Protein AF-A0A1G4Y4W7-F1 (afdb_monomer)

Foldseek 3Di:
DWDQDPLDIDDDDLDPDDQPWQEWDDDDQKIWTCRQQQQKIFIAGVVSHTPDMFHAAAHGNFFGWHYWDQAPNFTKTKTLANGHYHPPCLVDRQQRIFIAGRPPRHGQDTGAHRKHDFDDDPQWTWIDSFLQQWIFIDRSHDRPDIAHHPAGWAAWEDDDFWIKIKHAQDPRHDDDPDDQLAIWIFIAGPPVRDRPDIGHDLHRDDSYDYDDPDVVVVVSVVSNVVVVVVVVVVVVVVVVVVVVVVVVVVVVVVVVVVVVVVVVVVVVVVVVVVVVVVVCLVPDPDPVSVVVVVVVVVVVVVVPPDDDDDDDDDDDDDDDDDDDDDDDDDDDDDDDDDDDDDDDDDDDDDDDDDDDDDPPPPPPPDDAWDWDDPDQQWIDTNQAIEGEDQDPCCLVVDAAALRYFYDPDGSVVLVVLLSCLSVDQFAAEEEEDCSQVRVVVSNCRRRVHQAYEYEALAQDDRVRNVVNCVVVVVVNHYHYYYNDQLLPLVVLLVVCCVRQVVLDGQEYEAPYPLAQNRVQNSCQRNLSSYDQQGKYKYWQLQLCPDDDPPSVPCPHPCNPTFRNVLVVVLVVQQCVQCVQQWVDWDDDNTMIMTGGHNDDADNPRGHSQVRGDPPPDDDDGDD

Nearest PDB structures (foldseek):
  3ssn-assembly1_C  TM=6.869E-01  e=9.565E-12  Micromonospora griseorubida
  5zw3-assembly1_A  TM=7.342E-01  e=3.432E-06  Bacillus subtilis subsp. subtilis str. 168
  3ntv-assembly1_B  TM=7.118E-01  e=3.850E-06  Staphylococcus aureus subsp. aureus MW2
  5zw3-assembly1_B  TM=7.715E-01  e=1.081E-05  Bacillus subtilis subsp. subtilis str. 168
  2gpy-assembly1_B  TM=7.522E-01  e=2.278E-05  Halalkalibacterium halodurans C-125

Solvent-accessible surface area (backbone atoms only — not comparable to full-atom values): 35544 Å² total; per-residue (Å²): 91,74,48,74,54,99,88,47,74,48,78,46,89,78,61,100,60,94,70,48,67,54,30,77,44,78,55,95,70,27,38,36,35,32,25,14,42,70,26,22,41,38,32,23,40,81,85,60,46,78,76,48,70,40,72,56,85,53,39,56,28,10,32,38,45,41,21,54,37,73,56,99,87,41,52,32,37,20,20,32,23,92,31,56,43,64,50,48,48,80,81,61,32,81,46,50,2,31,33,25,35,56,87,80,66,47,75,79,43,68,65,28,15,44,24,27,38,51,36,74,59,85,80,34,42,33,33,22,24,12,79,72,15,26,40,38,34,28,67,87,84,50,75,80,43,76,33,85,51,99,40,34,33,27,14,47,27,81,60,93,63,39,35,38,35,23,23,24,69,59,92,86,58,85,88,58,94,83,74,69,100,43,6,28,41,37,35,24,36,66,84,83,56,43,77,78,46,74,44,76,45,104,42,48,68,46,77,67,47,80,83,76,94,47,69,69,62,48,53,55,52,50,54,51,49,51,56,52,51,52,55,50,51,54,56,46,54,59,46,53,53,50,50,52,54,53,50,50,56,51,50,55,51,52,52,51,50,55,51,52,52,52,54,50,53,53,51,50,51,50,51,53,54,51,51,49,53,52,50,53,60,72,68,44,85,48,69,85,64,40,51,61,54,52,51,52,52,51,51,55,56,67,61,66,77,74,82,82,93,82,90,80,88,85,80,91,80,89,82,91,84,88,88,86,86,88,89,82,90,81,90,89,89,87,83,90,89,81,92,85,84,90,79,91,82,90,84,89,81,85,88,82,94,80,79,94,68,87,78,77,71,78,79,74,82,74,75,77,61,54,73,45,71,80,53,84,43,38,39,30,48,70,85,36,35,36,44,43,42,81,53,69,67,55,62,69,68,57,77,41,43,58,54,37,22,44,25,86,50,59,56,71,58,54,53,50,52,50,48,49,45,73,76,43,87,46,41,28,36,39,36,31,44,43,92,54,29,24,61,64,52,47,50,46,57,61,43,61,44,67,32,36,42,35,32,20,59,58,64,71,78,51,62,23,41,57,45,26,32,61,74,72,68,28,69,87,29,51,48,80,44,56,52,40,53,68,53,39,54,76,62,47,53,55,49,45,51,70,79,40,70,83,31,61,28,34,36,38,41,41,58,61,82,56,37,32,70,43,53,47,40,28,46,32,63,49,56,62,30,47,24,67,69,14,40,42,35,41,38,55,40,41,51,80,75,42,81,54,77,56,57,72,28,89,85,25,95,61,53,92,48,57,31,27,58,42,54,55,51,53,51,52,41,24,31,74,58,29,50,42,50,30,66,46,75,49,77,58,90,42,36,39,39,39,27,32,21,84,44,89,67,60,81,68,90,40,51,68,77,86,53,35,77,59,88,92,57,81,90,75,82,66,93

Sequence (623 aa):
MTEAKNGLARQIEISPCPLDIHDVLLKDDKIYLASTYDNEVVCLNSNYQRINAWNLPGENDSAHLNSIAIYQGRLIASLFGRFKKHREYKNGTLGLGAIIDVHTGETLIGGLSQPHSLTVKGDLLYFCSSEEKKLHVYDGKNIINTVLLPGYSRGVAVGKNYIYVGISLSRNVEPVEHELASGAVSVIDKISLQCIGLKLIPFREIYDIRIIPRFADLLSLVAANASEIEKFNQTIAERDKQIFQLNQVIFDGNKETTKCIKEVAERNKQIVELNGKVTALLSSTSWKVTKPIRAAKNIINSLRLNDAPIAAEQNADQSKSGPSTIPQRLVHTAPVHDSNLLNQEVSRTKESFIKKSEIQIPIAERTPPMLIWKDDLHLQINEVNFHLAWDTAELHGGSSTADDFLLGKPRHMVEKSVEIGRQQKISKIFEMGIFKGGSVALYDQIFQPIKIAAIDYMPEPVPALSNYIARHSKLDVLKPYYGVSQADRPTMERILSFEFPERDIDLIIDDASHLYEETRDAFNISFPYLTPGGLYIIEDWAWAHWANDPWQSKNSYFYGKTALSNLLIELFMLSASRPDFITEIVVNHNSVTVKKGYGELPTDNFNIADHYLLRGRHFGAWL

Structure (mmCIF, N/CA/C/O backbone):
data_AF-A0A1G4Y4W7-F1
#
_entry.id   AF-A0A1G4Y4W7-F1
#
loop_
_atom_site.group_PDB
_atom_site.id
_atom_site.type_symbol
_atom_site.label_atom_id
_atom_site.label_alt_id
_atom_site.label_comp_id
_atom_site.label_asym_id
_atom_site.label_entity_id
_atom_site.label_seq_id
_atom_site.pdbx_PDB_ins_code
_atom_site.Cartn_x
_atom_site.Cartn_y
_atom_site.Cartn_z
_atom_site.occupancy
_atom_site.B_iso_or_equiv
_atom_site.auth_seq_id
_atom_site.auth_comp_id
_atom_site.auth_asym_id
_atom_site.auth_atom_id
_atom_site.pdbx_PDB_model_num
ATOM 1 N N . MET A 1 1 ? -24.039 16.966 -0.389 1.00 51.22 1 MET A N 1
ATOM 2 C CA . MET A 1 1 ? -24.158 15.613 0.206 1.00 51.22 1 MET A CA 1
ATOM 3 C C . MET A 1 1 ? -24.497 14.606 -0.880 1.00 51.22 1 MET A C 1
ATOM 5 O O . MET A 1 1 ? -25.053 15.016 -1.893 1.00 51.22 1 MET A O 1
ATOM 9 N N . THR A 1 2 ? -24.211 13.324 -0.652 1.00 41.56 2 THR A N 1
ATOM 10 C CA . THR A 1 2 ? -24.677 12.217 -1.501 1.00 41.56 2 THR A CA 1
ATOM 11 C C . THR A 1 2 ? -25.624 11.332 -0.695 1.00 41.56 2 THR A C 1
ATOM 13 O O . THR A 1 2 ? -25.276 10.894 0.400 1.00 41.56 2 THR A O 1
ATOM 16 N N . GLU A 1 3 ? -26.815 11.061 -1.228 1.00 45.00 3 GLU A N 1
ATOM 17 C CA . GLU A 1 3 ? -27.709 10.008 -0.738 1.00 45.00 3 GLU A CA 1
ATOM 18 C C . GLU A 1 3 ? -27.495 8.735 -1.565 1.00 45.00 3 GLU A C 1
ATOM 20 O O . GLU A 1 3 ? -27.615 8.785 -2.787 1.00 45.00 3 GLU A O 1
ATOM 25 N N . ALA A 1 4 ? -27.233 7.593 -0.925 1.00 42.69 4 ALA A N 1
ATOM 26 C CA . ALA A 1 4 ? -27.227 6.286 -1.582 1.00 42.69 4 ALA A CA 1
ATOM 27 C C . ALA A 1 4 ? -28.484 5.496 -1.188 1.00 42.69 4 ALA A C 1
ATOM 29 O O . ALA A 1 4 ? -28.625 5.076 -0.039 1.00 42.69 4 ALA A O 1
ATOM 30 N N . LYS A 1 5 ? -29.403 5.282 -2.138 1.00 42.91 5 LYS A N 1
ATOM 31 C CA . LYS A 1 5 ? -30.677 4.581 -1.905 1.00 42.91 5 LYS A CA 1
ATOM 32 C C . LYS A 1 5 ? -30.930 3.573 -3.022 1.00 42.91 5 LYS A C 1
ATOM 34 O O . LYS A 1 5 ? -30.921 3.933 -4.194 1.00 42.91 5 LYS A O 1
ATOM 39 N N . ASN A 1 6 ? -31.134 2.303 -2.670 1.00 33.44 6 ASN A N 1
ATOM 40 C CA . ASN A 1 6 ? -31.342 1.195 -3.620 1.00 33.44 6 ASN A CA 1
ATOM 41 C C . ASN A 1 6 ? -30.276 1.114 -4.742 1.00 33.44 6 ASN A C 1
ATOM 43 O O . ASN A 1 6 ? -30.598 0.795 -5.882 1.00 33.44 6 ASN A O 1
ATOM 47 N N . GLY A 1 7 ? -29.013 1.435 -4.432 1.00 38.19 7 GLY A N 1
ATOM 48 C CA . GLY A 1 7 ? -27.903 1.444 -5.397 1.00 38.19 7 GLY A CA 1
ATOM 49 C C . GLY A 1 7 ? -27.797 2.699 -6.276 1.00 38.19 7 GLY A C 1
ATOM 50 O O . GLY A 1 7 ? -26.828 2.828 -7.017 1.00 38.19 7 GLY A O 1
ATOM 51 N N . LEU A 1 8 ? -28.733 3.649 -6.177 1.00 35.00 8 LEU A N 1
ATOM 52 C CA . LEU A 1 8 ? -28.646 4.945 -6.851 1.00 35.00 8 LEU A CA 1
ATOM 53 C C . LEU A 1 8 ? -28.059 5.994 -5.898 1.00 35.00 8 LEU A C 1
ATOM 55 O O . LEU A 1 8 ? -28.620 6.260 -4.834 1.00 35.00 8 LEU A O 1
ATOM 59 N N . ALA A 1 9 ? -26.932 6.587 -6.296 1.00 47.03 9 ALA A N 1
ATOM 60 C CA . ALA A 1 9 ? -26.236 7.635 -5.552 1.00 47.03 9 ALA A CA 1
ATOM 61 C C . ALA A 1 9 ? -26.567 9.026 -6.125 1.00 47.03 9 ALA A C 1
ATOM 63 O O . ALA A 1 9 ? -26.108 9.377 -7.218 1.00 47.03 9 ALA A O 1
ATOM 64 N N . ARG A 1 10 ? -27.367 9.817 -5.396 1.00 48.19 10 ARG A N 1
ATOM 65 C CA . ARG A 1 10 ? -27.823 11.163 -5.783 1.00 48.19 10 ARG A CA 1
ATOM 66 C C . ARG A 1 10 ? -27.052 12.240 -5.022 1.00 48.19 10 ARG A C 1
ATOM 68 O O . ARG A 1 10 ? -27.154 12.330 -3.802 1.00 48.19 10 ARG A O 1
ATOM 75 N N . GLN A 1 11 ? -26.353 13.102 -5.753 1.00 57.06 11 GLN A N 1
ATOM 76 C CA . GLN A 1 11 ? -25.715 14.295 -5.198 1.00 57.06 11 GLN A CA 1
ATOM 77 C C . GLN A 1 11 ? -26.739 15.434 -5.055 1.00 57.06 11 GLN A C 1
ATOM 79 O O . GLN A 1 11 ? -27.551 15.665 -5.954 1.00 57.06 11 GLN A O 1
ATOM 84 N N . ILE A 1 12 ? -26.710 16.133 -3.920 1.00 64.88 12 ILE A N 1
ATOM 85 C CA . ILE A 1 12 ? -27.564 17.286 -3.604 1.00 64.88 12 ILE A CA 1
ATOM 86 C C . ILE A 1 12 ? -26.696 18.405 -3.011 1.00 64.88 12 ILE A C 1
ATOM 88 O O . ILE A 1 12 ? -25.930 18.186 -2.062 1.00 64.88 12 ILE A O 1
ATOM 92 N N . GLU A 1 13 ? -26.824 19.603 -3.578 1.00 67.44 13 GLU A N 1
ATOM 93 C CA . GLU A 1 13 ? -26.267 20.845 -3.041 1.00 67.44 13 GLU A CA 1
ATOM 94 C C . GLU A 1 13 ? -27.111 21.314 -1.847 1.00 67.44 13 GLU A C 1
ATOM 96 O O . GLU A 1 13 ? -28.337 21.351 -1.921 1.00 67.44 13 GLU A O 1
ATOM 101 N N . ILE A 1 14 ? -26.451 21.630 -0.731 1.00 68.31 14 ILE A N 1
ATOM 102 C CA . ILE A 1 14 ? -27.097 22.014 0.542 1.00 68.31 14 ILE A CA 1
ATOM 103 C C . ILE A 1 14 ? -26.750 23.444 0.987 1.00 68.31 14 ILE A C 1
ATOM 105 O O . ILE A 1 14 ? -27.317 23.948 1.952 1.00 68.31 14 ILE A O 1
ATOM 109 N N . SER A 1 15 ? -25.808 24.083 0.291 1.00 65.81 15 SER A N 1
ATOM 110 C CA . SER A 1 15 ? -25.360 25.462 0.480 1.00 65.81 15 SER A CA 1
ATOM 111 C C . SER A 1 15 ? -24.516 25.868 -0.738 1.00 65.81 15 SER A C 1
ATOM 113 O O . SER A 1 15 ? -23.699 25.048 -1.164 1.00 65.81 15 SER A O 1
ATOM 115 N N . PRO A 1 16 ? -24.648 27.106 -1.252 1.00 60.81 16 PRO A N 1
ATOM 116 C CA . PRO A 1 16 ? -23.771 27.642 -2.297 1.00 60.81 16 PRO A CA 1
ATOM 117 C C . PRO A 1 16 ? -22.383 28.047 -1.761 1.00 60.81 16 PRO A C 1
ATOM 119 O O . PRO A 1 16 ? -21.461 28.290 -2.536 1.00 60.81 16 PRO A O 1
ATOM 122 N N . CYS A 1 17 ? -22.227 28.133 -0.435 1.00 58.97 17 CYS A N 1
ATOM 123 C CA . CYS A 1 17 ? -20.963 28.403 0.248 1.00 58.97 17 CYS A CA 1
ATOM 124 C C . CYS A 1 17 ? -20.401 27.111 0.874 1.00 58.97 17 CYS A C 1
ATOM 126 O O . CYS A 1 17 ? -21.195 26.294 1.357 1.00 58.97 17 CYS A O 1
ATOM 128 N N . PRO A 1 18 ? -19.066 26.922 0.938 1.00 63.25 18 PRO A N 1
ATOM 129 C CA . PRO A 1 18 ? -18.463 25.768 1.603 1.00 63.25 18 PRO A CA 1
ATOM 130 C C . PRO A 1 18 ? -18.856 25.691 3.085 1.00 63.25 18 PRO A C 1
ATOM 132 O O . PRO A 1 18 ? -18.449 26.532 3.882 1.00 63.25 18 PRO A O 1
ATOM 135 N N . LEU A 1 19 ? -19.625 24.664 3.448 1.00 67.00 19 LEU A N 1
ATOM 136 C CA . LEU A 1 19 ? -19.874 24.298 4.841 1.00 67.00 19 LEU A CA 1
ATOM 137 C C . LEU A 1 19 ? -18.739 23.379 5.297 1.00 67.00 19 LEU A C 1
ATOM 139 O O . LEU A 1 19 ? -18.557 22.299 4.729 1.00 67.00 19 LEU A O 1
ATOM 143 N N . ASP A 1 20 ? -17.991 23.790 6.317 1.00 81.56 20 ASP A N 1
ATOM 144 C CA . ASP A 1 20 ? -16.891 23.002 6.886 1.00 81.56 20 ASP A CA 1
ATOM 145 C C . ASP A 1 20 ? -17.445 21.935 7.847 1.00 81.56 20 ASP A C 1
ATOM 147 O O . ASP A 1 20 ? -17.394 22.069 9.073 1.00 81.56 20 ASP A O 1
ATOM 151 N N . ILE A 1 21 ? -18.100 20.918 7.277 1.00 86.69 21 ILE A N 1
ATOM 152 C CA . ILE A 1 21 ? -18.885 19.929 8.026 1.00 86.69 21 ILE A CA 1
ATOM 153 C C . ILE A 1 21 ? -17.958 18.957 8.761 1.00 86.69 21 ILE A C 1
ATOM 155 O O . ILE A 1 21 ? -17.346 18.089 8.140 1.00 86.69 21 ILE A O 1
ATOM 159 N N . HIS A 1 22 ? -17.910 19.064 10.089 1.00 88.00 22 HIS A N 1
ATOM 160 C CA . HIS A 1 22 ? -17.087 18.194 10.935 1.00 88.00 22 HIS A CA 1
ATOM 161 C C . HIS A 1 22 ? -17.819 16.948 11.458 1.00 88.00 22 HIS A C 1
ATOM 163 O O . HIS A 1 22 ? -17.157 15.965 11.784 1.00 88.00 22 HIS A O 1
ATOM 169 N N . ASP A 1 23 ? -19.157 16.932 11.526 1.00 91.81 23 ASP A N 1
ATOM 170 C CA . ASP A 1 23 ? -19.922 15.740 11.942 1.00 91.81 23 ASP A CA 1
ATOM 171 C C . ASP A 1 23 ? -21.364 15.732 11.409 1.00 91.81 23 ASP A C 1
ATOM 173 O O . ASP A 1 23 ? -21.935 16.783 11.096 1.00 91.81 23 ASP A O 1
ATOM 177 N N . VAL A 1 24 ? -21.934 14.530 11.281 1.00 91.00 24 VAL A N 1
ATOM 178 C CA . VAL A 1 24 ? -23.239 14.237 10.682 1.00 91.00 24 VAL A CA 1
ATOM 179 C C . VAL A 1 24 ? -23.978 13.176 11.501 1.00 91.00 24 VAL A C 1
ATOM 181 O O . VAL A 1 24 ? -23.576 12.014 11.560 1.00 91.00 24 VAL A O 1
ATOM 184 N N . LEU A 1 25 ? -25.136 13.544 12.052 1.00 91.69 25 LEU A N 1
ATOM 185 C CA . LEU A 1 25 ? -25.999 12.658 12.837 1.00 91.69 25 LEU A CA 1
ATOM 186 C C . LEU A 1 25 ? -27.369 12.502 12.168 1.00 91.69 25 LEU A C 1
ATOM 188 O O . LEU A 1 25 ? -28.097 13.476 11.994 1.00 91.69 25 LEU A O 1
ATOM 192 N N . LEU A 1 26 ? -27.760 11.266 11.849 1.00 88.19 26 LEU A N 1
ATOM 193 C CA . LEU A 1 26 ? -29.114 10.946 11.391 1.00 88.19 26 LEU A CA 1
ATOM 194 C C . LEU A 1 26 ? -29.966 10.457 12.569 1.00 88.19 26 LEU A C 1
ATOM 196 O O . LEU A 1 26 ? -29.581 9.518 13.269 1.00 88.19 26 LEU A O 1
ATOM 200 N N . LYS A 1 27 ? -31.134 11.074 12.779 1.00 86.69 27 LYS A N 1
ATOM 201 C CA . LYS A 1 27 ? -32.106 10.672 13.808 1.00 86.69 27 LYS A CA 1
ATOM 202 C C . LYS A 1 27 ? -33.517 11.097 13.403 1.00 86.69 27 LYS A C 1
ATOM 204 O O . LYS A 1 27 ? -33.724 12.251 13.049 1.00 86.69 27 LYS A O 1
ATOM 209 N N . ASP A 1 28 ? -34.477 10.176 13.501 1.00 86.50 28 ASP A N 1
ATOM 210 C CA . ASP A 1 28 ? -35.922 10.417 13.327 1.00 86.50 28 ASP A CA 1
ATOM 211 C C . ASP A 1 28 ? -36.257 11.238 12.062 1.00 86.50 28 ASP A C 1
ATOM 213 O O . ASP A 1 28 ? -36.837 12.322 12.133 1.00 86.50 28 ASP A O 1
ATOM 217 N N . ASP A 1 29 ? -35.805 10.724 10.911 1.00 85.50 29 ASP A N 1
ATOM 218 C CA . ASP A 1 29 ? -35.918 11.305 9.559 1.00 85.50 29 ASP A CA 1
ATOM 219 C C . ASP A 1 29 ? -35.343 12.727 9.379 1.00 85.50 29 ASP A C 1
ATOM 221 O O . ASP A 1 29 ? -35.628 13.415 8.392 1.00 85.50 29 ASP A O 1
ATOM 225 N N . LYS A 1 30 ? -34.475 13.154 10.303 1.00 90.06 30 LYS A N 1
ATOM 226 C CA . LYS A 1 30 ? -33.703 14.401 10.239 1.00 90.06 30 LYS A CA 1
ATOM 227 C C . LYS A 1 30 ? -32.211 14.120 10.133 1.00 90.06 30 LYS A C 1
ATOM 229 O O . LYS A 1 30 ? -31.704 13.122 10.652 1.00 90.06 30 LYS A O 1
ATOM 234 N N . ILE A 1 31 ? -31.511 15.054 9.499 1.00 92.25 31 ILE A N 1
ATOM 235 C CA . ILE A 1 31 ? -30.055 15.060 9.367 1.00 92.25 31 ILE A CA 1
ATOM 236 C C . ILE A 1 31 ? -29.540 16.285 10.118 1.00 92.25 31 ILE A C 1
ATOM 238 O O . ILE A 1 31 ? -29.914 17.412 9.802 1.00 92.25 31 ILE A O 1
ATOM 242 N N . TYR A 1 32 ? -28.696 16.072 11.116 1.00 93.69 32 TYR A N 1
ATOM 243 C CA . TYR A 1 32 ? -28.018 17.125 11.859 1.00 93.69 32 TYR A CA 1
ATOM 244 C C . TYR A 1 32 ? -26.574 17.227 11.363 1.00 93.69 32 TYR A C 1
ATOM 246 O O . TYR A 1 32 ? -25.934 16.198 11.149 1.00 93.69 32 TYR A O 1
ATOM 254 N N . LEU A 1 33 ? -26.075 18.447 11.173 1.00 93.44 33 LEU A N 1
ATOM 255 C CA . LEU A 1 33 ? -24.723 18.745 10.689 1.00 93.44 33 LEU A CA 1
ATOM 256 C C . LEU A 1 33 ? -24.026 19.685 11.671 1.00 93.44 33 LEU A C 1
ATOM 258 O O . LEU A 1 33 ? -24.633 20.675 12.069 1.00 93.44 33 LEU A O 1
ATOM 262 N N . ALA A 1 34 ? -22.759 19.448 11.996 1.00 93.62 34 ALA A N 1
ATOM 263 C CA . ALA A 1 34 ? -21.906 20.458 12.622 1.00 93.62 34 ALA A CA 1
ATOM 264 C C . ALA A 1 34 ? -21.181 21.260 11.529 1.00 93.62 34 ALA A C 1
ATOM 266 O O . ALA A 1 34 ? -20.246 20.731 10.932 1.00 93.62 34 ALA A O 1
ATOM 267 N N . SER A 1 35 ? -21.605 22.503 11.253 1.00 92.06 35 SER A N 1
ATOM 268 C CA . SER A 1 35 ? -20.847 23.430 10.398 1.00 92.06 35 SER A CA 1
ATOM 269 C C . SER A 1 35 ? -19.869 24.218 11.259 1.00 92.06 35 SER A C 1
ATOM 271 O O . SER A 1 35 ? -20.248 25.099 12.036 1.00 92.06 35 SER A O 1
ATOM 273 N N . THR A 1 36 ? -18.593 23.874 11.142 1.00 90.81 36 THR A N 1
ATOM 274 C CA . THR A 1 36 ? -17.543 24.376 12.031 1.00 90.81 36 THR A CA 1
ATOM 275 C C . THR A 1 36 ? -17.144 25.804 11.689 1.00 90.81 36 THR A C 1
ATOM 277 O O . THR A 1 36 ? -16.981 26.625 12.591 1.00 90.81 36 THR A O 1
ATOM 280 N N . TYR A 1 37 ? -17.108 26.135 10.397 1.00 89.81 37 TYR A N 1
ATOM 281 C CA . TYR A 1 37 ? -16.855 27.492 9.920 1.00 89.81 37 TYR A CA 1
ATOM 282 C C . TYR A 1 37 ? -17.927 28.490 10.388 1.00 89.81 37 TYR A C 1
ATOM 284 O O . TYR A 1 37 ? -17.593 29.573 10.855 1.00 89.81 37 TYR A O 1
ATOM 292 N N . ASP A 1 38 ? -19.203 28.110 10.355 1.00 89.94 38 ASP A N 1
ATOM 293 C CA . ASP A 1 38 ? -20.320 28.974 10.773 1.00 89.94 38 ASP A CA 1
ATOM 294 C C . ASP A 1 38 ? -20.609 28.906 12.291 1.00 89.94 38 ASP A C 1
ATOM 296 O O . ASP A 1 38 ? -21.552 29.528 12.784 1.00 89.94 38 ASP A O 1
ATOM 300 N N . ASN A 1 39 ? -19.817 28.128 13.042 1.00 92.75 39 ASN A N 1
ATOM 301 C CA . ASN A 1 39 ? -20.030 27.776 14.450 1.00 92.75 39 ASN A CA 1
ATOM 302 C C . ASN A 1 39 ? -21.466 27.287 14.764 1.00 92.75 39 ASN A C 1
ATOM 304 O O . ASN A 1 39 ? -21.984 27.570 15.848 1.00 92.75 39 ASN A O 1
ATOM 308 N N . GLU A 1 40 ? -22.140 26.583 13.848 1.00 93.19 40 GLU A N 1
ATOM 309 C CA . GLU A 1 40 ? -23.546 26.191 14.023 1.00 93.19 40 GLU A CA 1
ATOM 310 C C . GLU A 1 40 ? -23.826 24.696 13.839 1.00 93.19 40 GLU A C 1
ATOM 312 O O . GLU A 1 40 ? -23.202 24.004 13.035 1.00 93.19 40 GLU A O 1
ATOM 317 N N . VAL A 1 41 ? -24.836 24.202 14.558 1.00 95.00 41 VAL A N 1
ATOM 318 C CA . VAL A 1 41 ? -25.446 22.897 14.293 1.00 95.00 41 VAL A CA 1
ATOM 319 C C . VAL A 1 41 ? -26.694 23.110 13.438 1.00 95.00 41 VAL A C 1
ATOM 321 O O . VAL A 1 41 ? -27.671 23.697 13.899 1.00 95.00 41 VAL A O 1
ATOM 324 N N . VAL A 1 42 ? -26.678 22.633 12.195 1.00 92.81 42 VAL A N 1
ATOM 325 C CA . VAL A 1 42 ? -27.794 22.739 11.240 1.00 92.81 42 VAL A CA 1
ATOM 326 C C . VAL A 1 42 ? -28.676 21.494 11.330 1.00 92.81 42 VAL A C 1
ATOM 328 O O . VAL A 1 42 ? -28.167 20.385 11.464 1.00 92.81 42 VAL A O 1
ATOM 331 N N . CYS A 1 43 ? -29.995 21.648 11.209 1.00 93.31 43 CYS A N 1
ATOM 332 C CA . CYS A 1 43 ? -30.943 20.543 11.054 1.00 93.31 43 CYS A CA 1
ATOM 333 C C . CYS A 1 43 ? -31.611 20.602 9.674 1.00 93.31 43 CYS A C 1
ATOM 335 O O . CYS A 1 43 ? -32.234 21.608 9.319 1.00 93.31 43 CYS A O 1
ATOM 337 N N . LEU A 1 44 ? -31.504 19.513 8.914 1.00 91.00 44 LEU A N 1
ATOM 338 C CA . LEU A 1 44 ? -32.174 19.290 7.637 1.00 91.00 44 LEU A CA 1
ATOM 339 C C . LEU A 1 44 ? -33.294 18.249 7.789 1.00 91.00 44 LEU A C 1
ATOM 341 O O . LEU A 1 44 ? -33.206 17.339 8.618 1.00 91.00 44 LEU A O 1
ATOM 345 N N . ASN A 1 45 ? -34.322 18.342 6.945 1.00 88.50 45 ASN A N 1
ATOM 346 C CA . ASN A 1 45 ? -35.271 17.245 6.739 1.00 88.50 45 ASN A CA 1
ATOM 347 C C . ASN A 1 45 ? -34.703 16.171 5.784 1.00 88.50 45 ASN A C 1
ATOM 349 O O . ASN A 1 45 ? -33.641 16.340 5.185 1.00 88.50 45 ASN A O 1
ATOM 353 N N . SER A 1 46 ? -35.447 15.081 5.592 1.00 83.00 46 SER A N 1
ATOM 354 C CA . SER A 1 46 ? -35.129 13.995 4.649 1.00 83.00 46 SER A CA 1
ATOM 355 C C . SER A 1 46 ? -35.086 14.401 3.164 1.00 83.00 46 SER A C 1
ATOM 357 O O . SER A 1 46 ? -34.617 13.620 2.341 1.00 83.00 46 SER A O 1
ATOM 359 N N . ASN A 1 47 ? -35.512 15.621 2.814 1.00 81.88 47 ASN A N 1
ATOM 360 C CA . ASN A 1 47 ? -35.340 16.230 1.489 1.00 81.88 47 ASN A CA 1
ATOM 361 C C . ASN A 1 47 ? -34.128 17.186 1.432 1.00 81.88 47 ASN A C 1
ATOM 363 O O . ASN A 1 47 ? -34.018 17.977 0.497 1.00 81.88 47 ASN A O 1
ATOM 367 N N . TYR A 1 48 ? -33.234 17.138 2.429 1.00 83.12 48 TYR A N 1
ATOM 368 C CA . TYR A 1 48 ? -32.038 17.981 2.581 1.00 83.12 48 TYR A CA 1
ATOM 369 C C . TYR A 1 48 ? -32.309 19.491 2.735 1.00 83.12 48 TYR A C 1
ATOM 371 O O . TYR A 1 48 ? -31.393 20.306 2.650 1.00 83.12 48 TYR A O 1
ATOM 379 N N . GLN A 1 49 ? -33.552 19.885 3.022 1.00 84.06 49 GLN A N 1
ATOM 380 C CA . GLN A 1 49 ? -33.925 21.284 3.241 1.00 84.06 49 GLN A CA 1
ATOM 381 C C . GLN A 1 49 ? -33.650 21.677 4.696 1.00 84.06 49 GLN A C 1
ATOM 383 O O . GLN A 1 49 ? -34.073 20.971 5.615 1.00 84.06 49 GLN A O 1
ATOM 388 N N . ARG A 1 50 ? -32.988 22.820 4.917 1.00 88.69 50 ARG A N 1
ATOM 389 C CA . ARG A 1 50 ? -32.721 23.382 6.251 1.00 88.69 50 ARG A CA 1
ATOM 390 C C . ARG A 1 50 ? -34.029 23.755 6.950 1.00 88.69 50 ARG A C 1
ATOM 392 O O . ARG A 1 50 ? -34.739 24.648 6.500 1.00 88.69 50 ARG A O 1
ATOM 399 N N . ILE A 1 51 ? -34.325 23.067 8.052 1.00 92.62 51 ILE A N 1
ATOM 400 C CA . ILE A 1 51 ? -35.525 23.274 8.880 1.00 92.62 51 ILE A CA 1
ATOM 401 C C . ILE A 1 51 ? -35.225 23.974 10.210 1.00 92.62 51 ILE A C 1
ATOM 403 O O . ILE A 1 51 ? -36.133 24.554 10.797 1.00 92.62 51 ILE A O 1
ATOM 407 N N . ASN A 1 52 ? -33.980 23.931 10.696 1.00 92.44 52 ASN A N 1
ATOM 408 C CA . ASN A 1 52 ? -33.534 24.712 11.855 1.00 92.44 52 ASN A CA 1
ATOM 409 C C . ASN A 1 52 ? -32.001 24.863 11.866 1.00 92.44 52 ASN A C 1
ATOM 411 O O . ASN A 1 52 ? -31.311 24.158 11.128 1.00 92.44 52 ASN A O 1
ATOM 415 N N . ALA A 1 53 ? -31.467 25.737 12.720 1.00 91.75 53 ALA A N 1
ATOM 416 C CA . ALA A 1 53 ? -30.057 25.742 13.105 1.00 91.75 53 ALA A CA 1
ATOM 417 C C . ALA A 1 53 ? -29.845 26.413 14.473 1.00 91.75 53 ALA A C 1
ATOM 419 O O . ALA A 1 53 ? -30.634 27.265 14.879 1.00 91.75 53 ALA A O 1
ATOM 420 N N . TRP A 1 54 ? -28.756 26.053 15.151 1.00 95.31 54 TRP A N 1
ATOM 421 C CA . TRP A 1 54 ? -28.334 26.625 16.431 1.00 95.31 54 TRP A CA 1
ATOM 422 C C . TRP A 1 54 ? -26.880 27.094 16.318 1.00 95.31 54 TRP A C 1
ATOM 424 O O . TRP A 1 54 ? -25.973 26.270 16.212 1.00 95.31 54 TRP A O 1
ATOM 434 N N . ASN A 1 55 ? -26.668 28.411 16.307 1.00 91.94 55 ASN A N 1
ATOM 435 C CA . ASN A 1 55 ? -25.359 29.053 16.158 1.00 91.94 55 ASN A CA 1
ATOM 436 C C . ASN A 1 55 ? -24.738 29.411 17.523 1.00 91.94 55 ASN A C 1
ATOM 438 O O . ASN A 1 55 ? -25.444 29.796 18.457 1.00 91.94 55 ASN A O 1
ATOM 442 N N . LEU A 1 56 ? -23.411 29.299 17.623 1.00 91.69 56 LEU A N 1
ATOM 443 C CA . LEU A 1 56 ? -22.619 29.761 18.762 1.00 91.69 56 LEU A CA 1
ATOM 444 C C . LEU A 1 56 ? -22.001 31.147 18.489 1.00 91.69 56 LEU A C 1
ATOM 446 O O . LEU A 1 56 ? -21.532 31.402 17.379 1.00 91.69 56 LEU A O 1
ATOM 450 N N . PRO A 1 57 ? -21.946 32.036 19.499 1.00 91.50 57 PRO A N 1
ATOM 451 C CA . PRO A 1 57 ? -21.495 33.411 19.314 1.00 91.50 57 PRO A CA 1
ATOM 452 C C . PRO A 1 57 ? -19.974 33.518 19.137 1.00 91.50 57 PRO A C 1
ATOM 454 O O . PRO A 1 57 ? -19.210 33.094 20.005 1.00 91.50 57 PRO A O 1
ATOM 457 N N . GLY A 1 58 ? -19.555 34.186 18.063 1.00 92.38 58 GLY A N 1
ATOM 458 C CA . GLY A 1 58 ? -18.162 34.503 17.749 1.00 92.38 58 GLY A CA 1
ATOM 459 C C . GLY A 1 58 ? -18.000 34.934 16.290 1.00 92.38 58 GLY A C 1
ATOM 460 O O . GLY A 1 58 ? -18.977 35.011 15.547 1.00 92.38 58 GLY A O 1
ATOM 461 N N . GLU A 1 59 ? -16.767 35.218 15.878 1.00 94.62 59 GLU A N 1
ATOM 462 C CA . GLU A 1 59 ? -16.378 35.212 14.463 1.00 94.62 59 GLU A CA 1
ATOM 463 C C . GLU A 1 59 ? -16.407 33.772 13.906 1.00 94.62 59 GLU A C 1
ATOM 465 O O . GLU A 1 59 ? -16.331 32.801 14.660 1.00 94.62 59 GLU A O 1
ATOM 470 N N . ASN A 1 60 ? -16.493 33.614 12.584 1.00 92.50 60 ASN A N 1
ATOM 471 C CA . ASN A 1 60 ? -16.465 32.307 11.912 1.00 92.50 60 ASN A CA 1
ATOM 472 C C . ASN A 1 60 ? -15.250 31.465 12.357 1.00 92.50 60 ASN A C 1
ATOM 474 O O . ASN A 1 60 ? -14.159 32.006 12.517 1.00 92.50 60 ASN A O 1
ATOM 478 N N . ASP A 1 61 ? -15.414 30.154 12.541 1.00 92.12 61 ASP A N 1
ATOM 479 C CA . ASP A 1 61 ? -14.403 29.230 13.089 1.00 92.12 61 ASP A CA 1
ATOM 480 C C . ASP A 1 61 ? -13.700 29.768 14.361 1.00 92.12 61 ASP A C 1
ATOM 482 O O . ASP A 1 61 ? -12.471 29.758 14.457 1.00 92.12 61 ASP A O 1
ATOM 486 N N . SER A 1 62 ? -14.455 30.295 15.335 1.00 94.56 62 SER A N 1
ATOM 487 C CA . SER A 1 62 ? -13.916 30.659 16.657 1.00 94.56 62 SER A CA 1
ATOM 488 C C . SER A 1 62 ? -14.126 29.535 17.669 1.00 94.56 62 SER A C 1
ATOM 490 O O . SER A 1 62 ? -13.190 29.155 18.369 1.00 94.56 62 SER A O 1
ATOM 492 N N . ALA A 1 63 ? -15.331 28.961 17.728 1.00 93.81 63 ALA A N 1
ATOM 493 C CA . ALA A 1 63 ? -15.675 27.920 18.690 1.00 93.81 63 ALA A CA 1
ATOM 494 C C . ALA A 1 63 ? -15.094 26.549 18.312 1.00 93.81 63 ALA A C 1
ATOM 496 O O . ALA A 1 63 ? -14.798 25.741 19.194 1.00 93.81 63 ALA A O 1
ATOM 497 N N . HIS A 1 64 ? -14.945 26.315 17.003 1.00 94.50 64 HIS A N 1
ATOM 498 C CA . HIS A 1 64 ? -14.549 25.057 16.372 1.00 94.50 64 HIS A CA 1
ATOM 499 C C . HIS A 1 64 ? -15.380 23.866 16.885 1.00 94.50 64 HIS A C 1
ATOM 501 O O . HIS A 1 64 ? -14.989 23.171 17.825 1.00 94.50 64 HIS A O 1
ATOM 507 N N . LEU A 1 65 ? -16.568 23.660 16.304 1.00 94.38 65 LEU A N 1
ATOM 508 C CA . LEU A 1 65 ? -17.393 22.468 16.542 1.00 94.38 65 LEU A CA 1
ATOM 509 C C . LEU A 1 65 ? -16.706 21.213 15.975 1.00 94.38 65 LEU A C 1
ATOM 511 O O . LEU A 1 65 ? -16.070 21.274 14.928 1.00 94.38 65 LEU A O 1
ATOM 515 N N . ASN A 1 66 ? -16.839 20.070 16.654 1.00 94.19 66 ASN A N 1
ATOM 516 C CA . ASN A 1 66 ? -16.119 18.842 16.279 1.00 94.19 66 ASN A CA 1
ATOM 517 C C . ASN A 1 66 ? -16.999 17.607 16.125 1.00 94.19 66 ASN A C 1
ATOM 519 O O . ASN A 1 66 ? -16.755 16.809 15.227 1.00 94.19 66 ASN A O 1
ATOM 523 N N . SER A 1 67 ? -17.961 17.397 17.026 1.00 96.12 67 SER A N 1
ATOM 524 C CA . SER A 1 67 ? -18.816 16.210 16.995 1.00 96.12 67 SER A CA 1
ATOM 525 C C . SER A 1 67 ? -20.168 16.459 17.656 1.00 96.12 67 SER A C 1
ATOM 527 O O . SER A 1 67 ? -20.265 17.289 18.561 1.00 96.12 67 SER A O 1
ATOM 529 N N . ILE A 1 68 ? -21.205 15.754 17.196 1.00 97.31 68 ILE A N 1
ATOM 530 C CA . ILE A 1 68 ? -22.589 15.868 17.666 1.00 97.31 68 ILE A CA 1
ATOM 531 C C . ILE A 1 68 ? -23.196 14.502 17.990 1.00 97.31 68 ILE A C 1
ATOM 533 O O . ILE A 1 68 ? -23.014 13.521 17.276 1.00 97.31 68 ILE A O 1
ATOM 537 N N . ALA A 1 69 ? -23.984 14.445 19.060 1.00 96.94 69 ALA A N 1
ATOM 538 C CA . ALA A 1 69 ? -24.705 13.242 19.466 1.00 96.94 69 ALA A CA 1
ATOM 539 C C . ALA A 1 69 ? -26.082 13.589 20.038 1.00 96.94 69 ALA A C 1
ATOM 541 O O . ALA A 1 69 ? -26.347 14.731 20.409 1.00 96.94 69 ALA A O 1
ATOM 542 N N . ILE A 1 70 ? -26.954 12.586 20.159 1.00 96.31 70 ILE A N 1
ATOM 543 C CA . ILE A 1 70 ? -28.151 12.683 20.999 1.00 96.31 70 ILE A CA 1
ATOM 544 C C . ILE A 1 70 ? -27.965 11.761 22.199 1.00 96.31 70 ILE A C 1
ATOM 546 O O . ILE A 1 70 ? -27.885 10.542 22.050 1.00 96.31 70 ILE A O 1
ATOM 550 N N . TYR A 1 71 ? -27.885 12.356 23.387 1.00 96.50 71 TYR A N 1
ATOM 551 C CA . TYR A 1 71 ? -27.605 11.675 24.647 1.00 96.50 71 TYR A CA 1
ATOM 552 C C . TYR A 1 71 ? -28.676 12.027 25.680 1.00 96.50 71 TYR A C 1
ATOM 554 O O . TYR A 1 71 ? -28.982 13.199 25.886 1.00 96.50 71 TYR A O 1
ATOM 562 N N . GLN A 1 72 ? -29.293 11.007 26.287 1.00 93.12 72 GLN A N 1
ATOM 563 C CA . GLN A 1 72 ? -30.407 11.155 27.240 1.00 93.12 72 GLN A CA 1
ATOM 564 C C . GLN A 1 72 ? -31.527 12.107 26.742 1.00 93.12 72 GLN A C 1
ATOM 566 O O . GLN A 1 72 ? -32.142 12.839 27.511 1.00 93.12 72 GLN A O 1
ATOM 571 N N . GLY A 1 73 ? -31.782 12.108 25.425 1.00 92.25 73 GLY A N 1
ATOM 572 C CA . GLY A 1 73 ? -32.791 12.946 24.761 1.00 92.25 73 GLY A CA 1
ATOM 573 C C . GLY A 1 73 ? -32.346 14.368 24.387 1.00 92.25 73 GLY A C 1
ATOM 574 O O . GLY A 1 73 ? -33.062 15.031 23.641 1.00 92.25 73 GLY A O 1
ATOM 575 N N . ARG A 1 74 ? -31.173 14.830 24.838 1.00 94.75 74 ARG A N 1
ATOM 576 C CA . ARG A 1 74 ? -30.593 16.135 24.477 1.00 94.75 74 ARG A CA 1
ATOM 577 C C . ARG A 1 74 ? -29.746 16.023 23.210 1.00 94.75 74 ARG A C 1
ATOM 579 O O . ARG A 1 74 ? -28.985 15.065 23.077 1.00 94.75 74 ARG A O 1
ATOM 586 N N . LEU A 1 75 ? -29.829 17.007 22.313 1.00 96.94 75 LEU A N 1
ATOM 587 C CA . LEU A 1 75 ? -28.847 17.196 21.239 1.00 96.94 75 LEU A CA 1
ATOM 588 C C . LEU A 1 75 ? -27.615 17.885 21.835 1.00 96.94 75 LEU A C 1
ATOM 590 O O . LEU A 1 75 ? -27.728 18.980 22.385 1.00 96.94 75 LEU A O 1
ATOM 594 N N . ILE A 1 76 ? -26.455 17.241 21.738 1.00 98.19 76 ILE A N 1
ATOM 595 C CA . ILE A 1 76 ? -25.201 17.702 22.342 1.00 98.19 76 ILE A CA 1
ATOM 596 C C . ILE A 1 76 ? -24.106 17.872 21.289 1.00 98.19 76 ILE A C 1
ATOM 598 O O . ILE A 1 76 ? -24.098 17.156 20.287 1.00 98.19 76 ILE A O 1
ATOM 602 N N . ALA A 1 77 ? -23.182 18.803 21.524 1.00 98.06 77 ALA A N 1
ATOM 603 C CA . ALA A 1 77 ? -22.055 19.086 20.635 1.00 98.06 77 ALA A CA 1
ATOM 604 C C . ALA A 1 77 ? -20.750 19.311 21.410 1.00 98.06 77 ALA A C 1
ATOM 606 O O . ALA A 1 77 ? -20.780 19.852 22.515 1.00 98.06 77 ALA A O 1
ATOM 607 N N . SER A 1 78 ? -19.609 18.939 20.825 1.00 98.12 78 SER A N 1
ATOM 608 C CA . SER A 1 78 ? -18.274 19.229 21.363 1.00 98.12 78 SER A CA 1
ATOM 609 C C . SER A 1 78 ? -17.580 20.369 20.611 1.00 98.12 78 SER A C 1
ATOM 611 O O . SER A 1 78 ? -17.682 20.474 19.387 1.00 98.12 78 SER A O 1
ATOM 613 N N . LEU A 1 79 ? -16.862 21.223 21.347 1.00 97.50 79 LEU A N 1
ATOM 614 C CA . LEU A 1 79 ? -16.166 22.401 20.821 1.00 97.50 79 LEU A CA 1
ATOM 615 C C . LEU A 1 79 ? -14.806 22.639 21.497 1.00 97.50 79 LEU A C 1
ATOM 617 O O . LEU A 1 79 ? -14.602 22.239 22.646 1.00 97.50 79 LEU A O 1
ATOM 621 N N . PHE A 1 80 ? -13.889 23.322 20.805 1.00 96.62 80 PHE A N 1
ATOM 622 C CA . PHE A 1 80 ? -12.550 23.639 21.328 1.00 96.62 80 PHE A CA 1
ATOM 623 C C . PHE A 1 80 ? -12.555 24.702 22.432 1.00 96.62 80 PHE A C 1
ATOM 625 O O . PHE A 1 80 ? -11.656 24.701 23.268 1.00 96.62 80 PHE A O 1
ATOM 632 N N . GLY A 1 81 ? -13.552 25.589 22.460 1.00 95.25 81 GLY A N 1
ATOM 633 C CA . GLY A 1 81 ? -13.743 26.563 23.538 1.00 95.25 81 GLY A CA 1
ATOM 634 C C . GLY A 1 81 ? -14.582 27.761 23.103 1.00 95.25 81 GLY A C 1
ATOM 635 O O . GLY A 1 81 ? -14.876 27.929 21.926 1.00 95.25 81 GLY A O 1
ATOM 636 N N . ARG A 1 82 ? -15.002 28.616 24.042 1.00 94.62 82 ARG A N 1
ATOM 637 C CA . ARG A 1 82 ? -15.852 29.791 23.741 1.00 94.62 82 ARG A CA 1
ATOM 638 C C . ARG A 1 82 ? -15.026 31.015 23.328 1.00 94.62 82 ARG A C 1
ATOM 640 O O . ARG A 1 82 ? -15.114 32.075 23.947 1.00 94.62 82 ARG A O 1
ATOM 647 N N . PHE A 1 83 ? -14.195 30.837 22.306 1.00 95.44 83 PHE A N 1
ATOM 648 C CA . PHE A 1 83 ? -13.369 31.898 21.736 1.00 95.44 83 PHE A CA 1
ATOM 649 C C . PHE A 1 83 ? -14.199 32.869 20.888 1.00 95.44 83 PHE A C 1
ATOM 651 O O . PHE A 1 83 ? -15.277 32.524 20.399 1.00 95.44 83 PHE A O 1
ATOM 658 N N . LYS A 1 84 ? -13.698 34.093 20.702 1.00 94.00 84 LYS A N 1
ATOM 659 C CA . LYS A 1 84 ? -14.424 35.178 20.026 1.00 94.00 84 LYS A CA 1
ATOM 660 C C . LYS A 1 84 ? -13.907 35.466 18.624 1.00 94.00 84 LYS A C 1
ATOM 662 O O . LYS A 1 84 ? -14.710 35.872 17.792 1.00 94.00 84 LYS A O 1
ATOM 667 N N . LYS A 1 85 ? -12.609 35.279 18.372 1.00 94.75 85 LYS A N 1
ATOM 668 C CA . LYS A 1 85 ? -11.980 35.587 17.080 1.00 94.75 85 LYS A CA 1
ATOM 669 C C . LYS A 1 85 ? -11.761 34.347 16.220 1.00 94.75 85 LYS A C 1
ATOM 671 O O . LYS A 1 85 ? -11.578 33.246 16.743 1.00 94.75 85 LYS A O 1
ATOM 676 N N . HIS A 1 86 ? -11.706 34.551 14.907 1.00 93.62 86 HIS A N 1
ATOM 677 C CA . HIS A 1 86 ? -11.412 33.519 13.920 1.00 93.62 86 HIS A CA 1
ATOM 678 C C . HIS A 1 86 ? -10.120 32.770 14.286 1.00 93.62 86 HIS A C 1
ATOM 680 O O . HIS A 1 86 ? -9.028 33.341 14.308 1.00 93.62 86 HIS A O 1
ATOM 686 N N . ARG A 1 87 ? -10.253 31.470 14.570 1.00 91.50 87 ARG A N 1
ATOM 687 C CA . ARG A 1 87 ? -9.169 30.519 14.878 1.00 91.50 87 ARG A CA 1
ATOM 688 C C . ARG A 1 87 ? -8.325 30.861 16.104 1.00 91.50 87 ARG A C 1
ATOM 690 O O . ARG A 1 87 ? -7.191 30.401 16.227 1.00 91.50 87 ARG A O 1
ATOM 697 N N . GLU A 1 88 ? -8.889 31.620 17.040 1.00 92.94 88 GLU A N 1
ATOM 698 C CA . GLU A 1 88 ? -8.253 32.001 18.309 1.00 92.94 88 GLU A CA 1
ATOM 699 C C . GLU A 1 88 ? -7.842 30.786 19.163 1.00 92.94 88 GLU A C 1
ATOM 701 O O . GLU A 1 88 ? -6.849 30.866 19.887 1.00 92.94 88 GLU A O 1
ATOM 706 N N . TYR A 1 89 ? -8.506 29.637 18.979 1.00 90.94 89 TYR A N 1
ATOM 707 C CA . TYR A 1 89 ? -8.122 28.337 19.546 1.00 90.94 89 TYR A CA 1
ATOM 708 C C . TYR A 1 89 ? -6.675 27.914 19.228 1.00 90.94 89 TYR A C 1
ATOM 710 O O . TYR A 1 89 ? -6.073 27.162 19.990 1.00 90.94 89 TYR A O 1
ATOM 718 N N . LYS A 1 90 ? -6.064 28.417 18.144 1.00 88.62 90 LYS A N 1
ATOM 719 C CA . LYS A 1 90 ? -4.657 28.132 17.804 1.00 88.62 90 LYS A CA 1
ATOM 720 C C . LYS A 1 90 ? -3.648 28.662 18.826 1.00 88.62 90 LYS A C 1
ATOM 722 O O . LYS A 1 90 ? -2.492 28.259 18.781 1.00 88.62 90 LYS A O 1
ATOM 727 N N . ASN A 1 91 ? -4.068 29.547 19.729 1.00 89.69 91 ASN A N 1
ATOM 728 C CA . ASN A 1 91 ? -3.232 30.047 20.821 1.00 89.69 91 ASN A CA 1
ATOM 729 C C . ASN A 1 91 ? -3.250 29.127 22.063 1.00 89.69 91 ASN A C 1
ATOM 731 O O . ASN A 1 91 ? -2.569 29.424 23.041 1.00 89.69 91 ASN A O 1
ATOM 735 N N . GLY A 1 92 ? -4.026 28.035 22.033 1.00 87.75 92 GLY A N 1
ATOM 736 C CA . GLY A 1 92 ? -4.115 27.022 23.087 1.00 87.75 92 GLY A CA 1
ATOM 737 C C . GLY A 1 92 ? -5.559 26.595 23.371 1.00 87.75 92 GLY A C 1
ATOM 738 O O . GLY A 1 92 ? -6.460 27.430 23.445 1.00 87.75 92 GLY A O 1
ATOM 739 N N . THR A 1 93 ? -5.773 25.291 23.561 1.00 92.38 93 THR A N 1
ATOM 740 C CA . THR A 1 93 ? -7.096 24.680 23.821 1.00 92.38 93 THR A CA 1
ATOM 741 C C . THR A 1 93 ? -7.182 23.886 25.125 1.00 92.38 93 THR A C 1
ATOM 743 O O . THR A 1 93 ? -8.282 23.502 25.527 1.00 92.38 93 THR A O 1
ATOM 746 N N . LEU A 1 94 ? -6.050 23.674 25.8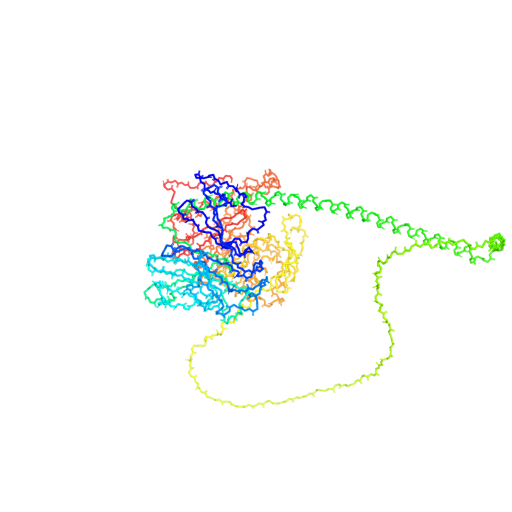02 1.00 93.44 94 LEU A N 1
ATOM 747 C CA . LEU A 1 94 ? -5.927 22.869 27.016 1.00 93.44 94 LEU A CA 1
ATOM 748 C C . LEU A 1 94 ? -6.913 23.318 28.113 1.00 93.44 94 LEU A C 1
ATOM 750 O O . LEU A 1 94 ? -6.810 24.420 28.650 1.00 93.44 94 LEU A O 1
ATOM 754 N N . GLY A 1 95 ? -7.876 22.457 28.446 1.00 94.69 95 GLY A N 1
ATOM 755 C CA . GLY A 1 95 ? -8.914 22.707 29.453 1.00 94.69 95 GLY A CA 1
ATOM 756 C C . GLY A 1 95 ? -9.998 23.731 29.072 1.00 94.69 95 GLY A C 1
ATOM 757 O O . GLY A 1 95 ? -10.896 23.979 29.878 1.00 94.69 95 GLY A O 1
ATOM 758 N N . LEU A 1 96 ? -9.949 24.332 27.877 1.00 96.62 96 LEU A N 1
ATOM 759 C CA . LEU A 1 96 ? -10.922 25.338 27.416 1.00 96.62 96 LEU A CA 1
ATOM 760 C C . LEU A 1 96 ? -12.105 24.731 26.645 1.00 96.62 96 LEU A C 1
ATOM 762 O O . LEU A 1 96 ? -13.144 25.381 26.487 1.00 96.62 96 LEU A O 1
ATOM 766 N N . GLY A 1 97 ? -11.955 23.488 26.191 1.00 97.31 97 GLY A N 1
ATOM 767 C CA . GLY A 1 97 ? -12.955 22.732 25.454 1.00 97.31 97 GLY A CA 1
ATOM 768 C C . GLY A 1 97 ? -14.114 22.250 26.320 1.00 97.31 97 GLY A C 1
ATOM 769 O O . GLY A 1 97 ? -14.009 22.071 27.539 1.00 97.31 97 GLY A O 1
ATOM 770 N N . ALA A 1 98 ? -15.246 22.023 25.659 1.00 97.94 98 ALA A N 1
ATOM 771 C CA . ALA A 1 98 ? -16.494 21.656 26.311 1.00 97.94 98 ALA A CA 1
ATOM 772 C C . ALA A 1 98 ? -17.364 20.732 25.450 1.00 97.94 98 ALA A C 1
ATOM 774 O O . ALA A 1 98 ? -17.249 20.696 24.224 1.00 97.94 98 ALA A O 1
ATOM 775 N N . ILE A 1 99 ? -18.282 20.038 26.120 1.00 98.38 99 ILE A N 1
ATOM 776 C CA . ILE A 1 99 ? -19.484 19.436 25.546 1.00 98.38 99 ILE A CA 1
ATOM 777 C C . ILE A 1 99 ? -20.678 20.241 26.063 1.00 98.38 99 ILE A C 1
ATOM 779 O O . ILE A 1 99 ? -20.814 20.459 27.271 1.00 98.38 99 ILE A O 1
ATOM 783 N N . ILE A 1 100 ? -21.529 20.695 25.148 1.00 97.94 100 ILE A N 1
ATOM 784 C CA . ILE A 1 100 ? -22.686 21.552 25.423 1.00 97.94 100 ILE A CA 1
ATOM 785 C C . ILE A 1 100 ? -23.992 20.897 24.983 1.00 97.94 100 ILE A C 1
ATOM 787 O O . ILE A 1 100 ? -24.006 20.069 24.074 1.00 97.94 100 ILE A O 1
ATOM 791 N N . ASP A 1 101 ? -25.093 21.322 25.590 1.00 97.50 101 ASP A N 1
ATOM 792 C CA . ASP A 1 101 ? -26.434 21.173 25.031 1.00 97.50 101 ASP A CA 1
ATOM 793 C C . ASP A 1 101 ? -26.635 22.214 23.913 1.00 97.50 101 ASP A C 1
ATOM 795 O O . ASP A 1 101 ? -26.388 23.407 24.101 1.00 97.50 101 ASP A O 1
ATOM 799 N N . VAL A 1 102 ? -27.055 21.765 22.730 1.00 96.44 102 VAL A N 1
ATOM 800 C CA . VAL A 1 102 ? -27.142 22.592 21.512 1.00 96.44 102 VAL A CA 1
ATOM 801 C C . VAL A 1 102 ? -28.343 23.543 21.529 1.00 96.44 102 VAL A C 1
ATOM 803 O O . VAL A 1 102 ? -28.330 24.564 20.847 1.00 96.44 102 VAL A O 1
ATOM 806 N N . HIS A 1 103 ? -29.387 23.239 22.302 1.00 94.00 103 HIS A N 1
ATOM 807 C CA . HIS A 1 103 ? -30.615 24.039 22.334 1.00 94.00 103 HIS A CA 1
ATOM 808 C C . HIS A 1 103 ? -30.559 25.155 23.379 1.00 94.00 103 HIS A C 1
ATOM 810 O O . HIS A 1 103 ? -31.104 26.234 23.155 1.00 94.00 103 HIS A O 1
ATOM 816 N N . THR A 1 104 ? -29.907 24.900 24.512 1.00 94.12 104 THR A N 1
ATOM 817 C CA . THR A 1 104 ? -29.753 25.864 25.616 1.00 94.12 104 THR A CA 1
ATOM 818 C C . THR A 1 104 ? -28.402 26.578 25.606 1.00 94.12 104 THR A C 1
ATOM 820 O O . THR A 1 104 ? -28.268 27.646 26.201 1.00 94.12 104 THR A O 1
ATOM 823 N N . GLY A 1 105 ? -27.384 25.991 24.969 1.00 92.44 105 GLY A N 1
ATOM 824 C CA . GLY A 1 105 ? -25.997 26.435 25.075 1.00 92.44 105 GLY A CA 1
ATOM 825 C C . GLY A 1 105 ? -25.343 26.124 26.429 1.00 92.44 105 GLY A C 1
ATOM 826 O O . GLY A 1 105 ? -24.227 26.593 26.663 1.00 92.44 105 GLY A O 1
ATOM 827 N N . GLU A 1 106 ? -26.002 25.366 27.316 1.00 94.88 106 GLU A N 1
ATOM 828 C CA . GLU A 1 106 ? -25.498 24.943 28.632 1.00 94.88 106 GLU A CA 1
ATOM 829 C C . GLU A 1 106 ? -24.257 24.044 28.486 1.00 94.88 106 GLU A C 1
ATOM 831 O O . GLU A 1 106 ? -24.238 23.135 27.660 1.00 94.88 106 GLU A O 1
ATOM 836 N N . THR A 1 107 ? -23.211 24.268 29.291 1.00 96.25 107 THR A N 1
ATOM 837 C CA . THR A 1 107 ? -22.048 23.364 29.347 1.00 96.25 107 THR A CA 1
ATOM 838 C C . THR A 1 107 ? -22.369 22.152 30.220 1.00 96.25 107 THR A C 1
ATOM 840 O O . THR A 1 107 ? -22.505 22.289 31.431 1.00 96.25 107 THR A O 1
ATOM 843 N N . LEU A 1 108 ? -22.430 20.968 29.607 1.00 95.62 108 LEU A N 1
ATOM 844 C CA . LEU A 1 108 ? -22.636 19.683 30.286 1.00 95.62 108 LEU A CA 1
ATOM 845 C C . LEU A 1 108 ? -21.332 19.151 30.892 1.00 95.62 108 LEU A C 1
ATOM 847 O O . LEU A 1 108 ? -21.319 18.633 32.005 1.00 95.62 108 LEU A O 1
ATOM 851 N N . ILE A 1 109 ? -20.231 19.276 30.144 1.00 97.44 109 ILE A N 1
ATOM 852 C CA . ILE A 1 109 ? -18.885 18.860 30.552 1.00 97.44 109 ILE A CA 1
ATOM 853 C C . ILE A 1 109 ? -17.910 19.935 30.067 1.00 97.44 109 ILE A C 1
ATOM 855 O O . ILE A 1 109 ? -17.897 20.261 28.883 1.00 97.44 109 ILE A O 1
ATOM 859 N N . GLY A 1 110 ? -17.112 20.503 30.968 1.00 96.31 110 GLY A N 1
ATOM 860 C CA . GLY A 1 110 ? -16.039 21.454 30.649 1.00 96.31 110 GLY A CA 1
ATOM 861 C C . GLY A 1 110 ? -14.684 20.940 31.133 1.00 96.31 110 GLY A C 1
ATOM 862 O O . GLY A 1 110 ? -14.612 19.861 31.720 1.00 96.31 110 GLY A O 1
ATOM 863 N N . GLY A 1 111 ? -13.619 21.714 30.913 1.00 95.38 111 GLY A N 1
ATOM 864 C CA . GLY A 1 111 ? -12.265 21.297 31.293 1.00 95.38 111 GLY A CA 1
ATOM 865 C C . GLY A 1 111 ? -11.651 20.275 30.334 1.00 95.38 111 GLY A C 1
ATOM 866 O O . GLY A 1 111 ? -10.769 19.527 30.741 1.00 95.38 111 GLY A O 1
ATOM 867 N N . LEU A 1 112 ? -12.139 20.212 29.090 1.00 96.75 112 LEU A N 1
ATOM 868 C CA . LEU A 1 112 ? -11.662 19.291 28.056 1.00 96.75 112 LEU A CA 1
ATOM 869 C C . LEU A 1 112 ? -10.677 19.994 27.114 1.00 96.75 112 LEU A C 1
ATOM 871 O O . LEU A 1 112 ? -10.601 21.219 27.081 1.00 96.75 112 LEU A O 1
ATOM 875 N N . SER A 1 113 ? -9.957 19.224 26.305 1.00 95.25 113 SER A N 1
ATOM 876 C CA . SER A 1 113 ? -8.862 19.719 25.464 1.00 95.25 113 SER A CA 1
ATOM 877 C C . SER A 1 113 ? -8.981 19.104 24.070 1.00 95.25 113 SER A C 1
ATOM 879 O O . SER A 1 113 ? -8.697 17.922 23.858 1.00 95.25 113 SER A O 1
ATOM 881 N N . GLN A 1 114 ? -9.501 19.891 23.125 1.00 95.31 114 GLN A N 1
ATOM 882 C CA . GLN A 1 114 ? -9.927 19.441 21.790 1.00 95.31 114 GLN A CA 1
ATOM 883 C C . GLN A 1 114 ? -10.870 18.208 21.841 1.00 95.31 114 GLN A C 1
ATOM 885 O O . GLN A 1 114 ? -10.473 17.098 21.463 1.00 95.31 114 GLN A O 1
ATOM 890 N N . PRO A 1 115 ? -12.110 18.351 22.359 1.00 97.06 115 PRO A N 1
ATOM 891 C CA . PRO A 1 115 ? -13.017 17.220 22.557 1.00 97.06 115 PRO A CA 1
ATOM 892 C C . PRO A 1 115 ? -13.685 16.719 21.264 1.00 97.06 115 PRO A C 1
ATOM 894 O O . PRO A 1 115 ? -14.277 17.500 20.516 1.00 97.06 115 PRO A O 1
ATOM 897 N N . HIS A 1 116 ? -13.656 15.403 21.034 1.00 95.69 116 HIS A N 1
ATOM 898 C CA . HIS A 1 116 ? -14.092 14.756 19.783 1.00 95.69 116 HIS A CA 1
ATOM 899 C C . HIS A 1 116 ? -14.945 13.487 19.993 1.00 95.69 116 HIS A C 1
ATOM 901 O O . HIS A 1 116 ? -14.933 12.873 21.062 1.00 95.69 116 HIS A O 1
ATOM 907 N N . SER A 1 117 ? -15.614 13.065 18.911 1.00 95.62 117 SER A N 1
ATOM 908 C CA . SER A 1 117 ? -16.186 11.721 18.698 1.00 95.62 117 SER A CA 1
ATOM 909 C C . SER A 1 117 ? -17.182 11.254 19.767 1.00 95.62 117 SER A C 1
ATOM 911 O O . SER A 1 117 ? -16.992 10.228 20.426 1.00 95.62 117 SER A O 1
ATOM 913 N N . LEU A 1 118 ? -18.271 12.013 19.916 1.00 97.56 118 LEU A N 1
ATOM 914 C CA . LEU A 1 118 ? -19.328 11.773 20.898 1.00 97.56 118 LEU A CA 1
ATOM 915 C C . LEU A 1 118 ? -20.106 10.484 20.586 1.00 97.56 118 LEU A C 1
ATOM 917 O O . LEU A 1 118 ? -20.953 10.434 19.698 1.00 97.56 118 LEU A O 1
ATOM 921 N N . THR A 1 119 ? -19.835 9.426 21.347 1.00 96.62 119 THR A N 1
ATOM 922 C CA . THR A 1 119 ? -20.311 8.066 21.065 1.00 96.62 119 THR A CA 1
ATOM 923 C C . THR A 1 119 ? -21.184 7.539 22.196 1.00 96.62 119 THR A C 1
ATOM 925 O O . THR A 1 119 ? -20.705 7.212 23.279 1.00 96.62 119 THR A O 1
ATOM 928 N N . VAL A 1 120 ? -22.487 7.416 21.945 1.00 95.75 120 VAL A N 1
ATOM 929 C CA . VAL A 1 120 ? -23.462 6.914 22.929 1.00 95.75 120 VAL A CA 1
ATOM 930 C C . VAL A 1 120 ? -23.606 5.394 22.825 1.00 95.75 120 VAL A C 1
ATOM 932 O O . VAL A 1 120 ? -23.781 4.849 21.732 1.00 95.75 120 VAL A O 1
ATOM 935 N N . LYS A 1 121 ? -23.565 4.685 23.962 1.00 93.50 121 LYS A N 1
ATOM 936 C CA . LYS A 1 121 ? -23.779 3.230 24.019 1.00 93.50 121 LYS A CA 1
ATOM 937 C C . LYS A 1 121 ? -24.560 2.827 25.271 1.00 93.50 121 LYS A C 1
ATOM 939 O O . LYS A 1 121 ? -23.985 2.652 26.343 1.00 93.50 121 LYS A O 1
ATOM 944 N N . GLY A 1 122 ? -25.864 2.608 25.103 1.00 91.19 122 GLY A N 1
ATOM 945 C CA . GLY A 1 122 ? -26.777 2.496 26.242 1.00 91.19 122 GLY A CA 1
ATOM 946 C C . GLY A 1 122 ? -26.843 3.840 26.963 1.00 91.19 122 GLY A C 1
ATOM 947 O O . GLY A 1 122 ? -26.822 4.882 26.310 1.00 91.19 122 GLY A O 1
ATOM 948 N N . ASP A 1 123 ? -26.848 3.813 28.291 1.00 94.38 123 ASP A N 1
ATOM 949 C CA . ASP A 1 123 ? -26.928 5.020 29.121 1.00 94.38 123 ASP A CA 1
ATOM 950 C C . ASP A 1 123 ? -25.592 5.768 29.272 1.00 94.38 123 ASP A C 1
ATOM 952 O O . ASP A 1 123 ? -25.555 6.785 29.954 1.00 94.38 123 ASP A O 1
ATOM 956 N N . LEU A 1 124 ? -24.505 5.286 28.650 1.00 96.69 124 LEU A N 1
ATOM 957 C CA . LEU A 1 124 ? -23.162 5.870 28.743 1.00 96.69 124 LEU A CA 1
ATOM 958 C C . LEU A 1 124 ? -22.785 6.684 27.498 1.00 96.69 124 LEU A C 1
ATOM 960 O O . LEU A 1 124 ? -23.001 6.248 26.361 1.00 96.69 124 LEU A O 1
ATOM 964 N N . LEU A 1 125 ? -22.130 7.824 27.726 1.00 98.12 125 LEU A N 1
ATOM 965 C CA . LEU A 1 125 ? -21.459 8.629 26.704 1.00 98.12 125 LEU A CA 1
ATOM 966 C C . LEU A 1 125 ? -19.944 8.390 26.761 1.00 98.12 125 LEU A C 1
ATOM 968 O O . LEU A 1 125 ? -19.319 8.544 27.810 1.00 98.12 125 LEU A O 1
ATOM 972 N N . TYR A 1 126 ? -19.354 8.053 25.619 1.00 98.06 126 TYR A N 1
ATOM 973 C CA . TYR A 1 126 ? -17.914 7.924 25.409 1.00 98.06 126 TYR A CA 1
ATOM 974 C C . TYR A 1 126 ? -17.432 9.087 24.537 1.00 98.06 126 TYR A C 1
ATOM 976 O O . TYR A 1 126 ? -18.095 9.420 23.556 1.00 98.06 126 TYR A O 1
ATOM 984 N N . PHE A 1 127 ? -16.299 9.707 24.868 1.00 98.06 127 PHE A N 1
ATOM 985 C CA . PHE A 1 127 ? -15.738 10.811 24.076 1.00 98.06 127 PHE A CA 1
ATOM 986 C C . PHE A 1 127 ? -14.227 10.957 24.263 1.00 98.06 127 PHE A C 1
ATOM 988 O O . PHE A 1 127 ? -13.666 10.546 25.280 1.00 98.06 127 PHE A O 1
ATOM 995 N N . CYS A 1 128 ? -13.564 11.566 23.284 1.00 97.44 128 CYS A N 1
ATOM 996 C CA . CYS A 1 128 ? -12.135 11.859 23.324 1.00 97.44 128 CYS A CA 1
ATOM 997 C C . CYS A 1 128 ? -11.872 13.246 23.929 1.00 97.44 128 CYS A C 1
ATOM 999 O O . CYS A 1 128 ? -12.575 14.196 23.588 1.00 97.44 128 CYS A O 1
ATOM 1001 N N . SER A 1 129 ? -10.832 13.379 24.760 1.00 96.38 129 SER A N 1
ATOM 1002 C CA . SER A 1 129 ? -10.132 14.655 24.990 1.00 96.38 129 SER A CA 1
ATOM 1003 C C . SER A 1 129 ? -8.776 14.525 24.301 1.00 96.38 129 SER A C 1
ATOM 1005 O O . SER A 1 129 ? -7.893 13.803 24.770 1.00 96.38 129 SER A O 1
ATOM 1007 N N . SER A 1 130 ? -8.672 15.082 23.097 1.00 94.75 130 SER A N 1
ATOM 1008 C CA . SER A 1 130 ? -7.771 14.554 22.057 1.00 94.75 130 SER A CA 1
ATOM 1009 C C . SER A 1 130 ? -6.353 15.095 22.185 1.00 94.75 130 SER A C 1
ATOM 1011 O O . SER A 1 130 ? -5.391 14.352 22.009 1.00 94.75 130 SER A O 1
ATOM 1013 N N . GLU A 1 131 ? -6.233 16.364 22.578 1.00 92.81 131 GLU A N 1
ATOM 1014 C CA . GLU A 1 131 ? -4.967 17.019 22.929 1.00 92.81 131 GLU A CA 1
ATOM 1015 C C . GLU A 1 131 ? -4.338 16.370 24.175 1.00 92.81 131 GLU A C 1
ATOM 1017 O O . GLU A 1 131 ? -3.136 16.127 24.220 1.00 92.81 131 GLU A O 1
ATOM 1022 N N . GLU A 1 132 ? -5.170 15.968 25.140 1.00 92.19 132 GLU A N 1
ATOM 1023 C CA . GLU A 1 132 ? -4.756 15.234 26.344 1.00 92.19 132 GLU A CA 1
ATOM 1024 C C . GLU A 1 132 ? -4.539 13.726 26.132 1.00 92.19 132 GLU A C 1
ATOM 1026 O O . GLU A 1 132 ? -4.172 13.033 27.084 1.00 92.19 132 GLU A O 1
ATOM 1031 N N . LYS A 1 133 ? -4.783 13.202 24.922 1.00 93.75 133 LYS A N 1
ATOM 1032 C CA . LYS A 1 133 ? -4.693 11.768 24.583 1.00 93.75 133 LYS A CA 1
ATOM 1033 C C . LYS A 1 133 ? -5.580 10.877 25.475 1.00 93.75 133 LYS A C 1
ATOM 1035 O O . LYS A 1 133 ? -5.161 9.805 25.908 1.00 93.75 133 LYS A O 1
ATOM 1040 N N . LYS A 1 134 ? -6.812 11.304 25.780 1.00 96.00 134 LYS A N 1
ATOM 1041 C CA . LYS A 1 134 ? -7.745 10.583 26.673 1.00 96.00 134 LYS A CA 1
ATOM 1042 C C . LYS A 1 134 ? -8.996 10.085 25.950 1.00 96.00 134 LYS A C 1
ATOM 1044 O O . LYS A 1 134 ? -9.507 10.742 25.041 1.00 96.00 134 LYS A O 1
ATOM 1049 N N . LEU A 1 135 ? -9.523 8.951 26.410 1.00 97.88 135 LEU A N 1
ATOM 1050 C CA . LEU A 1 135 ? -10.926 8.550 26.260 1.00 97.88 135 LEU A CA 1
ATOM 1051 C C . LEU A 1 135 ? -11.606 8.684 27.627 1.00 97.88 135 LEU A C 1
ATOM 1053 O O . LEU A 1 135 ? -11.117 8.134 28.612 1.00 97.88 135 LEU A O 1
ATOM 1057 N N . HIS A 1 136 ? -12.752 9.351 27.681 1.00 97.94 136 HIS A N 1
ATOM 1058 C CA . HIS A 1 136 ? -13.590 9.455 28.872 1.00 97.94 136 HIS A CA 1
ATOM 1059 C C . HIS A 1 136 ? -14.873 8.634 28.719 1.00 97.94 136 HIS A C 1
ATOM 1061 O O . HIS A 1 136 ? -15.389 8.463 27.611 1.00 97.94 136 HIS A O 1
ATOM 1067 N N . VAL A 1 137 ? -15.397 8.152 29.848 1.00 97.44 137 VAL A N 1
ATOM 1068 C CA . VAL A 1 137 ? -16.702 7.484 29.958 1.00 97.44 137 VAL A CA 1
ATOM 1069 C C . VAL A 1 137 ? -17.543 8.237 30.982 1.00 97.44 137 VAL A C 1
ATOM 1071 O O . VAL A 1 137 ? -17.089 8.458 32.104 1.00 97.44 137 VAL A O 1
ATOM 1074 N N . TYR A 1 138 ? -18.755 8.632 30.599 1.00 97.69 138 TYR A N 1
ATOM 1075 C CA . TYR A 1 138 ? -19.645 9.496 31.375 1.00 97.69 138 TYR A CA 1
ATOM 1076 C C . TYR A 1 138 ? -21.020 8.846 31.571 1.00 97.69 138 TYR A C 1
ATOM 1078 O O . TYR A 1 138 ? -21.578 8.286 30.628 1.00 97.69 138 TYR A O 1
ATOM 1086 N N . ASP A 1 139 ? -21.557 8.927 32.792 1.00 95.06 139 ASP A N 1
ATOM 1087 C CA . ASP A 1 139 ? -22.794 8.246 33.230 1.00 95.06 139 ASP A CA 1
ATOM 1088 C C . ASP A 1 139 ? -24.056 9.136 33.216 1.00 95.06 139 ASP A C 1
ATOM 1090 O O . ASP A 1 139 ? -25.132 8.721 33.644 1.00 95.06 139 ASP A O 1
ATOM 1094 N N . GLY A 1 140 ? -23.933 10.384 32.749 1.00 93.00 140 GLY A N 1
ATOM 1095 C CA . GLY A 1 140 ? -24.980 11.408 32.863 1.00 93.00 140 GLY A CA 1
ATOM 1096 C C . GLY A 1 140 ? -24.793 12.370 34.039 1.00 93.00 140 GLY A C 1
ATOM 1097 O O . GLY A 1 140 ? -25.593 13.291 34.190 1.00 93.00 140 GLY A O 1
ATOM 1098 N N . LYS A 1 141 ? -23.765 12.170 34.875 1.00 92.38 1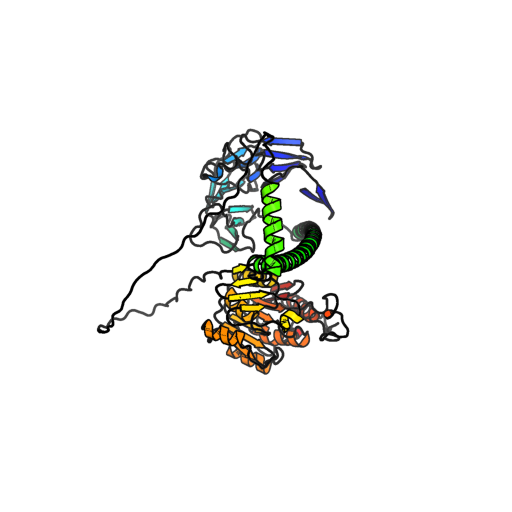41 LYS A N 1
ATOM 1099 C CA . LYS A 1 141 ? -23.416 13.039 36.011 1.00 92.38 141 LYS A CA 1
ATOM 1100 C C . LYS A 1 141 ? -21.908 13.271 36.120 1.00 92.38 141 LYS A C 1
ATOM 1102 O O . LYS A 1 141 ? -21.478 14.413 36.231 1.00 92.38 141 LYS A O 1
ATOM 1107 N N . ASN A 1 142 ? -21.112 12.205 36.071 1.00 94.56 142 ASN A N 1
ATOM 1108 C CA . ASN A 1 142 ? -19.671 12.202 36.314 1.00 94.56 142 ASN A CA 1
ATOM 1109 C C . ASN A 1 142 ? -18.916 11.476 35.196 1.00 94.56 142 ASN A C 1
ATOM 1111 O O . ASN A 1 142 ? -19.430 10.546 34.573 1.00 94.56 142 ASN A O 1
ATOM 1115 N N . ILE A 1 143 ? -17.649 11.847 34.993 1.00 96.69 143 ILE A N 1
ATOM 1116 C CA . ILE A 1 143 ? -16.702 11.015 34.244 1.00 96.69 143 ILE A CA 1
ATOM 1117 C C . ILE A 1 143 ? -16.308 9.853 35.166 1.00 96.69 143 ILE A C 1
ATOM 1119 O O . ILE A 1 143 ? -15.498 10.022 36.074 1.00 96.69 143 ILE A O 1
ATOM 1123 N N . ILE A 1 144 ? -16.923 8.688 34.960 1.00 96.19 144 ILE A N 1
ATOM 1124 C CA . ILE A 1 144 ? -16.733 7.496 35.799 1.00 96.19 144 ILE A CA 1
ATOM 1125 C C . ILE A 1 144 ? -15.427 6.758 35.487 1.00 96.19 144 ILE A C 1
ATOM 1127 O O . ILE A 1 144 ? -14.860 6.111 36.364 1.00 96.19 144 ILE A O 1
ATOM 1131 N N . ASN A 1 145 ? -14.916 6.880 34.257 1.00 95.81 145 ASN A N 1
ATOM 1132 C CA . ASN A 1 145 ? -13.636 6.305 33.853 1.00 95.81 145 ASN A CA 1
ATOM 1133 C C . ASN A 1 145 ? -12.900 7.219 32.867 1.00 95.81 145 ASN A C 1
ATOM 1135 O O . ASN A 1 145 ? -13.513 7.941 32.081 1.00 95.81 145 ASN A O 1
ATOM 1139 N N . THR A 1 146 ? -11.569 7.142 32.884 1.00 96.81 146 THR A N 1
ATOM 1140 C CA . THR A 1 146 ? -10.679 7.781 31.907 1.00 96.81 146 THR A CA 1
ATOM 1141 C C . THR A 1 146 ? -9.590 6.789 31.514 1.00 96.81 146 THR A C 1
ATOM 1143 O O . THR A 1 146 ? -8.987 6.175 32.390 1.00 96.81 146 THR A O 1
ATOM 1146 N N . VAL A 1 147 ? -9.336 6.642 30.215 1.00 95.81 147 VAL A N 1
ATOM 1147 C CA . VAL A 1 147 ? -8.275 5.798 29.651 1.00 95.81 147 VAL A CA 1
ATOM 1148 C C . VAL A 1 147 ? -7.260 6.694 28.953 1.00 95.81 147 VAL A C 1
ATOM 1150 O O . VAL A 1 147 ? -7.642 7.532 28.134 1.00 95.81 147 VAL A O 1
ATOM 1153 N N . LEU A 1 148 ? -5.978 6.525 29.280 1.00 94.19 148 LEU A N 1
ATOM 1154 C CA . LEU A 1 148 ? -4.874 7.180 28.581 1.00 94.19 148 LEU A CA 1
ATOM 1155 C C . LEU A 1 148 ? -4.546 6.410 27.294 1.00 94.19 148 LEU A C 1
ATOM 1157 O O . LEU A 1 148 ? -4.518 5.179 27.288 1.00 94.19 148 LEU A O 1
ATOM 1161 N N . LEU A 1 149 ? -4.303 7.141 26.213 1.00 93.19 149 LEU A N 1
ATOM 1162 C CA . LEU A 1 149 ? -4.095 6.622 24.864 1.00 93.19 149 LEU A CA 1
ATOM 1163 C C . LEU A 1 149 ? -2.685 6.993 24.367 1.00 93.19 149 LEU A C 1
ATOM 1165 O O . LEU A 1 149 ? -2.126 7.997 24.810 1.00 93.19 149 LEU A O 1
ATOM 1169 N N . PRO A 1 150 ? -2.097 6.233 23.424 1.00 85.44 150 PRO A N 1
ATOM 1170 C CA . PRO A 1 150 ? -0.732 6.492 22.952 1.00 85.44 150 PRO A CA 1
ATOM 1171 C C . PRO A 1 150 ? -0.586 7.784 22.123 1.00 85.44 150 PRO A C 1
ATOM 1173 O O . PRO A 1 150 ? 0.522 8.281 21.944 1.00 85.44 150 PRO A O 1
ATOM 1176 N N . GLY A 1 151 ? -1.680 8.366 21.622 1.00 88.94 151 GLY A N 1
ATOM 1177 C CA . GLY A 1 151 ? -1.635 9.541 20.750 1.00 88.94 151 GLY A CA 1
ATOM 1178 C C . GLY A 1 151 ? -2.970 10.275 20.648 1.00 88.94 151 GLY A C 1
ATOM 1179 O O . GLY A 1 151 ? -3.909 9.990 21.390 1.00 88.94 151 GLY A O 1
ATOM 1180 N N . TYR A 1 152 ? -3.031 11.233 19.722 1.00 92.12 152 TYR A N 1
ATOM 1181 C CA . TYR A 1 152 ? -4.178 12.119 19.528 1.00 92.12 152 TYR A CA 1
ATOM 1182 C C . TYR A 1 152 ? -5.421 11.342 19.085 1.00 92.12 152 TYR A C 1
ATOM 1184 O O . TYR A 1 152 ? -5.403 10.688 18.040 1.00 92.12 152 TYR A O 1
ATOM 1192 N N . SER A 1 153 ? -6.495 11.395 19.868 1.00 94.19 153 SER A N 1
ATOM 1193 C CA . SER A 1 153 ? -7.627 10.481 19.712 1.00 94.19 153 SER A CA 1
ATOM 1194 C C . SER A 1 153 ? -8.771 11.032 18.850 1.00 94.19 153 SER A C 1
ATOM 1196 O O . SER A 1 153 ? -9.260 12.134 19.070 1.00 94.19 153 SER A O 1
ATOM 1198 N N . ARG A 1 154 ? -9.225 10.244 17.869 1.00 93.44 154 ARG A N 1
ATOM 1199 C CA . ARG A 1 154 ? -10.430 10.496 17.057 1.00 93.44 154 ARG A CA 1
ATOM 1200 C C . ARG A 1 154 ? -11.067 9.178 16.624 1.00 93.44 154 ARG A C 1
ATOM 1202 O O . ARG A 1 154 ? -10.371 8.240 16.252 1.00 93.44 154 ARG A O 1
ATOM 1209 N N . GLY A 1 155 ? -12.393 9.138 16.625 1.00 95.31 155 GLY A N 1
ATOM 1210 C CA . GLY A 1 155 ? -13.201 7.968 16.297 1.00 95.31 155 GLY A CA 1
ATOM 1211 C C . GLY A 1 155 ? -13.281 6.967 17.440 1.00 95.31 155 GLY A C 1
ATOM 1212 O O . GLY A 1 155 ? -12.258 6.540 17.972 1.00 95.31 155 GLY A O 1
ATOM 1213 N N . VAL A 1 156 ? -14.501 6.583 17.821 1.00 97.62 156 VAL A N 1
ATOM 1214 C CA . VAL A 1 156 ? -14.748 5.681 18.955 1.00 97.62 156 VAL A CA 1
ATOM 1215 C C . VAL A 1 156 ? -15.846 4.684 18.596 1.00 97.62 156 VAL A C 1
ATOM 1217 O O . VAL A 1 156 ? -16.968 5.063 18.280 1.00 97.62 156 VAL A O 1
ATOM 1220 N N . ALA A 1 157 ? -15.558 3.388 18.718 1.00 96.38 157 ALA A N 1
ATOM 1221 C CA . ALA A 1 157 ? -16.549 2.334 18.530 1.00 96.38 157 ALA A CA 1
ATOM 1222 C C . ALA A 1 157 ? -16.627 1.413 19.749 1.00 96.38 157 ALA A C 1
ATOM 1224 O O . ALA A 1 157 ? -15.674 0.714 20.091 1.00 96.38 157 ALA A O 1
ATOM 1225 N N . VAL A 1 158 ? -17.795 1.364 20.394 1.00 95.69 158 VAL A N 1
ATOM 1226 C CA . VAL A 1 158 ? -18.016 0.523 21.581 1.00 95.69 158 VAL A CA 1
ATOM 1227 C C . VAL A 1 158 ? -18.652 -0.806 21.172 1.00 95.69 158 VAL A C 1
ATOM 1229 O O . VAL A 1 158 ? -19.844 -0.879 20.843 1.00 95.69 158 VAL A O 1
ATOM 1232 N N . GLY A 1 159 ? -17.847 -1.867 21.196 1.00 91.81 159 GLY A N 1
ATOM 1233 C CA . GLY A 1 159 ? -18.258 -3.240 20.921 1.00 91.81 159 GLY A CA 1
ATOM 1234 C C . GLY A 1 159 ? -18.898 -3.939 22.124 1.00 91.81 159 GLY A C 1
ATOM 1235 O O . GLY A 1 159 ? -19.413 -3.303 23.049 1.00 91.81 159 GLY A O 1
ATOM 1236 N N . LYS A 1 160 ? -18.882 -5.279 22.092 1.00 89.31 160 LYS A N 1
ATOM 1237 C CA . LYS A 1 160 ? -19.349 -6.125 23.202 1.00 89.31 160 LYS A CA 1
ATOM 1238 C C . LYS A 1 160 ? -18.312 -6.169 24.331 1.00 89.31 160 LYS A C 1
ATOM 1240 O O . LYS A 1 160 ? -18.608 -5.731 25.437 1.00 89.31 160 LYS A O 1
ATOM 1245 N N . ASN A 1 161 ? -17.107 -6.647 24.010 1.00 92.38 161 ASN A N 1
ATOM 1246 C CA . ASN A 1 161 ? -16.004 -6.848 24.958 1.00 92.38 161 ASN A CA 1
ATOM 1247 C C . ASN A 1 161 ? -14.942 -5.736 24.886 1.00 92.38 161 ASN A C 1
ATOM 1249 O O . ASN A 1 161 ? -14.220 -5.526 25.850 1.00 92.38 161 ASN A O 1
ATOM 1253 N N . TYR A 1 162 ? -14.852 -5.030 23.754 1.00 96.00 162 TYR A N 1
ATOM 1254 C CA . TYR A 1 162 ? -13.773 -4.085 23.452 1.00 96.00 162 TYR A CA 1
ATOM 1255 C C . TYR A 1 162 ? -14.312 -2.707 23.069 1.00 96.00 162 TYR A C 1
ATOM 1257 O O . TYR A 1 162 ? -15.412 -2.589 22.516 1.00 96.00 162 TYR A O 1
ATOM 1265 N N . ILE A 1 163 ? -13.514 -1.678 23.336 1.00 97.38 163 ILE A N 1
ATOM 1266 C CA . ILE A 1 163 ? -13.670 -0.328 22.792 1.00 97.38 163 ILE A CA 1
ATOM 1267 C C . ILE A 1 163 ? -12.531 -0.118 21.793 1.00 97.38 163 ILE A C 1
ATOM 1269 O O . ILE A 1 163 ? -11.379 -0.428 22.092 1.00 97.38 163 ILE A O 1
ATOM 1273 N N . TYR A 1 164 ? -12.851 0.402 20.614 1.00 97.69 164 TYR A N 1
ATOM 1274 C CA . TYR A 1 164 ? -11.878 0.754 19.585 1.00 97.69 164 TYR A CA 1
ATOM 1275 C C . TYR A 1 164 ? -11.784 2.275 19.517 1.00 97.69 164 TYR A C 1
ATOM 1277 O O . TYR A 1 164 ? -12.820 2.931 19.405 1.00 97.69 164 TYR A O 1
ATOM 1285 N N . VAL A 1 165 ? -10.574 2.829 19.595 1.00 97.75 165 VAL A N 1
ATOM 1286 C CA . VAL A 1 165 ? -10.331 4.279 19.516 1.00 97.75 165 VAL A CA 1
ATOM 1287 C C . VAL A 1 165 ? -9.267 4.555 18.468 1.00 97.75 165 VAL A C 1
ATOM 1289 O O . VAL A 1 165 ? -8.211 3.924 18.482 1.00 97.75 165 VAL A O 1
ATOM 1292 N N . GLY A 1 166 ? -9.532 5.481 17.553 1.00 96.25 166 GLY A N 1
ATOM 1293 C CA . GLY A 1 166 ? -8.551 5.876 16.553 1.00 96.25 166 GLY A CA 1
ATOM 1294 C C . GLY A 1 166 ? -7.516 6.835 17.132 1.00 96.25 166 GLY A C 1
ATOM 1295 O O . GLY A 1 166 ? -7.821 7.699 17.951 1.00 96.25 166 GLY A O 1
ATOM 1296 N N . ILE A 1 167 ? -6.277 6.663 16.693 1.00 94.31 167 ILE A N 1
ATOM 1297 C CA . ILE A 1 167 ? -5.098 7.438 17.050 1.00 94.31 167 ILE A CA 1
ATOM 1298 C C . ILE A 1 167 ? -4.569 8.055 15.754 1.00 94.31 167 ILE A C 1
ATOM 1300 O O . ILE A 1 167 ? -4.254 7.334 14.808 1.00 94.31 167 ILE A O 1
ATOM 1304 N N . SER A 1 168 ? -4.507 9.382 15.698 1.00 90.69 168 SER A N 1
ATOM 1305 C CA . SER A 1 168 ? -4.121 10.153 14.512 1.00 90.69 168 SER A CA 1
ATOM 1306 C C . SER A 1 168 ? -2.783 10.860 14.710 1.00 90.69 168 SER A C 1
ATOM 1308 O O . SER A 1 168 ? -2.463 11.310 15.810 1.00 90.69 168 SER A O 1
ATOM 1310 N N . LEU A 1 169 ? -2.032 11.041 13.624 1.00 82.56 169 LEU A N 1
ATOM 1311 C CA . LEU A 1 169 ? -0.806 11.839 13.590 1.00 82.56 169 LEU A CA 1
ATOM 1312 C C . LEU A 1 169 ? -1.139 13.328 13.424 1.00 82.56 169 LEU A C 1
ATOM 1314 O O . LEU A 1 169 ? -0.927 13.922 12.362 1.00 82.56 169 LEU A O 1
ATOM 1318 N N . SER A 1 170 ? -1.717 13.905 14.481 1.00 66.44 170 SER A N 1
ATOM 1319 C CA . SER A 1 170 ? -2.113 15.314 14.535 1.00 66.44 170 SER A CA 1
ATOM 1320 C C . SER A 1 170 ? -0.908 16.240 14.386 1.00 66.44 170 SER A C 1
ATOM 1322 O O . SER A 1 170 ? 0.061 16.144 15.129 1.00 66.44 170 SER A O 1
ATOM 1324 N N . ARG A 1 171 ? -1.011 17.194 13.457 1.00 56.75 171 ARG A N 1
ATOM 1325 C CA . ARG A 1 171 ? -0.003 18.239 13.203 1.00 56.75 171 ARG A CA 1
ATOM 1326 C C . ARG A 1 171 ? -0.083 19.421 14.185 1.00 56.75 171 ARG A C 1
ATOM 1328 O O . ARG A 1 171 ? 0.664 20.380 14.034 1.00 56.75 171 ARG A O 1
ATOM 1335 N N . ASN A 1 172 ? -1.004 19.366 15.154 1.00 50.31 172 ASN A N 1
ATOM 1336 C CA . ASN A 1 172 ? -1.371 20.483 16.035 1.00 50.31 172 ASN A CA 1
ATOM 1337 C C . ASN A 1 172 ? -0.993 20.260 17.515 1.00 50.31 172 ASN A C 1
ATOM 1339 O O . ASN A 1 172 ? -1.427 21.028 18.368 1.00 50.31 172 ASN A O 1
ATOM 1343 N N . VAL A 1 173 ? -0.252 19.195 17.834 1.00 57.56 173 VAL A N 1
ATOM 1344 C CA . VAL A 1 173 ? 0.212 18.861 19.192 1.00 57.56 173 VAL A CA 1
ATOM 1345 C C . VAL A 1 173 ? 1.689 18.488 19.099 1.00 57.56 173 VAL A C 1
ATOM 1347 O O . VAL A 1 173 ? 2.089 17.863 18.118 1.00 57.56 173 VAL A O 1
ATOM 1350 N N . GLU A 1 174 ? 2.500 18.881 20.083 1.00 46.22 174 GLU A N 1
ATOM 1351 C CA . GLU A 1 174 ? 3.934 18.574 20.067 1.00 46.22 174 GLU A CA 1
ATOM 1352 C C . GLU A 1 174 ? 4.184 17.050 20.074 1.00 46.22 174 GLU A C 1
ATOM 1354 O O . GLU A 1 174 ? 3.478 16.305 20.773 1.00 46.22 174 GLU A O 1
ATOM 1359 N N . PRO A 1 175 ? 5.162 16.563 19.286 1.00 43.47 175 PRO A N 1
ATOM 1360 C CA . PRO A 1 175 ? 5.487 15.147 19.236 1.00 43.47 175 PRO A CA 1
ATOM 1361 C C . PRO A 1 175 ? 6.041 14.683 20.586 1.00 43.47 175 PRO A C 1
ATOM 1363 O O . PRO A 1 175 ? 6.775 15.396 21.266 1.00 43.47 175 PRO A O 1
ATOM 1366 N N . VAL A 1 176 ? 5.695 13.454 20.959 1.00 48.75 176 VAL A N 1
ATOM 1367 C CA . VAL A 1 176 ? 6.264 12.764 22.123 1.00 48.75 176 VAL A CA 1
ATOM 1368 C C . VAL A 1 176 ? 7.186 11.669 21.606 1.00 48.75 176 VAL A C 1
ATOM 1370 O O . VAL A 1 176 ? 6.934 11.110 20.538 1.00 48.75 176 VAL A O 1
ATOM 1373 N N . GLU A 1 177 ? 8.248 11.379 22.355 1.00 39.75 177 GLU A N 1
ATOM 1374 C CA . GLU A 1 177 ? 9.192 10.302 22.055 1.00 39.75 177 GLU A CA 1
ATOM 1375 C C . GLU A 1 177 ? 8.442 8.990 21.744 1.00 39.75 177 GLU A C 1
ATOM 1377 O O . GLU A 1 177 ? 7.492 8.623 22.440 1.00 39.75 177 GLU A O 1
ATOM 1382 N N . HIS A 1 178 ? 8.869 8.313 20.671 1.00 49.34 178 HIS A N 1
ATOM 1383 C CA . HIS A 1 178 ? 8.171 7.201 20.007 1.00 49.34 178 HIS A CA 1
ATOM 1384 C C . HIS A 1 178 ? 6.873 7.600 19.257 1.00 49.34 178 HIS A C 1
ATOM 1386 O O . HIS A 1 178 ? 5.768 7.180 19.609 1.00 49.34 178 HIS A O 1
ATOM 1392 N N . GLU A 1 179 ? 7.004 8.356 18.156 1.00 55.84 179 GLU A N 1
ATOM 1393 C CA . GLU A 1 179 ? 5.910 8.513 17.183 1.00 55.84 179 GLU A CA 1
ATOM 1394 C C . GLU A 1 179 ? 5.478 7.165 16.572 1.00 55.84 179 GLU A C 1
ATOM 1396 O O . GLU A 1 179 ? 6.285 6.267 16.324 1.00 55.84 179 GLU A O 1
ATOM 1401 N N . LEU A 1 180 ? 4.186 7.050 16.249 1.00 59.25 180 LEU A N 1
ATOM 1402 C CA . LEU A 1 180 ? 3.673 5.971 15.405 1.00 59.25 180 LEU A CA 1
ATOM 1403 C C . LEU A 1 180 ? 3.950 6.310 13.931 1.00 59.25 180 LEU A C 1
ATOM 1405 O O . LEU A 1 180 ? 3.677 7.422 13.488 1.00 59.25 180 LEU A O 1
ATOM 1409 N N . ALA A 1 181 ? 4.426 5.344 13.140 1.00 67.44 181 ALA A N 1
ATOM 1410 C CA . ALA A 1 181 ? 4.739 5.559 11.718 1.00 67.44 181 ALA A CA 1
ATOM 1411 C C . ALA A 1 181 ? 3.513 5.933 10.850 1.00 67.44 181 ALA A C 1
ATOM 1413 O O . ALA A 1 181 ? 3.652 6.447 9.738 1.00 67.44 181 ALA A O 1
ATOM 1414 N N . SER A 1 182 ? 2.306 5.668 11.349 1.00 81.69 182 SER A N 1
ATOM 1415 C CA . SER A 1 182 ? 1.014 5.965 10.727 1.00 81.69 182 SER A CA 1
ATOM 1416 C C . SER A 1 182 ? -0.069 6.115 11.805 1.00 81.69 182 SER A C 1
ATOM 1418 O O . SER A 1 182 ? 0.202 5.955 12.999 1.00 81.69 182 SER A O 1
ATOM 1420 N N . GLY A 1 183 ? -1.303 6.440 11.406 1.00 88.12 183 GLY A N 1
ATOM 1421 C CA . GLY A 1 183 ? -2.450 6.358 12.307 1.00 88.12 183 GLY A CA 1
ATOM 1422 C C . GLY A 1 183 ? -2.713 4.912 12.744 1.00 88.12 183 GLY A C 1
ATOM 1423 O O . GLY A 1 183 ? -2.255 3.953 12.120 1.00 88.12 183 GLY A O 1
ATOM 1424 N N . ALA A 1 184 ? -3.458 4.733 13.833 1.00 93.06 184 ALA A N 1
ATOM 1425 C CA . ALA A 1 184 ? -3.669 3.416 14.426 1.00 93.06 184 ALA A CA 1
ATOM 1426 C C . ALA A 1 184 ? -5.029 3.274 15.114 1.00 93.06 184 ALA A C 1
ATOM 1428 O O . ALA A 1 184 ? -5.578 4.236 15.634 1.00 93.06 184 ALA A O 1
ATOM 1429 N N . VAL A 1 185 ? -5.545 2.050 15.197 1.00 96.38 185 VAL A N 1
ATOM 1430 C CA . VAL A 1 185 ? -6.694 1.703 16.041 1.00 96.38 185 VAL A CA 1
ATOM 1431 C C . VAL A 1 185 ? -6.186 1.090 17.343 1.00 96.38 185 VAL A C 1
ATOM 1433 O O . VAL A 1 185 ? -5.617 -0.003 17.347 1.00 96.38 185 VAL A O 1
ATOM 1436 N N . SER A 1 186 ? -6.394 1.796 18.452 1.00 95.56 186 SER A N 1
ATOM 1437 C CA . SER A 1 186 ? -6.206 1.281 19.808 1.00 95.56 186 SER A CA 1
ATOM 1438 C C . SER A 1 186 ? -7.379 0.373 20.178 1.00 95.56 186 SER A C 1
ATOM 1440 O O . SER A 1 186 ? -8.540 0.731 19.968 1.00 95.56 186 SER A O 1
ATOM 1442 N N . VAL A 1 187 ? -7.073 -0.807 20.716 1.00 96.62 187 VAL A N 1
ATOM 1443 C CA . VAL A 1 187 ? -8.043 -1.794 21.199 1.00 96.62 187 VAL A CA 1
ATOM 1444 C C . VAL A 1 187 ? -7.958 -1.837 22.718 1.00 96.62 187 VAL A C 1
ATOM 1446 O O . VAL A 1 187 ? -6.926 -2.195 23.282 1.00 96.62 187 VAL A O 1
ATOM 1449 N N . ILE A 1 188 ? -9.050 -1.469 23.380 1.00 96.56 188 ILE A N 1
ATOM 1450 C CA . ILE A 1 188 ? -9.152 -1.355 24.835 1.00 96.56 188 ILE A CA 1
ATOM 1451 C C . ILE A 1 188 ? -10.102 -2.443 25.337 1.00 96.56 188 ILE A C 1
ATOM 1453 O O . ILE A 1 188 ? -11.215 -2.576 24.819 1.00 96.56 188 ILE A O 1
ATOM 1457 N N . ASP A 1 189 ? -9.696 -3.211 26.347 1.00 93.44 189 ASP A N 1
ATOM 1458 C CA . ASP A 1 189 ? -10.610 -4.137 27.021 1.00 93.44 189 ASP A CA 1
ATOM 1459 C C . ASP A 1 189 ? -11.637 -3.368 27.859 1.00 93.44 189 ASP A C 1
ATOM 1461 O O . ASP A 1 189 ? -11.293 -2.473 28.626 1.00 93.44 189 ASP A O 1
ATOM 1465 N N . LYS A 1 190 ? -12.924 -3.692 27.711 1.00 91.62 190 LYS A N 1
ATOM 1466 C CA . LYS A 1 190 ? -14.008 -2.924 28.339 1.00 91.62 190 LYS A CA 1
ATOM 1467 C C . LYS A 1 190 ? -14.141 -3.174 29.851 1.00 91.62 190 LYS A C 1
ATOM 1469 O O . LYS A 1 190 ? -14.851 -2.422 30.512 1.00 91.62 190 LYS A O 1
ATOM 1474 N N . ILE A 1 191 ? -13.499 -4.212 30.392 1.00 88.44 191 ILE A N 1
ATOM 1475 C CA . ILE A 1 191 ? -13.546 -4.575 31.815 1.00 88.44 191 ILE A CA 1
ATOM 1476 C C . ILE A 1 191 ? -12.309 -4.036 32.541 1.00 88.44 191 ILE A C 1
ATOM 1478 O O . ILE A 1 191 ? -12.456 -3.385 33.572 1.00 88.44 191 ILE A O 1
ATOM 1482 N N . SER A 1 192 ? -11.102 -4.273 32.014 1.00 90.62 192 SER A N 1
ATOM 1483 C CA . SER A 1 192 ? -9.859 -3.768 32.626 1.00 90.62 192 SER A CA 1
ATOM 1484 C C . SER A 1 192 ? -9.548 -2.312 32.268 1.00 90.62 192 SER A C 1
ATOM 1486 O O . SER A 1 192 ? -8.758 -1.671 32.959 1.00 90.62 192 SER A O 1
ATOM 1488 N N . LEU A 1 193 ? -10.148 -1.798 31.187 1.00 91.75 193 LEU A N 1
ATOM 1489 C CA . LEU A 1 193 ? -9.892 -0.480 30.595 1.00 91.75 193 LEU A CA 1
ATOM 1490 C C . LEU A 1 193 ? -8.431 -0.244 30.176 1.00 91.75 193 LEU A C 1
ATOM 1492 O O . LEU A 1 193 ? -8.019 0.892 29.946 1.00 91.75 193 LEU A O 1
ATOM 1496 N N . GLN A 1 194 ? -7.656 -1.318 30.015 1.00 90.19 194 GLN A N 1
ATOM 1497 C CA . GLN A 1 194 ? -6.300 -1.270 29.477 1.00 90.19 194 GLN A CA 1
ATOM 1498 C C . GLN A 1 194 ? -6.310 -1.358 27.948 1.00 90.19 194 GLN A C 1
ATOM 1500 O O . GLN A 1 194 ? -7.105 -2.094 27.358 1.00 90.19 194 GLN A O 1
ATOM 1505 N N . CYS A 1 195 ? -5.383 -0.645 27.303 1.00 89.81 195 CYS A N 1
ATOM 1506 C CA . CYS A 1 195 ? -5.038 -0.882 25.904 1.00 89.81 195 CYS A CA 1
ATOM 1507 C C . CYS A 1 195 ? -4.369 -2.263 25.794 1.00 89.81 195 CYS A C 1
ATOM 1509 O O . CYS A 1 195 ? -3.282 -2.466 26.329 1.00 89.81 195 CYS A O 1
ATOM 1511 N N . ILE A 1 196 ? -5.031 -3.207 25.125 1.00 92.50 196 ILE A N 1
ATOM 1512 C CA . ILE A 1 196 ? -4.564 -4.592 24.935 1.00 92.50 196 ILE A CA 1
ATOM 1513 C C . ILE A 1 196 ? -3.927 -4.824 23.558 1.00 92.50 196 ILE A C 1
ATOM 1515 O O . ILE A 1 196 ? -3.393 -5.898 23.295 1.00 92.50 196 ILE A O 1
ATOM 1519 N N . GLY A 1 197 ? -3.992 -3.838 22.662 1.00 88.56 197 GLY A N 1
ATOM 1520 C CA . GLY A 1 197 ? -3.391 -3.916 21.337 1.00 88.56 197 GLY A CA 1
ATOM 1521 C C . GLY A 1 197 ? -3.527 -2.616 20.553 1.00 88.56 197 GLY A C 1
ATOM 1522 O O . GLY A 1 197 ? -4.426 -1.811 20.796 1.00 88.56 197 GLY A O 1
ATOM 1523 N N . LEU A 1 198 ? -2.633 -2.422 19.587 1.00 90.06 198 LEU A N 1
ATOM 1524 C CA . LEU A 1 198 ? -2.608 -1.262 18.703 1.00 90.06 198 LEU A CA 1
ATOM 1525 C C . LEU A 1 198 ? -2.391 -1.748 17.266 1.00 90.06 198 LEU A C 1
ATOM 1527 O O . LEU A 1 198 ? -1.417 -2.444 16.988 1.00 90.06 198 LEU A O 1
ATOM 1531 N N . LYS A 1 199 ? -3.306 -1.407 16.355 1.00 92.44 199 LYS A N 1
ATOM 1532 C CA . LYS A 1 199 ? -3.243 -1.811 14.945 1.00 92.44 199 LYS A CA 1
ATOM 1533 C C . LYS A 1 199 ? -2.998 -0.593 14.061 1.00 92.44 199 LYS A C 1
ATOM 1535 O O . LYS A 1 199 ? -3.908 0.206 13.867 1.00 92.44 199 LYS A O 1
ATOM 1540 N N . LEU A 1 200 ? -1.788 -0.478 13.513 1.00 87.50 200 LEU A N 1
ATOM 1541 C CA . LEU A 1 200 ? -1.457 0.515 12.482 1.00 87.50 200 LEU A CA 1
ATOM 1542 C C . LEU A 1 200 ? -2.373 0.367 11.251 1.00 87.50 200 LEU A C 1
ATOM 1544 O O . LEU A 1 200 ? -2.766 -0.753 10.897 1.00 87.50 200 LEU A O 1
ATOM 1548 N N . ILE A 1 201 ? -2.678 1.492 10.602 1.00 86.25 201 ILE A N 1
ATOM 1549 C CA . ILE A 1 201 ? -3.452 1.598 9.355 1.00 86.25 201 ILE A CA 1
ATOM 1550 C C . ILE A 1 201 ? -2.679 2.445 8.322 1.00 86.25 201 ILE A C 1
ATOM 1552 O O . ILE A 1 201 ? -1.903 3.305 8.723 1.00 86.25 201 ILE A O 1
ATOM 1556 N N . PRO A 1 202 ? -2.893 2.289 7.001 1.00 82.88 202 PRO A N 1
ATOM 1557 C CA . PRO A 1 202 ? -2.140 3.018 5.963 1.00 82.88 202 PRO A CA 1
ATOM 1558 C C . PRO A 1 202 ? -2.560 4.497 5.794 1.00 82.88 202 PRO A C 1
ATOM 1560 O O . PRO A 1 202 ? -2.394 5.089 4.731 1.00 82.88 202 PRO A O 1
ATOM 1563 N N . PHE A 1 203 ? -3.134 5.114 6.830 1.00 84.75 203 PHE A N 1
ATOM 1564 C CA . PHE A 1 203 ? -3.648 6.485 6.807 1.00 84.75 203 PHE A CA 1
ATOM 1565 C C . PHE A 1 203 ? -3.145 7.254 8.032 1.00 84.75 203 PHE A C 1
ATOM 1567 O O . PHE A 1 203 ? -3.027 6.693 9.119 1.00 84.75 203 PHE A O 1
ATOM 1574 N N . ARG A 1 204 ? -2.837 8.548 7.876 1.00 86.56 204 ARG A N 1
ATOM 1575 C CA . ARG A 1 204 ? -2.292 9.381 8.969 1.00 86.56 204 ARG A CA 1
ATOM 1576 C C . ARG A 1 204 ? -3.339 9.825 9.988 1.00 86.56 204 ARG A C 1
ATOM 1578 O O . ARG A 1 204 ? -3.004 10.055 11.146 1.00 86.56 204 ARG A O 1
ATOM 1585 N N . GLU A 1 205 ? -4.580 9.993 9.550 1.00 86.12 205 GLU A N 1
ATOM 1586 C CA . GLU A 1 205 ? -5.656 10.622 10.313 1.00 86.12 205 GLU A CA 1
ATOM 1587 C C . GLU A 1 205 ? -6.896 9.722 10.257 1.00 86.12 205 GLU A C 1
ATOM 1589 O O . GLU A 1 205 ? -7.253 9.207 9.197 1.00 86.12 205 GLU A O 1
ATOM 1594 N N . ILE A 1 206 ? -7.537 9.512 11.407 1.00 90.12 206 ILE A N 1
ATOM 1595 C CA . ILE A 1 206 ? -8.801 8.783 11.535 1.00 90.12 206 ILE A CA 1
ATOM 1596 C C . ILE A 1 206 ? -9.895 9.809 11.794 1.00 90.12 206 ILE A C 1
ATOM 1598 O O . ILE A 1 206 ? -9.797 10.619 12.714 1.00 90.12 206 ILE A O 1
ATOM 1602 N N . TYR A 1 207 ? -10.949 9.762 10.983 1.00 89.31 207 TYR A N 1
ATOM 1603 C CA . TYR A 1 207 ? -12.153 10.543 11.232 1.00 89.31 207 TYR A CA 1
ATOM 1604 C C . TYR A 1 207 ? -13.009 9.884 12.322 1.00 89.31 207 TYR A C 1
ATOM 1606 O O . TYR A 1 207 ? -13.224 10.460 13.388 1.00 89.31 207 TYR A O 1
ATOM 1614 N N . ASP A 1 208 ? -13.454 8.652 12.060 1.00 90.62 208 ASP A N 1
ATOM 1615 C CA . ASP A 1 208 ? -14.341 7.894 12.935 1.00 90.62 208 ASP A CA 1
ATOM 1616 C C . ASP A 1 208 ? -14.157 6.372 12.764 1.00 90.62 208 ASP A C 1
ATOM 1618 O O . ASP A 1 208 ? -13.570 5.918 11.780 1.00 90.62 208 ASP A O 1
ATOM 1622 N N . ILE A 1 209 ? -14.663 5.575 13.711 1.00 91.94 209 ILE A N 1
ATOM 1623 C CA . ILE A 1 209 ? -14.651 4.106 13.670 1.00 91.94 209 ILE A CA 1
ATOM 1624 C C . ILE A 1 209 ? -16.081 3.586 13.852 1.00 91.94 209 ILE A C 1
ATOM 1626 O O . ILE A 1 209 ? -16.783 3.966 14.786 1.00 91.94 209 ILE A O 1
ATOM 1630 N N . ARG A 1 210 ? -16.517 2.651 12.998 1.00 88.31 210 ARG A N 1
ATOM 1631 C CA . ARG A 1 210 ? -17.831 1.995 13.112 1.00 88.31 210 ARG A CA 1
ATOM 1632 C C . ARG A 1 210 ? -17.691 0.476 13.064 1.00 88.31 210 ARG A C 1
ATOM 1634 O O . ARG A 1 210 ? -17.021 -0.072 12.197 1.00 88.31 210 ARG A O 1
ATOM 1641 N N . ILE A 1 211 ? -18.363 -0.209 13.991 1.00 86.62 211 ILE A N 1
ATOM 1642 C CA . I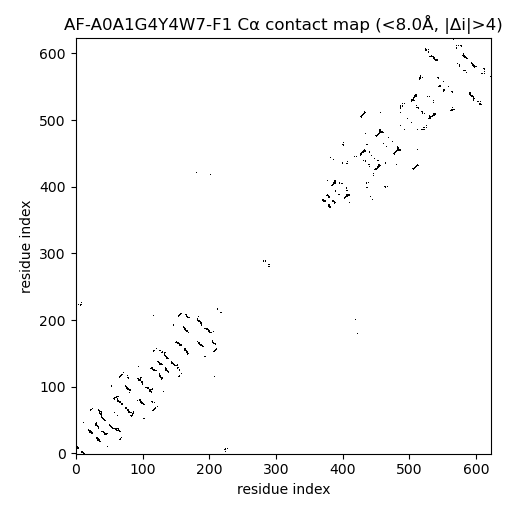LE A 1 211 ? -18.474 -1.675 13.995 1.00 86.62 211 ILE A CA 1
ATOM 1643 C C . ILE A 1 211 ? -19.672 -2.060 13.130 1.00 86.62 211 ILE A C 1
ATOM 1645 O O . ILE A 1 211 ? -20.816 -1.800 13.504 1.00 86.62 211 ILE A O 1
ATOM 1649 N N . ILE A 1 212 ? -19.409 -2.703 11.994 1.00 81.12 212 ILE A N 1
ATOM 1650 C CA . ILE A 1 212 ? -20.444 -3.240 11.107 1.00 81.12 212 ILE A CA 1
ATOM 1651 C C . ILE A 1 212 ? -20.750 -4.686 11.545 1.00 81.12 212 ILE A C 1
ATOM 1653 O O . ILE A 1 212 ? -19.830 -5.502 11.595 1.00 81.12 212 ILE A O 1
ATOM 1657 N N . PRO A 1 213 ? -22.005 -5.036 11.891 1.00 66.44 213 PRO A N 1
ATOM 1658 C CA . PRO A 1 213 ? -22.314 -6.320 12.524 1.00 66.44 213 PRO A CA 1
ATOM 1659 C C . PRO A 1 213 ? -22.358 -7.514 11.556 1.00 66.44 213 PRO A C 1
ATOM 1661 O O . PRO A 1 213 ? -22.304 -8.652 12.018 1.00 66.44 213 PRO A O 1
ATOM 1664 N N . ARG A 1 214 ? -22.491 -7.295 10.237 1.00 66.38 214 ARG A N 1
ATOM 1665 C CA . ARG A 1 214 ? -22.532 -8.363 9.220 1.00 66.38 214 ARG A CA 1
ATOM 1666 C C . ARG A 1 214 ? -21.846 -7.925 7.927 1.00 66.38 214 ARG A C 1
ATOM 1668 O O . ARG A 1 214 ? -21.979 -6.785 7.494 1.00 66.38 214 ARG A O 1
ATOM 1675 N N . PHE A 1 215 ? -21.193 -8.866 7.251 1.00 57.78 215 PHE A N 1
ATOM 1676 C CA . PHE A 1 215 ? -20.441 -8.606 6.016 1.00 57.78 215 PHE A CA 1
ATOM 1677 C C . PHE A 1 215 ? -21.313 -8.100 4.844 1.00 57.78 215 PHE A C 1
ATOM 1679 O O . PHE A 1 215 ? -20.852 -7.306 4.031 1.00 57.78 215 PHE A O 1
ATOM 1686 N N . ALA A 1 216 ? -22.595 -8.479 4.780 1.00 54.66 216 ALA A N 1
ATOM 1687 C CA . ALA A 1 216 ? -23.532 -7.969 3.768 1.00 54.66 216 ALA A CA 1
ATOM 1688 C C . ALA A 1 216 ? -23.831 -6.461 3.915 1.00 54.66 216 ALA A C 1
ATOM 1690 O O . ALA A 1 216 ? -24.018 -5.758 2.919 1.00 54.66 216 ALA A O 1
ATOM 1691 N N . ASP A 1 217 ? -23.820 -5.953 5.151 1.00 59.06 217 ASP A N 1
ATOM 1692 C CA . ASP A 1 217 ? -24.000 -4.527 5.428 1.00 59.06 217 ASP A CA 1
ATOM 1693 C C . ASP A 1 217 ? -22.741 -3.742 4.973 1.00 59.06 217 ASP A C 1
ATOM 1695 O O . ASP A 1 217 ? -22.855 -2.650 4.419 1.00 59.06 217 ASP A O 1
ATOM 1699 N N . LEU A 1 218 ? -21.544 -4.344 5.098 1.00 55.88 218 LEU A N 1
ATOM 1700 C CA . LEU A 1 218 ? -20.284 -3.806 4.558 1.00 55.88 218 LEU A CA 1
ATOM 1701 C C . LEU A 1 218 ? -20.275 -3.790 3.021 1.00 55.88 218 LEU A C 1
ATOM 1703 O O . LEU A 1 218 ? -19.930 -2.765 2.442 1.00 55.88 218 LEU A O 1
ATOM 1707 N N . LEU A 1 219 ? -20.678 -4.878 2.353 1.00 54.59 219 LEU A N 1
ATOM 1708 C CA . LEU A 1 219 ? -20.745 -4.933 0.882 1.00 54.59 219 LEU A CA 1
ATOM 1709 C C . LEU A 1 219 ? -21.637 -3.825 0.303 1.00 54.59 219 LEU A C 1
ATOM 1711 O O . LEU A 1 219 ? -21.285 -3.209 -0.701 1.00 54.59 219 LEU A O 1
ATOM 1715 N N . SER A 1 220 ? -22.755 -3.529 0.969 1.00 57.66 220 SER A N 1
ATOM 1716 C CA . SER A 1 220 ? -23.681 -2.463 0.565 1.00 57.66 220 SER A CA 1
ATOM 1717 C C . SER A 1 220 ? -23.048 -1.068 0.687 1.00 57.66 220 SER A C 1
ATOM 1719 O O . SER A 1 220 ? -23.211 -0.233 -0.203 1.00 57.66 220 SER A O 1
ATOM 1721 N N . LEU A 1 221 ? -22.281 -0.828 1.757 1.00 56.97 221 LEU A N 1
ATOM 1722 C CA . LEU A 1 221 ? -21.536 0.417 1.974 1.00 56.97 221 LEU A CA 1
ATOM 1723 C C . LEU A 1 221 ? -20.371 0.577 0.980 1.00 56.97 221 LEU A C 1
ATOM 1725 O O . LEU A 1 221 ? -20.168 1.656 0.427 1.00 56.97 221 LEU A O 1
ATOM 1729 N N . VAL A 1 222 ? -19.631 -0.504 0.714 1.00 59.84 222 VAL A N 1
ATOM 1730 C CA . VAL A 1 222 ? -18.524 -0.523 -0.257 1.00 59.84 222 VAL A CA 1
ATOM 1731 C C . VAL A 1 222 ? -19.035 -0.268 -1.676 1.00 59.84 222 VAL A C 1
ATOM 1733 O O . VAL A 1 222 ? -18.430 0.526 -2.387 1.00 59.84 222 VAL A O 1
ATOM 1736 N N . ALA A 1 223 ? -20.169 -0.855 -2.075 1.00 54.22 223 ALA A N 1
ATOM 1737 C CA . ALA A 1 223 ? -20.777 -0.606 -3.384 1.00 54.22 223 ALA A CA 1
ATOM 1738 C C . ALA A 1 223 ? -21.215 0.861 -3.566 1.00 54.22 223 ALA A C 1
ATOM 1740 O O . ALA A 1 223 ? -20.984 1.446 -4.625 1.00 54.22 223 ALA A O 1
ATOM 1741 N N . ALA A 1 224 ? -21.793 1.481 -2.529 1.00 55.72 224 ALA A N 1
ATOM 1742 C CA . ALA A 1 224 ? -22.142 2.902 -2.554 1.00 55.72 224 ALA A CA 1
ATOM 1743 C C . ALA A 1 224 ? -20.897 3.797 -2.706 1.00 55.72 224 ALA A C 1
ATOM 1745 O O . ALA A 1 224 ? -20.877 4.688 -3.556 1.00 55.72 224 ALA A O 1
ATOM 1746 N N . ASN A 1 225 ? -19.836 3.519 -1.940 1.00 55.50 225 ASN A N 1
ATOM 1747 C CA . ASN A 1 225 ? -18.581 4.268 -2.021 1.00 55.50 225 ASN A CA 1
ATOM 1748 C C . ASN A 1 225 ? -17.857 4.059 -3.362 1.00 55.50 225 ASN A C 1
ATOM 1750 O O . ASN A 1 225 ? -17.304 5.012 -3.902 1.00 55.50 225 ASN A O 1
ATOM 1754 N N . ALA A 1 226 ? -17.888 2.849 -3.931 1.00 51.97 226 ALA A N 1
ATOM 1755 C CA . ALA A 1 226 ? -17.280 2.554 -5.228 1.00 51.97 226 ALA A CA 1
ATOM 1756 C C . ALA A 1 226 ? -17.896 3.394 -6.362 1.00 51.97 226 ALA A C 1
ATOM 1758 O O . ALA A 1 226 ? -17.159 3.925 -7.189 1.00 51.97 226 ALA A O 1
ATOM 1759 N N . SER A 1 227 ? -19.221 3.591 -6.358 1.00 52.88 227 SER A N 1
ATOM 1760 C CA . SER A 1 227 ? -19.899 4.445 -7.345 1.00 52.88 227 SER A CA 1
ATOM 1761 C C . SER A 1 227 ? -19.506 5.926 -7.225 1.00 52.88 227 SER A C 1
ATOM 1763 O O . SER A 1 227 ? -19.368 6.610 -8.237 1.00 52.88 227 SER A O 1
ATOM 1765 N N . GLU A 1 228 ? -19.272 6.435 -6.011 1.00 56.25 228 GLU A N 1
ATOM 1766 C CA . GLU A 1 228 ? -18.778 7.809 -5.822 1.00 56.25 228 GLU A CA 1
ATOM 1767 C C . GLU A 1 228 ? -17.294 7.948 -6.205 1.00 56.25 228 GLU A C 1
ATOM 1769 O O . GLU A 1 228 ? -16.919 8.950 -6.813 1.00 56.25 228 GLU A O 1
ATOM 1774 N N . ILE A 1 229 ? -16.462 6.934 -5.931 1.00 56.00 229 ILE A N 1
ATOM 1775 C CA . ILE A 1 229 ? -15.060 6.878 -6.386 1.00 56.00 229 ILE A CA 1
ATOM 1776 C C . ILE A 1 229 ? -14.992 6.883 -7.920 1.00 56.00 229 ILE A C 1
ATOM 1778 O O . ILE A 1 229 ? -14.187 7.613 -8.492 1.00 56.00 229 ILE A O 1
ATOM 1782 N N . GLU A 1 230 ? -15.866 6.137 -8.601 1.00 59.31 230 GLU A N 1
ATOM 1783 C CA . GLU A 1 230 ? -15.938 6.122 -10.066 1.00 59.31 230 GLU A CA 1
ATOM 1784 C C . GLU A 1 230 ? -16.259 7.516 -10.639 1.00 59.31 230 GLU A C 1
ATOM 1786 O O . GLU A 1 230 ? -15.546 8.004 -11.517 1.00 59.31 230 GLU A O 1
ATOM 1791 N N . LYS A 1 231 ? -17.264 8.214 -10.087 1.00 58.94 231 LYS A N 1
ATOM 1792 C CA . LYS A 1 231 ? -17.594 9.603 -10.468 1.00 58.94 231 LYS A CA 1
ATOM 1793 C C . LYS A 1 231 ? -16.458 10.585 -10.169 1.00 58.94 231 LYS A C 1
ATOM 1795 O O . LYS A 1 231 ? -16.225 11.520 -10.939 1.00 58.94 231 LYS A O 1
ATOM 1800 N N . PHE A 1 232 ? -15.749 10.399 -9.056 1.00 56.66 232 PHE A N 1
ATOM 1801 C CA . PHE A 1 232 ? -14.608 11.239 -8.697 1.00 56.66 232 PHE A CA 1
ATOM 1802 C C . PHE A 1 232 ? -13.447 11.041 -9.680 1.00 56.66 232 PHE A C 1
ATOM 1804 O O . PHE A 1 232 ? -12.900 12.021 -10.179 1.00 56.66 232 PHE A O 1
ATOM 1811 N N . ASN A 1 233 ? -13.160 9.795 -10.067 1.00 57.41 233 ASN A N 1
ATOM 1812 C CA . ASN A 1 233 ? -12.166 9.464 -11.090 1.00 57.41 233 ASN A CA 1
ATOM 1813 C C . ASN A 1 233 ? -12.547 10.023 -12.474 1.00 57.41 233 ASN A C 1
ATOM 1815 O O . ASN A 1 233 ? -11.690 10.569 -13.164 1.00 57.41 233 ASN A O 1
ATOM 1819 N N . GLN A 1 234 ? -13.828 9.979 -12.862 1.00 65.56 234 GLN A N 1
ATOM 1820 C CA . GLN A 1 234 ? -14.322 10.651 -14.078 1.00 65.56 234 GLN A CA 1
ATOM 1821 C C . GLN A 1 234 ? -14.113 12.179 -14.011 1.00 65.56 234 GLN A C 1
ATOM 1823 O O . GLN A 1 234 ? -13.716 12.801 -14.995 1.00 65.56 234 GLN A O 1
ATOM 1828 N N . THR A 1 235 ? -14.320 12.784 -12.836 1.00 69.19 235 THR A N 1
ATOM 1829 C CA . THR A 1 235 ? -14.099 14.225 -12.599 1.00 69.19 235 THR A CA 1
ATOM 1830 C C . THR A 1 235 ? -12.613 14.606 -12.630 1.00 69.19 235 THR A C 1
ATOM 1832 O O . THR A 1 235 ? -12.275 15.710 -13.060 1.00 69.19 235 THR A O 1
ATOM 1835 N N . ILE A 1 236 ? -11.723 13.707 -12.196 1.00 60.56 236 ILE A N 1
ATOM 1836 C CA . ILE A 1 236 ? -10.267 13.853 -12.333 1.00 60.56 236 ILE A CA 1
ATOM 1837 C C . ILE A 1 236 ? -9.871 13.771 -13.813 1.00 60.56 236 ILE A C 1
ATOM 1839 O O . ILE A 1 236 ? -9.288 14.719 -14.324 1.00 60.56 236 ILE A O 1
ATOM 1843 N N . ALA A 1 237 ? -10.294 12.732 -14.539 1.00 63.56 237 ALA A N 1
ATOM 1844 C CA . ALA A 1 237 ? -9.938 12.549 -15.949 1.00 63.56 237 ALA A CA 1
ATOM 1845 C C . ALA A 1 237 ? -10.367 13.729 -16.851 1.00 63.56 237 ALA A C 1
ATOM 1847 O O . ALA A 1 237 ? -9.628 14.134 -17.751 1.00 63.56 237 ALA A O 1
ATOM 1848 N N . GLU A 1 238 ? -11.536 14.331 -16.601 1.00 71.19 238 GLU A N 1
ATOM 1849 C CA . GLU A 1 238 ? -11.979 15.525 -17.336 1.00 71.19 238 GLU A CA 1
ATOM 1850 C C . GLU A 1 238 ? -11.162 16.783 -16.960 1.00 71.19 238 GLU A C 1
ATOM 1852 O O . GLU A 1 238 ? -10.970 17.660 -17.803 1.00 71.19 238 GLU A O 1
ATOM 1857 N N . ARG A 1 239 ? -10.607 16.861 -15.738 1.00 67.38 239 ARG A N 1
ATOM 1858 C CA . ARG A 1 239 ? -9.639 17.902 -15.344 1.00 67.38 239 ARG A CA 1
ATOM 1859 C C . ARG A 1 239 ? -8.258 17.681 -15.953 1.00 67.38 239 ARG A C 1
ATOM 1861 O O . ARG A 1 239 ? -7.686 18.639 -16.461 1.00 67.38 239 ARG A O 1
ATOM 1868 N N . ASP A 1 240 ? -7.747 16.456 -15.973 1.00 69.75 240 ASP A N 1
ATOM 1869 C CA . ASP A 1 240 ? -6.439 16.139 -16.564 1.00 69.75 240 ASP A CA 1
ATOM 1870 C C . ASP A 1 240 ? -6.422 16.458 -18.065 1.00 69.75 240 ASP A C 1
ATOM 1872 O O . ASP A 1 240 ? -5.474 17.041 -18.589 1.00 69.75 240 ASP A O 1
ATOM 1876 N N . LYS A 1 241 ? -7.540 16.193 -18.748 1.00 77.56 241 LYS A N 1
ATOM 1877 C CA . LYS A 1 241 ? -7.807 16.604 -20.133 1.00 77.56 241 LYS A CA 1
ATOM 1878 C C . LYS A 1 241 ? -7.811 18.130 -20.321 1.00 77.56 241 LYS A C 1
ATOM 1880 O O . LYS A 1 241 ? -7.275 18.612 -21.319 1.00 77.56 241 LYS A O 1
ATOM 1885 N N . GLN A 1 242 ? -8.357 18.901 -19.376 1.00 80.12 242 GLN A N 1
ATOM 1886 C CA . GLN A 1 242 ? -8.282 20.373 -19.391 1.00 80.12 242 GLN A CA 1
ATOM 1887 C C . GLN A 1 242 ? -6.851 20.877 -19.134 1.00 80.12 242 GLN A C 1
ATOM 1889 O O . GLN A 1 242 ? -6.398 21.801 -19.810 1.00 80.12 242 GLN A O 1
ATOM 1894 N N . ILE A 1 243 ? -6.114 20.247 -18.215 1.00 76.75 243 ILE A N 1
ATOM 1895 C CA . ILE A 1 243 ? -4.702 20.549 -17.931 1.00 76.75 243 ILE A CA 1
ATOM 1896 C C . ILE A 1 243 ? -3.835 20.257 -19.164 1.00 76.75 243 ILE A C 1
ATOM 1898 O O . ILE A 1 243 ? -3.016 21.088 -19.547 1.00 76.75 243 ILE A O 1
ATOM 1902 N N . PHE A 1 244 ? -4.060 19.132 -19.847 1.00 75.38 244 PHE A N 1
ATOM 1903 C CA . PHE A 1 244 ? -3.379 18.787 -21.097 1.00 75.38 244 PHE A CA 1
ATOM 1904 C C . PHE A 1 244 ? -3.620 19.835 -22.196 1.00 75.38 244 PHE A C 1
ATOM 1906 O O . PHE A 1 244 ? -2.669 20.297 -22.827 1.00 75.38 244 PHE A O 1
ATOM 1913 N N . GLN A 1 245 ? -4.872 20.268 -22.389 1.00 81.44 245 GLN A N 1
ATOM 1914 C CA . GLN A 1 245 ? -5.212 21.336 -23.339 1.00 81.44 245 GLN A CA 1
ATOM 1915 C C . GLN A 1 245 ? -4.528 22.665 -22.982 1.00 81.44 245 GLN A C 1
ATOM 1917 O O . GLN A 1 245 ? -3.967 23.325 -23.858 1.00 81.44 245 GLN A O 1
ATOM 1922 N N . LEU A 1 246 ? -4.517 23.045 -21.701 1.00 79.12 246 LEU A N 1
ATOM 1923 C CA . LEU A 1 246 ? -3.849 24.262 -21.235 1.00 79.12 246 LEU A CA 1
ATOM 1924 C C . LEU A 1 246 ? -2.325 24.194 -21.447 1.00 79.12 246 LEU A C 1
ATOM 1926 O O . LEU A 1 246 ? -1.721 25.164 -21.905 1.00 79.12 246 LEU A O 1
ATOM 1930 N N . ASN A 1 247 ? -1.715 23.033 -21.201 1.00 75.50 247 ASN A N 1
ATOM 1931 C CA . ASN A 1 247 ? -0.291 22.796 -21.433 1.00 75.50 247 ASN A CA 1
ATOM 1932 C C . ASN A 1 247 ? 0.079 22.852 -22.926 1.00 75.50 247 ASN A C 1
ATOM 1934 O O . ASN A 1 247 ? 1.140 23.381 -23.255 1.00 75.50 247 ASN A O 1
ATOM 1938 N N . GLN A 1 248 ? -0.791 22.401 -23.841 1.00 79.19 248 GLN A N 1
ATOM 1939 C CA . GLN A 1 248 ? -0.587 22.604 -25.284 1.00 79.19 248 GLN A CA 1
ATOM 1940 C C . GLN A 1 248 ? -0.591 24.094 -25.665 1.00 79.19 248 GLN A C 1
ATOM 1942 O O . GLN A 1 248 ? 0.307 24.543 -26.377 1.00 79.19 248 GLN A O 1
ATOM 1947 N N . VAL A 1 249 ? -1.537 24.884 -25.139 1.00 85.44 249 VAL A N 1
ATOM 1948 C CA . VAL A 1 249 ? -1.588 26.342 -25.377 1.00 85.44 249 VAL A CA 1
ATOM 1949 C C . VAL A 1 249 ? -0.321 27.039 -24.857 1.00 85.44 249 VAL A C 1
ATOM 1951 O O . VAL A 1 249 ? 0.245 27.890 -25.544 1.00 85.44 249 VAL A O 1
ATOM 1954 N N . ILE A 1 250 ? 0.174 26.644 -23.679 1.00 79.00 250 ILE A N 1
ATOM 1955 C CA . ILE A 1 250 ? 1.434 27.154 -23.114 1.00 79.00 250 ILE A CA 1
ATOM 1956 C C . ILE A 1 250 ? 2.638 26.747 -23.983 1.00 79.00 250 ILE A C 1
ATOM 1958 O O . ILE A 1 250 ? 3.527 27.565 -24.229 1.00 79.00 250 ILE A O 1
ATOM 1962 N N . PHE A 1 251 ? 2.672 25.511 -24.491 1.00 79.62 251 PHE A N 1
ATOM 1963 C CA . PHE A 1 251 ? 3.748 25.015 -25.352 1.00 79.62 251 PHE A CA 1
ATOM 1964 C C . PHE A 1 251 ? 3.848 25.783 -26.680 1.00 79.62 251 PHE A C 1
ATOM 1966 O O . PHE A 1 251 ? 4.937 26.241 -27.041 1.00 79.62 251 PHE A O 1
ATOM 1973 N N . ASP A 1 252 ? 2.732 25.989 -27.387 1.00 82.75 252 ASP A N 1
ATOM 1974 C CA . ASP A 1 252 ? 2.744 26.767 -28.630 1.00 82.75 252 ASP A CA 1
ATOM 1975 C C . ASP A 1 252 ? 3.054 28.257 -28.368 1.00 82.75 252 ASP A C 1
ATOM 1977 O O . ASP A 1 252 ? 3.845 28.850 -29.106 1.00 82.75 252 ASP A O 1
ATOM 1981 N N . GLY A 1 253 ? 2.579 28.842 -27.260 1.00 80.25 253 GLY A N 1
ATOM 1982 C CA . GLY A 1 253 ? 2.976 30.196 -26.843 1.00 80.25 253 GLY A CA 1
ATOM 1983 C C . GLY A 1 253 ? 4.483 30.339 -26.562 1.00 80.25 253 GLY A C 1
ATOM 1984 O O . GLY A 1 253 ? 5.114 31.318 -26.974 1.00 80.25 253 GLY A O 1
ATOM 1985 N N . ASN A 1 254 ? 5.109 29.336 -25.937 1.00 80.94 254 ASN A N 1
ATOM 1986 C CA . ASN A 1 254 ? 6.562 29.291 -25.716 1.00 80.94 254 ASN A CA 1
ATOM 1987 C C . ASN A 1 254 ? 7.353 29.160 -27.032 1.00 80.94 254 ASN A C 1
ATOM 1989 O O . ASN A 1 254 ? 8.423 29.757 -27.194 1.00 80.94 254 ASN A O 1
ATOM 1993 N N . LYS A 1 255 ? 6.820 28.419 -28.004 1.00 84.56 255 LYS A N 1
ATOM 1994 C CA . LYS A 1 255 ? 7.384 28.238 -29.351 1.00 84.56 255 LYS A CA 1
ATOM 1995 C C . LYS A 1 255 ? 7.303 29.522 -30.185 1.00 84.56 255 LYS A C 1
ATOM 1997 O O . LYS A 1 255 ? 8.299 29.891 -30.815 1.00 84.56 255 LYS A O 1
ATOM 2002 N N . GLU A 1 256 ? 6.193 30.260 -30.126 1.00 84.44 256 GLU A N 1
ATOM 2003 C CA . GLU A 1 256 ? 6.090 31.602 -30.721 1.00 84.44 256 GLU A CA 1
ATOM 2004 C C . GLU A 1 256 ? 7.025 32.610 -30.040 1.00 84.44 256 GLU A C 1
ATOM 2006 O O . GLU A 1 256 ? 7.760 33.330 -30.720 1.00 84.44 256 GLU A O 1
ATOM 2011 N N . THR A 1 257 ? 7.090 32.602 -28.706 1.00 83.44 257 THR A N 1
ATOM 2012 C CA . THR A 1 257 ? 8.016 33.445 -27.930 1.00 83.44 257 THR A CA 1
ATOM 2013 C C . THR A 1 257 ? 9.473 33.177 -28.326 1.00 83.44 257 THR A C 1
ATOM 2015 O O . THR A 1 257 ? 10.231 34.107 -28.606 1.00 83.44 257 THR A O 1
ATOM 2018 N N . THR A 1 258 ? 9.855 31.905 -28.468 1.00 82.12 258 THR A N 1
ATOM 2019 C CA . THR A 1 258 ? 11.192 31.487 -28.928 1.00 82.12 258 THR A CA 1
ATOM 2020 C C . THR A 1 258 ? 11.497 31.968 -30.352 1.00 82.12 258 THR A C 1
ATOM 2022 O O . THR A 1 258 ? 12.628 32.368 -30.643 1.00 82.12 258 THR A O 1
ATOM 2025 N N . LYS A 1 259 ? 10.506 31.967 -31.255 1.00 87.38 259 LYS A N 1
ATOM 2026 C CA . LYS A 1 259 ? 10.642 32.536 -32.606 1.00 87.38 259 LYS A CA 1
ATOM 2027 C C . LYS A 1 259 ? 10.852 34.055 -32.547 1.00 87.38 259 LYS A C 1
ATOM 2029 O O . LYS A 1 259 ? 11.785 34.558 -33.170 1.00 87.38 259 LYS A O 1
ATOM 2034 N N . CYS A 1 260 ? 10.047 34.767 -31.757 1.00 83.81 260 CYS A N 1
ATOM 2035 C CA . CYS A 1 260 ? 10.154 36.216 -31.576 1.00 83.81 260 CYS A CA 1
ATOM 2036 C C . CYS A 1 260 ? 11.537 36.627 -31.035 1.00 83.81 260 CYS A C 1
ATOM 2038 O O . CYS A 1 260 ? 12.179 37.520 -31.590 1.00 83.81 260 CYS A O 1
ATOM 2040 N N . ILE A 1 261 ? 12.061 35.907 -30.035 1.00 85.62 261 ILE A N 1
ATOM 2041 C CA . ILE A 1 261 ? 13.413 36.119 -29.487 1.00 85.62 261 ILE A CA 1
ATOM 2042 C C . ILE A 1 261 ? 14.493 35.985 -30.576 1.00 85.62 261 ILE A C 1
ATOM 2044 O O . ILE A 1 261 ? 15.403 36.815 -30.639 1.00 85.62 261 ILE A O 1
ATOM 2048 N N . LYS A 1 262 ? 14.385 34.996 -31.476 1.00 84.94 262 LYS A N 1
ATOM 2049 C CA . LYS A 1 262 ? 15.324 34.827 -32.604 1.00 84.94 262 LYS A CA 1
ATOM 2050 C C . LYS A 1 262 ? 15.241 35.979 -33.613 1.00 84.94 262 LYS A C 1
ATOM 2052 O O . LYS A 1 262 ? 16.279 36.469 -34.055 1.00 84.94 262 LYS A O 1
ATOM 2057 N N . GLU A 1 263 ? 14.039 36.455 -33.941 1.00 88.75 263 GLU A N 1
ATOM 2058 C CA . GLU A 1 263 ? 13.863 37.621 -34.820 1.00 88.75 263 GLU A CA 1
ATOM 2059 C C . GLU A 1 263 ? 14.421 38.914 -34.201 1.00 88.75 263 GLU A C 1
ATOM 2061 O O . GLU A 1 263 ? 15.045 39.717 -34.897 1.00 88.75 263 GLU A O 1
ATOM 2066 N N . VAL A 1 264 ? 14.241 39.117 -32.891 1.00 87.88 264 VAL A N 1
ATOM 2067 C CA . VAL A 1 264 ? 14.824 40.251 -32.153 1.00 87.88 264 VAL A CA 1
ATOM 2068 C C . VAL A 1 264 ? 16.354 40.162 -32.119 1.00 87.88 264 VAL A C 1
ATOM 2070 O O . VAL A 1 264 ? 17.024 41.170 -32.343 1.00 87.88 264 VAL A O 1
ATOM 2073 N N . ALA A 1 265 ? 16.925 38.972 -31.912 1.00 84.44 265 ALA A N 1
ATOM 2074 C CA . ALA A 1 265 ? 18.375 38.771 -31.920 1.00 84.44 265 ALA A CA 1
ATOM 2075 C C . ALA A 1 265 ? 19.011 39.118 -33.281 1.00 84.44 265 ALA A C 1
ATOM 2077 O O . ALA A 1 265 ? 20.014 39.834 -33.327 1.00 84.44 265 ALA A O 1
ATOM 2078 N N . GLU A 1 266 ? 18.411 38.684 -34.395 1.00 86.19 266 GLU A N 1
ATOM 2079 C CA . GLU A 1 266 ? 18.925 39.000 -35.734 1.00 86.19 266 GLU A CA 1
ATOM 2080 C C . GLU A 1 266 ? 18.727 40.487 -36.093 1.00 86.19 266 GLU A C 1
ATOM 2082 O O . GLU A 1 266 ? 19.635 41.106 -36.650 1.00 86.19 266 GLU A O 1
ATOM 2087 N N . ARG A 1 267 ? 17.611 41.116 -35.685 1.00 83.31 267 ARG A N 1
ATOM 2088 C CA . ARG A 1 267 ? 17.429 42.580 -35.795 1.00 83.31 267 ARG A CA 1
ATOM 2089 C C . ARG A 1 267 ? 18.503 43.348 -35.015 1.00 83.31 267 ARG A C 1
ATOM 2091 O O . ARG A 1 267 ? 19.088 44.287 -35.550 1.00 83.31 267 ARG A O 1
ATOM 2098 N N . ASN A 1 268 ? 18.826 42.930 -33.790 1.00 86.50 268 ASN A N 1
ATOM 2099 C CA . ASN A 1 268 ? 19.884 43.549 -32.983 1.00 86.50 268 ASN A CA 1
ATOM 2100 C C . ASN A 1 268 ? 21.267 43.419 -33.646 1.00 86.50 268 ASN A C 1
ATOM 2102 O O . ASN A 1 268 ? 22.031 44.383 -33.678 1.00 86.50 268 ASN A O 1
ATOM 2106 N N . LYS A 1 269 ? 21.570 42.261 -34.243 1.00 86.94 269 LYS A N 1
ATOM 2107 C CA . LYS A 1 269 ? 22.794 42.025 -35.026 1.00 86.94 269 LYS A CA 1
ATOM 2108 C C . LYS A 1 269 ? 22.889 42.947 -36.251 1.00 86.94 269 LYS A C 1
ATOM 2110 O O . LYS A 1 269 ? 23.937 43.555 -36.468 1.00 86.94 269 LYS A O 1
ATOM 2115 N N . GLN A 1 270 ? 21.792 43.141 -36.986 1.00 87.00 270 GLN A N 1
ATOM 2116 C CA . GLN A 1 270 ? 21.721 44.103 -38.098 1.00 87.00 270 GLN A CA 1
ATOM 2117 C C . GLN A 1 270 ? 21.912 45.556 -37.627 1.00 87.00 270 GLN A C 1
ATOM 2119 O O . GLN A 1 270 ? 22.625 46.322 -38.275 1.00 87.00 270 GLN A O 1
ATOM 2124 N N . ILE A 1 271 ? 21.339 45.935 -36.478 1.00 85.69 271 ILE A N 1
ATOM 2125 C CA . ILE A 1 271 ? 21.535 47.259 -35.863 1.00 85.69 271 ILE A CA 1
ATOM 2126 C C . ILE A 1 271 ? 23.010 47.481 -35.492 1.00 85.69 271 ILE A C 1
ATOM 2128 O O . ILE A 1 271 ? 23.552 48.549 -35.773 1.00 85.69 271 ILE A O 1
ATOM 2132 N N . VAL A 1 272 ? 23.690 46.480 -34.921 1.00 84.12 272 VAL A N 1
ATOM 2133 C CA . VAL A 1 272 ? 25.133 46.551 -34.620 1.00 84.12 272 VAL A CA 1
ATOM 2134 C C . VAL A 1 272 ? 25.963 46.717 -35.898 1.00 84.12 272 VAL A C 1
ATOM 2136 O O . VAL A 1 272 ? 26.846 47.574 -35.940 1.00 84.12 272 VAL A O 1
ATOM 2139 N N . GLU A 1 273 ? 25.661 45.973 -36.965 1.00 83.75 273 GLU A N 1
ATOM 2140 C CA . GLU A 1 273 ? 26.370 46.090 -38.247 1.00 83.75 273 GLU A CA 1
ATOM 2141 C C . GLU A 1 273 ? 26.158 47.467 -38.910 1.00 83.75 273 GLU A C 1
ATOM 2143 O O . GLU A 1 273 ? 27.109 48.088 -39.395 1.00 83.75 273 GLU A O 1
ATOM 2148 N N . LEU A 1 274 ? 24.925 47.986 -38.890 1.00 81.12 274 LEU A N 1
ATOM 2149 C CA . LEU A 1 274 ? 24.594 49.325 -39.385 1.00 81.12 274 LEU A CA 1
ATOM 2150 C C . LEU A 1 274 ? 25.291 50.420 -38.567 1.00 81.12 274 LEU A C 1
ATOM 2152 O O . LEU A 1 274 ? 25.896 51.318 -39.152 1.00 81.12 274 LEU A O 1
ATOM 2156 N N . ASN A 1 275 ? 25.293 50.317 -37.235 1.00 78.69 275 ASN A N 1
ATOM 2157 C CA . ASN A 1 275 ? 26.014 51.242 -36.358 1.00 78.69 275 ASN A CA 1
ATOM 2158 C C . ASN A 1 275 ? 27.532 51.193 -36.598 1.00 78.69 275 ASN A C 1
ATOM 2160 O O . ASN A 1 275 ? 28.184 52.239 -36.601 1.00 78.69 275 ASN A O 1
ATOM 2164 N N . GLY A 1 276 ? 28.096 50.014 -36.881 1.00 75.38 276 GLY A N 1
ATOM 2165 C CA . GLY A 1 276 ? 29.489 49.863 -37.310 1.00 75.38 276 GLY A CA 1
ATOM 2166 C C . GLY A 1 276 ? 29.786 50.607 -38.618 1.00 75.38 276 GLY A C 1
ATOM 2167 O O . GLY A 1 276 ? 30.729 51.398 -38.679 1.00 75.38 276 GLY A O 1
ATOM 2168 N N . LYS A 1 277 ? 28.938 50.439 -39.643 1.00 79.62 277 LYS A N 1
ATOM 2169 C CA . LYS A 1 277 ? 29.049 51.151 -40.934 1.00 79.62 277 LYS A CA 1
ATOM 2170 C C . LYS A 1 277 ? 28.912 52.670 -40.775 1.00 79.62 277 LYS A C 1
ATOM 2172 O O . LYS A 1 277 ? 29.711 53.413 -41.342 1.00 79.62 277 LYS A O 1
ATOM 2177 N N . VAL A 1 278 ? 27.956 53.140 -39.972 1.00 75.12 278 VAL A N 1
ATOM 2178 C CA . VAL A 1 278 ? 27.780 54.570 -39.650 1.00 75.12 278 VAL A CA 1
ATOM 2179 C C . VAL A 1 278 ? 29.011 55.122 -38.927 1.00 75.12 278 VAL A C 1
ATOM 2181 O O . VAL A 1 278 ? 29.514 56.180 -39.300 1.00 75.12 278 VAL A O 1
ATOM 2184 N N . THR A 1 279 ? 29.554 54.387 -37.955 1.00 71.25 279 THR A N 1
ATOM 2185 C CA . THR A 1 279 ? 30.763 54.791 -37.219 1.00 71.25 279 THR A CA 1
ATOM 2186 C C . THR A 1 279 ? 31.973 54.890 -38.150 1.00 71.25 279 THR A C 1
ATOM 2188 O O . THR A 1 279 ? 32.676 55.897 -38.119 1.00 71.25 279 THR A O 1
ATOM 2191 N N . ALA A 1 280 ? 32.168 53.916 -39.046 1.00 68.00 280 ALA A N 1
ATOM 2192 C CA . ALA A 1 280 ? 33.247 53.921 -40.036 1.00 68.00 280 ALA A CA 1
ATOM 2193 C C . ALA A 1 280 ? 33.133 55.064 -41.069 1.00 68.00 280 ALA A C 1
ATOM 2195 O O . ALA A 1 280 ? 34.146 55.611 -41.510 1.00 68.00 280 ALA A O 1
ATOM 2196 N N . LEU A 1 281 ? 31.911 55.465 -41.440 1.00 67.19 281 LEU A N 1
ATOM 2197 C CA . LEU A 1 281 ? 31.670 56.645 -42.282 1.00 67.19 281 LEU A CA 1
ATOM 2198 C C . LEU A 1 281 ? 31.978 57.955 -41.540 1.00 67.19 281 LEU A C 1
ATOM 2200 O O . LEU A 1 281 ? 32.547 58.873 -42.134 1.00 67.19 281 LEU A O 1
ATOM 2204 N N . LEU A 1 282 ? 31.651 58.036 -40.246 1.00 61.81 282 LEU A N 1
ATOM 2205 C CA . LEU A 1 282 ? 31.925 59.199 -39.394 1.00 61.81 282 LEU A CA 1
ATOM 2206 C C . LEU A 1 282 ? 33.414 59.347 -39.036 1.00 61.81 282 LEU A C 1
ATOM 2208 O O . LEU A 1 282 ? 33.901 60.475 -38.947 1.00 61.81 282 LEU A O 1
ATOM 2212 N N . SER A 1 283 ? 34.143 58.239 -38.871 1.00 60.22 283 SER A N 1
ATOM 2213 C CA . SER A 1 283 ? 35.588 58.225 -38.595 1.00 60.22 283 SER A CA 1
ATOM 2214 C C . SER A 1 283 ? 36.463 58.275 -39.854 1.00 60.22 283 SER A C 1
ATOM 2216 O O . SER A 1 283 ? 37.688 58.324 -39.745 1.00 60.22 283 SER A O 1
ATOM 2218 N N . SER A 1 284 ? 35.870 58.243 -41.052 1.00 62.56 284 SER A N 1
ATOM 2219 C CA . SER A 1 284 ? 36.613 58.252 -42.314 1.00 62.56 284 SER A CA 1
ATOM 2220 C C . SER A 1 284 ? 37.479 59.508 -42.450 1.00 62.56 284 SER A C 1
ATOM 2222 O O . SER A 1 284 ? 36.999 60.631 -42.323 1.00 62.56 284 SER A O 1
ATOM 2224 N N . THR A 1 285 ? 38.756 59.344 -42.792 1.00 55.84 285 THR A N 1
ATOM 2225 C CA . THR A 1 285 ? 39.661 60.463 -43.115 1.00 55.84 285 THR A CA 1
ATOM 2226 C C . THR A 1 285 ? 39.534 60.931 -44.571 1.00 55.84 285 THR A C 1
ATOM 2228 O O . THR A 1 285 ? 40.134 61.934 -44.957 1.00 55.84 285 THR A O 1
ATOM 2231 N N . SER A 1 286 ? 38.725 60.251 -45.394 1.00 62.59 286 SER A N 1
ATOM 2232 C CA . SER A 1 286 ? 38.548 60.586 -46.809 1.00 62.59 286 SER A CA 1
ATOM 2233 C C . SER A 1 286 ? 37.831 61.924 -46.990 1.00 62.59 286 SER A C 1
ATOM 2235 O O . SER A 1 286 ? 36.671 62.097 -46.600 1.00 62.59 286 SER A O 1
ATOM 2237 N N . TRP A 1 287 ? 38.489 62.873 -47.661 1.00 55.28 287 TRP A N 1
ATOM 2238 C CA . TRP A 1 287 ? 37.905 64.178 -47.985 1.00 55.28 287 TRP A CA 1
ATOM 2239 C C . TRP A 1 287 ? 36.701 64.079 -48.933 1.00 55.28 287 TRP A C 1
ATOM 2241 O O . TRP A 1 287 ? 35.844 64.958 -48.913 1.00 55.28 287 TRP A O 1
ATOM 2251 N N . LYS A 1 288 ? 36.590 63.006 -49.731 1.00 55.47 288 LYS A N 1
ATOM 2252 C CA . LYS A 1 288 ? 35.428 62.772 -50.607 1.00 55.47 288 LYS A CA 1
ATOM 2253 C C . LYS A 1 288 ? 34.176 62.357 -49.824 1.00 55.47 288 LYS A C 1
ATOM 2255 O O . LYS A 1 288 ? 33.077 62.716 -50.225 1.00 55.47 288 LYS A O 1
ATOM 2260 N N . VAL A 1 289 ? 34.342 61.653 -48.699 1.00 58.72 289 VAL A N 1
ATOM 2261 C CA . VAL A 1 289 ? 33.236 61.175 -47.842 1.00 58.72 289 VAL A CA 1
ATOM 2262 C C . VAL A 1 289 ? 32.866 62.217 -46.783 1.00 58.72 289 VAL A C 1
ATOM 2264 O O . VAL A 1 289 ? 31.696 62.528 -46.580 1.00 58.72 289 VAL A O 1
ATOM 2267 N N . THR A 1 290 ? 33.861 62.823 -46.133 1.00 55.16 290 THR A N 1
ATOM 2268 C CA . THR A 1 290 ? 33.626 63.756 -45.017 1.00 55.16 290 THR A CA 1
ATOM 2269 C C . THR A 1 290 ? 33.090 65.121 -45.433 1.00 55.16 290 THR A C 1
ATOM 2271 O O . THR A 1 290 ? 32.378 65.749 -44.652 1.00 55.16 290 THR A O 1
ATOM 2274 N N . LYS A 1 291 ? 33.409 65.611 -46.637 1.00 54.31 291 LYS A N 1
ATOM 2275 C CA . LYS A 1 291 ? 33.012 66.951 -47.100 1.00 54.31 291 LYS A CA 1
ATOM 2276 C C . LYS A 1 291 ? 31.483 67.145 -47.190 1.00 54.31 291 LYS A C 1
ATOM 2278 O O . LYS A 1 291 ? 31.016 68.118 -46.596 1.00 54.31 291 LYS A O 1
ATOM 2283 N N . PRO A 1 292 ? 30.682 66.248 -47.809 1.00 59.50 292 PRO A N 1
ATOM 2284 C CA . PRO A 1 292 ? 29.219 66.363 -47.770 1.00 59.50 292 PRO A CA 1
ATOM 2285 C C . PRO A 1 292 ? 28.638 66.168 -46.359 1.00 59.50 292 PRO A C 1
ATOM 2287 O O . PRO A 1 292 ? 27.738 66.908 -45.973 1.00 59.50 292 PRO A O 1
ATOM 2290 N N . ILE A 1 293 ? 29.183 65.252 -45.547 1.00 61.28 293 ILE A N 1
ATOM 2291 C CA . ILE A 1 293 ? 28.699 65.009 -44.172 1.00 61.28 293 ILE A CA 1
ATOM 2292 C C . ILE A 1 293 ? 28.918 66.243 -43.277 1.00 61.28 293 ILE A C 1
ATOM 2294 O O . ILE A 1 293 ? 28.034 66.626 -42.512 1.00 61.28 293 ILE A O 1
ATOM 2298 N N . ARG A 1 294 ? 30.069 66.920 -43.397 1.00 57.47 294 ARG A N 1
ATOM 2299 C CA . ARG A 1 294 ? 30.354 68.174 -42.675 1.00 57.47 294 ARG A CA 1
ATOM 2300 C C . ARG A 1 294 ? 29.466 69.327 -43.156 1.00 57.47 294 ARG A C 1
ATOM 2302 O O . ARG A 1 294 ? 29.003 70.101 -42.325 1.00 57.47 294 ARG A O 1
ATOM 2309 N N . ALA A 1 295 ? 29.168 69.408 -44.456 1.00 57.97 295 ALA A N 1
ATOM 2310 C CA . ALA A 1 295 ? 28.206 70.379 -44.981 1.00 57.97 295 ALA A CA 1
ATOM 2311 C C . ALA A 1 295 ? 26.791 70.144 -44.414 1.00 57.97 295 ALA A C 1
ATOM 2313 O O . ALA A 1 295 ? 26.185 71.074 -43.887 1.00 57.97 295 ALA A O 1
ATOM 2314 N N . ALA A 1 296 ? 26.305 68.898 -44.421 1.00 58.34 296 ALA A N 1
ATOM 2315 C CA . ALA A 1 296 ? 25.013 68.534 -43.838 1.00 58.34 296 ALA A CA 1
ATOM 2316 C C . ALA A 1 296 ? 24.943 68.825 -42.327 1.00 58.34 296 ALA A C 1
ATOM 2318 O O . ALA A 1 296 ? 23.945 69.364 -41.853 1.00 58.34 296 ALA A O 1
ATOM 2319 N N . LYS A 1 297 ? 26.016 68.552 -41.568 1.00 58.53 297 LYS A N 1
ATOM 2320 C CA . LYS A 1 297 ? 26.092 68.888 -40.135 1.00 58.53 297 LYS A CA 1
ATOM 2321 C C . LYS A 1 297 ? 26.001 70.399 -39.883 1.00 58.53 297 LYS A C 1
ATOM 2323 O O . LYS A 1 297 ? 25.321 70.812 -38.947 1.00 58.53 297 LYS A O 1
ATOM 2328 N N . ASN A 1 298 ? 26.631 71.220 -40.724 1.00 52.88 298 ASN A N 1
ATOM 2329 C CA . ASN A 1 298 ? 26.525 72.677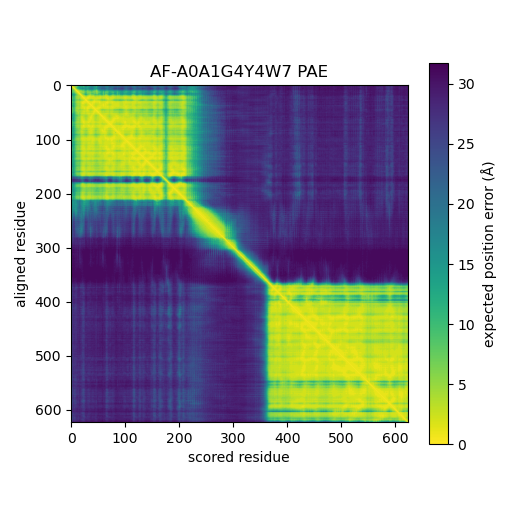 -40.624 1.00 52.88 298 ASN A CA 1
ATOM 2330 C C . ASN A 1 298 ? 25.101 73.166 -40.944 1.00 52.88 298 ASN A C 1
ATOM 2332 O O . ASN A 1 298 ? 24.584 74.014 -40.223 1.00 52.88 298 ASN A O 1
ATOM 2336 N N . ILE A 1 299 ? 24.442 72.583 -41.954 1.00 56.00 299 ILE A N 1
ATOM 2337 C CA . ILE A 1 299 ? 23.043 72.888 -42.300 1.00 56.00 299 ILE A CA 1
ATOM 2338 C C . ILE A 1 299 ? 22.104 72.526 -41.136 1.00 56.00 299 ILE A C 1
ATOM 2340 O O . ILE A 1 299 ? 21.335 73.372 -40.683 1.00 56.00 299 ILE A O 1
ATOM 2344 N N . ILE A 1 300 ? 22.213 71.316 -40.578 1.00 55.84 300 ILE A N 1
ATOM 2345 C CA . ILE A 1 300 ? 21.390 70.868 -39.439 1.00 55.84 300 ILE A CA 1
ATOM 2346 C C . ILE A 1 300 ? 21.612 71.749 -38.199 1.00 55.84 300 ILE A C 1
ATOM 2348 O O . ILE A 1 300 ? 20.655 72.062 -37.496 1.00 55.84 300 ILE A O 1
ATOM 2352 N N . ASN A 1 301 ? 22.844 72.204 -37.950 1.00 50.38 301 ASN A N 1
ATOM 2353 C CA . ASN A 1 301 ? 23.116 73.147 -36.864 1.00 50.38 301 ASN A CA 1
ATOM 2354 C C . ASN A 1 301 ? 22.520 74.543 -37.131 1.00 50.38 301 ASN A C 1
ATOM 2356 O O . ASN A 1 301 ? 22.010 75.151 -36.195 1.00 50.38 301 ASN A O 1
ATOM 2360 N N . SER A 1 302 ? 22.515 75.037 -38.377 1.00 49.75 302 SER A N 1
ATOM 2361 C CA . SER A 1 302 ? 21.833 76.301 -38.717 1.00 49.75 302 SER A CA 1
ATOM 2362 C C . SER A 1 302 ? 20.304 76.222 -38.623 1.00 49.75 302 SER A C 1
ATOM 2364 O O . SER A 1 302 ? 19.663 77.221 -38.320 1.00 49.75 302 SER A O 1
ATOM 2366 N N . LEU A 1 303 ? 19.722 75.033 -38.813 1.00 47.69 303 LEU A N 1
ATOM 2367 C CA . LEU A 1 303 ? 18.279 74.790 -38.687 1.00 47.69 303 LEU A CA 1
ATOM 2368 C C . LEU A 1 303 ? 17.811 74.600 -37.233 1.00 47.69 303 LEU A C 1
ATOM 2370 O O . LEU A 1 303 ? 16.614 74.609 -36.982 1.00 47.69 303 LEU A O 1
ATOM 2374 N N . ARG A 1 304 ? 18.727 74.435 -36.269 1.00 46.62 304 ARG A N 1
ATOM 2375 C CA . ARG A 1 304 ? 18.416 74.196 -34.843 1.00 46.62 304 ARG A CA 1
ATOM 2376 C C . ARG A 1 304 ? 18.431 75.447 -33.955 1.00 46.62 304 ARG A C 1
ATOM 2378 O O . ARG A 1 304 ? 18.353 75.315 -32.739 1.00 46.62 304 ARG A O 1
ATOM 2385 N N . LEU A 1 305 ? 18.548 76.643 -34.537 1.00 47.09 305 LEU A N 1
ATOM 2386 C CA . LEU A 1 305 ? 18.555 77.910 -33.787 1.00 47.09 305 LEU A CA 1
ATOM 2387 C C . LEU A 1 305 ? 17.178 78.578 -33.643 1.00 47.09 305 LEU A C 1
ATOM 2389 O O . LEU A 1 305 ? 17.055 79.506 -32.851 1.00 47.09 305 LEU A O 1
ATOM 2393 N N . ASN A 1 306 ? 16.156 78.083 -34.346 1.00 43.59 306 ASN A N 1
ATOM 2394 C CA . ASN A 1 306 ? 14.773 78.531 -34.209 1.00 43.59 306 ASN A CA 1
ATOM 2395 C C . ASN A 1 306 ? 13.890 77.347 -33.801 1.00 43.59 306 ASN A C 1
ATOM 2397 O O . ASN A 1 306 ? 13.545 76.537 -34.651 1.00 43.59 306 ASN A O 1
ATOM 2401 N N . ASP A 1 307 ? 13.564 77.252 -32.513 1.00 36.69 307 ASP A N 1
ATOM 2402 C CA . ASP A 1 307 ? 12.195 77.014 -32.031 1.00 36.69 307 ASP A CA 1
ATOM 2403 C C . ASP A 1 307 ? 12.146 77.212 -30.505 1.00 36.69 307 ASP A C 1
ATOM 2405 O O . ASP A 1 307 ? 13.043 76.792 -29.770 1.00 36.69 307 ASP A O 1
ATOM 2409 N N . ALA A 1 308 ? 11.112 77.911 -30.035 1.00 35.66 308 ALA A N 1
ATOM 2410 C CA . ALA A 1 308 ? 10.895 78.260 -28.629 1.00 35.66 308 ALA A CA 1
ATOM 2411 C C . ALA A 1 308 ? 9.843 77.323 -27.990 1.00 35.66 308 ALA A C 1
ATOM 2413 O O . ALA A 1 308 ? 9.048 76.721 -28.713 1.00 35.66 308 ALA A O 1
ATOM 2414 N N . PRO A 1 309 ? 9.821 77.151 -26.653 1.00 47.84 309 PRO A N 1
ATOM 2415 C CA . PRO A 1 309 ? 9.038 76.089 -26.027 1.00 47.84 309 PRO A CA 1
ATOM 2416 C C . PRO A 1 309 ? 7.532 76.381 -25.995 1.00 47.84 309 PRO A C 1
ATOM 2418 O O . PRO A 1 309 ? 7.106 77.503 -25.725 1.00 47.84 309 PRO A O 1
ATOM 2421 N N . ILE A 1 310 ? 6.733 75.324 -26.156 1.00 32.66 310 ILE A N 1
ATOM 2422 C CA . ILE A 1 310 ? 5.301 75.292 -25.829 1.00 32.66 310 ILE A CA 1
ATOM 2423 C C . ILE A 1 310 ? 5.104 74.236 -24.734 1.00 32.66 310 ILE A C 1
ATOM 2425 O O . ILE A 1 310 ? 5.700 73.160 -24.790 1.00 32.66 310 ILE A O 1
ATOM 2429 N N . ALA A 1 311 ? 4.321 74.571 -23.709 1.00 31.59 311 ALA A N 1
ATOM 2430 C CA . ALA A 1 311 ? 4.186 73.782 -22.486 1.00 31.59 311 ALA A CA 1
ATOM 2431 C C . ALA A 1 311 ? 2.970 72.842 -22.497 1.00 31.59 311 ALA A C 1
ATOM 2433 O O . ALA A 1 311 ? 1.951 73.142 -23.119 1.00 31.59 311 ALA A O 1
ATOM 2434 N N . ALA A 1 312 ? 3.066 71.750 -21.733 1.00 29.50 312 ALA A N 1
ATOM 2435 C CA . ALA A 1 312 ? 1.934 70.918 -21.332 1.00 29.50 312 ALA A CA 1
ATOM 2436 C C . ALA A 1 312 ? 2.189 70.272 -19.953 1.00 29.50 312 ALA A C 1
ATOM 2438 O O . ALA A 1 312 ? 2.840 69.236 -19.833 1.00 29.50 312 ALA A O 1
ATOM 2439 N N . GLU A 1 313 ? 1.652 70.901 -18.910 1.00 27.70 313 GLU A N 1
ATOM 2440 C CA . GLU A 1 313 ? 1.118 70.197 -17.733 1.00 27.70 313 GLU A CA 1
ATOM 2441 C C . GLU A 1 313 ? -0.083 69.323 -18.182 1.00 27.70 313 GLU A C 1
ATOM 2443 O O . GLU A 1 313 ? -0.669 69.614 -19.222 1.00 27.70 313 GLU A O 1
ATOM 2448 N N . GLN A 1 314 ? -0.563 68.264 -17.518 1.00 28.72 314 GLN A N 1
ATOM 2449 C CA . GLN A 1 314 ? -0.315 67.597 -16.220 1.00 28.72 314 GLN A CA 1
ATOM 2450 C C . GLN A 1 314 ? -0.953 66.168 -16.335 1.00 28.72 314 GLN A C 1
ATOM 2452 O O . GLN A 1 314 ? -1.651 65.925 -17.316 1.00 28.72 314 GLN A O 1
ATOM 2457 N N . ASN A 1 315 ? -0.851 65.156 -15.457 1.00 27.61 315 ASN A N 1
ATOM 2458 C CA . ASN A 1 315 ? -0.194 64.885 -14.162 1.00 27.61 315 ASN A CA 1
ATOM 2459 C C . ASN A 1 315 ? -0.079 63.327 -14.000 1.00 27.61 315 ASN A C 1
ATOM 2461 O O . ASN A 1 315 ? -0.427 62.619 -14.936 1.00 27.61 315 ASN A O 1
ATOM 2465 N N . ALA A 1 316 ? 0.333 62.827 -12.821 1.00 27.30 316 ALA A N 1
ATOM 2466 C CA . ALA A 1 316 ? -0.100 61.588 -12.122 1.00 27.30 316 ALA A CA 1
ATOM 2467 C C . ALA A 1 316 ? -0.212 60.217 -12.871 1.00 27.30 316 ALA A C 1
ATOM 2469 O O . ALA A 1 316 ? -0.903 60.099 -13.873 1.00 27.30 316 ALA A O 1
ATOM 2470 N N . ASP A 1 317 ? 0.297 59.081 -12.361 1.00 28.00 317 ASP A N 1
ATOM 2471 C CA . ASP A 1 317 ? 1.165 58.820 -11.191 1.00 28.00 317 ASP A CA 1
ATOM 2472 C C . ASP A 1 317 ? 1.858 57.418 -11.277 1.00 28.00 317 ASP A C 1
ATOM 2474 O O . ASP A 1 317 ? 1.638 56.667 -12.221 1.00 28.00 317 ASP A O 1
ATOM 2478 N N . GLN A 1 318 ? 2.713 57.117 -10.287 1.00 30.33 318 GLN A N 1
ATOM 2479 C CA . GLN A 1 318 ? 3.437 55.886 -9.870 1.00 30.33 318 GLN A CA 1
ATOM 2480 C C . GLN A 1 318 ? 2.932 54.491 -10.341 1.00 30.33 318 GLN A C 1
ATOM 2482 O O . GLN A 1 318 ? 1.751 54.291 -10.584 1.00 30.33 318 GLN A O 1
ATOM 2487 N N . SER A 1 319 ? 3.758 53.427 -10.394 1.00 29.20 319 SER A N 1
ATOM 2488 C CA . SER A 1 319 ? 5.021 53.101 -9.679 1.00 29.20 319 SER A CA 1
ATOM 2489 C C . SER A 1 319 ? 6.041 52.369 -10.591 1.00 29.20 319 SER A C 1
ATOM 2491 O O . SER A 1 319 ? 5.671 51.595 -11.462 1.00 29.20 319 SER A O 1
ATOM 2493 N N . LYS A 1 320 ? 7.346 52.691 -10.584 1.00 29.86 320 LYS A N 1
ATOM 2494 C CA . LYS A 1 320 ? 8.419 52.316 -9.625 1.00 29.86 320 LYS A CA 1
ATOM 2495 C C . LYS A 1 320 ? 8.696 50.805 -9.464 1.00 29.86 320 LYS A C 1
ATOM 2497 O O . LYS A 1 320 ? 8.223 50.176 -8.525 1.00 29.86 320 LYS A O 1
ATOM 2502 N N . SER A 1 321 ? 9.636 50.301 -10.268 1.00 27.69 321 SER A N 1
ATOM 2503 C CA . SER A 1 321 ? 10.516 49.162 -9.949 1.00 27.69 321 SER A CA 1
ATOM 2504 C C . SER A 1 321 ? 11.979 49.631 -9.950 1.00 27.69 321 SER A C 1
ATOM 2506 O O . SER A 1 321 ? 12.336 50.461 -10.787 1.00 27.69 321 SER A O 1
ATOM 2508 N N . GLY A 1 322 ? 12.834 49.116 -9.059 1.00 27.59 322 GLY A N 1
ATOM 2509 C CA . GLY A 1 322 ? 14.239 49.542 -8.951 1.00 27.59 322 GLY A CA 1
ATOM 2510 C C . GLY A 1 322 ? 15.203 48.382 -8.652 1.00 27.59 322 GLY A C 1
ATOM 2511 O O . GLY A 1 322 ? 14.907 47.598 -7.754 1.00 27.59 322 GLY A O 1
ATOM 2512 N N . PRO A 1 323 ? 16.339 48.258 -9.367 1.00 31.52 323 PRO A N 1
ATOM 2513 C CA . PRO A 1 323 ? 17.364 47.247 -9.101 1.00 31.52 323 PRO A CA 1
ATOM 2514 C C . PRO A 1 323 ? 18.497 47.782 -8.203 1.00 31.52 323 PRO A C 1
ATOM 2516 O O . PRO A 1 323 ? 18.915 48.931 -8.344 1.00 31.52 323 PRO A O 1
ATOM 2519 N N . SER A 1 324 ? 19.054 46.937 -7.327 1.00 27.41 324 SER A N 1
ATOM 2520 C CA . SER A 1 324 ? 20.221 47.268 -6.490 1.00 27.41 324 SER A CA 1
ATOM 2521 C C . SER A 1 324 ? 21.503 46.572 -6.968 1.00 27.41 324 SER A C 1
ATOM 2523 O O . SER A 1 324 ? 21.564 45.352 -7.090 1.00 27.41 324 SER A O 1
ATOM 2525 N N . THR A 1 325 ? 22.530 47.381 -7.217 1.00 29.25 325 THR A N 1
ATOM 2526 C CA . THR A 1 325 ? 23.842 47.064 -7.812 1.00 29.25 325 THR A CA 1
ATOM 2527 C C . THR A 1 325 ? 24.786 46.179 -6.986 1.00 29.25 325 THR A C 1
ATOM 2529 O O . THR A 1 325 ? 24.807 46.260 -5.761 1.00 29.25 325 THR A O 1
ATOM 2532 N N . ILE A 1 326 ? 25.701 45.491 -7.682 1.00 27.78 326 ILE A N 1
ATOM 2533 C CA . ILE A 1 326 ? 26.950 44.909 -7.145 1.00 27.78 326 ILE A CA 1
ATOM 2534 C C . ILE A 1 326 ? 28.132 45.885 -7.381 1.00 27.78 326 ILE A C 1
ATOM 2536 O O . ILE A 1 326 ? 28.244 46.400 -8.496 1.00 27.78 326 ILE A O 1
ATOM 2540 N N . PRO A 1 327 ? 29.046 46.109 -6.411 1.00 31.95 327 PRO A N 1
ATOM 2541 C CA . PRO A 1 327 ? 30.336 46.794 -6.612 1.00 31.95 327 PRO A CA 1
ATOM 2542 C C . PRO A 1 327 ? 31.568 45.844 -6.592 1.00 31.95 327 PRO A C 1
ATOM 2544 O O . PRO A 1 327 ? 31.457 44.676 -6.230 1.00 31.95 327 PRO A O 1
ATOM 2547 N N . GLN A 1 328 ? 32.760 46.333 -6.982 1.00 27.36 328 GLN A N 1
ATOM 2548 C CA . GLN A 1 328 ? 33.993 45.532 -7.179 1.00 27.36 328 GLN A CA 1
ATOM 2549 C C . GLN A 1 328 ? 35.248 46.059 -6.438 1.00 27.36 328 GLN A C 1
ATOM 2551 O O . GLN A 1 328 ? 35.498 47.259 -6.475 1.00 27.36 328 GLN A O 1
ATOM 2556 N N . ARG A 1 329 ? 36.132 45.119 -6.021 1.00 26.22 329 ARG A N 1
ATOM 2557 C CA . ARG A 1 329 ? 37.616 45.244 -5.842 1.00 26.22 329 ARG A CA 1
ATOM 2558 C C . ARG A 1 329 ? 38.122 46.227 -4.742 1.00 26.22 329 ARG A C 1
ATOM 2560 O O . ARG A 1 329 ? 37.333 46.987 -4.207 1.00 26.22 329 ARG A O 1
ATOM 2567 N N . LEU A 1 330 ? 39.392 46.227 -4.281 1.00 26.38 330 LEU A N 1
ATOM 2568 C CA . LEU A 1 330 ? 40.693 45.685 -4.765 1.00 26.38 330 LEU A CA 1
ATOM 2569 C C . LEU A 1 330 ? 41.556 44.986 -3.660 1.00 26.38 330 LEU A C 1
ATOM 2571 O O . LEU A 1 330 ? 41.448 45.352 -2.500 1.00 26.38 330 LEU A O 1
ATOM 2575 N N . VAL A 1 331 ? 42.434 44.046 -4.086 1.00 25.09 331 VAL A N 1
ATOM 2576 C CA . VAL A 1 331 ? 43.899 43.830 -3.791 1.00 25.09 331 VAL A CA 1
ATOM 2577 C C . VAL A 1 331 ? 44.472 44.282 -2.414 1.00 25.09 331 VAL A C 1
ATOM 2579 O O . VAL A 1 331 ? 44.245 45.421 -2.032 1.00 25.09 331 VAL A O 1
ATOM 2582 N N . HIS A 1 332 ? 45.317 43.548 -1.653 1.00 27.14 332 HIS A N 1
ATOM 2583 C CA . HIS A 1 332 ? 46.228 42.391 -1.914 1.00 27.14 332 HIS A CA 1
ATOM 2584 C C . HIS A 1 332 ? 46.088 41.275 -0.811 1.00 27.14 332 HIS A C 1
ATOM 2586 O O . HIS A 1 332 ? 44.955 41.083 -0.391 1.00 27.14 332 HIS A O 1
ATOM 2592 N N . THR A 1 333 ? 47.031 40.435 -0.311 1.00 23.81 333 THR A N 1
ATOM 2593 C CA . THR A 1 333 ? 48.521 40.245 -0.370 1.00 23.81 333 THR A CA 1
ATOM 2594 C C . THR A 1 333 ? 48.902 38.740 -0.148 1.00 23.81 333 THR A C 1
ATOM 2596 O O . THR A 1 333 ? 48.034 37.880 -0.257 1.00 23.81 333 THR A O 1
ATOM 2599 N N . ALA A 1 334 ? 50.173 38.401 0.153 1.00 22.02 334 ALA A N 1
ATOM 2600 C CA . ALA A 1 334 ? 50.727 37.082 0.579 1.00 22.02 334 ALA A CA 1
ATOM 2601 C C . ALA A 1 334 ? 51.963 37.328 1.521 1.00 22.02 334 ALA A C 1
ATOM 2603 O O . ALA A 1 334 ? 52.199 38.522 1.751 1.00 22.02 334 ALA A O 1
ATOM 2604 N N . PRO A 1 335 ? 52.795 36.360 2.032 1.00 36.88 335 PRO A N 1
ATOM 2605 C CA . PRO A 1 335 ? 52.852 34.885 1.821 1.00 36.88 335 PRO A CA 1
ATOM 2606 C C . PRO A 1 335 ? 53.267 33.941 3.024 1.00 36.88 335 PRO A C 1
ATOM 2608 O O . PRO A 1 335 ? 53.914 34.380 3.963 1.00 36.88 335 PRO A O 1
ATOM 2611 N N . VAL A 1 336 ? 52.982 32.623 2.890 1.00 25.03 336 VAL A N 1
ATOM 2612 C CA . VAL A 1 336 ? 53.826 31.387 3.129 1.00 25.03 336 VAL A CA 1
ATOM 2613 C C . VAL A 1 336 ? 54.510 31.037 4.500 1.00 25.03 336 VAL A C 1
ATOM 2615 O O . VAL A 1 336 ? 54.952 31.914 5.229 1.00 25.03 336 VAL A O 1
ATOM 2618 N N . HIS A 1 337 ? 54.689 29.706 4.726 1.00 25.84 337 HIS A N 1
ATOM 2619 C CA . HIS A 1 337 ? 55.474 28.923 5.739 1.00 25.84 337 HIS A CA 1
ATOM 2620 C C . HIS A 1 337 ? 54.761 28.470 7.046 1.00 25.84 337 HIS A C 1
ATOM 2622 O O . HIS A 1 337 ? 53.967 29.224 7.593 1.00 25.84 337 HIS A O 1
ATOM 2628 N N . ASP A 1 338 ? 55.033 27.289 7.649 1.00 24.19 338 ASP A N 1
ATOM 2629 C CA . ASP A 1 338 ? 55.499 25.970 7.130 1.00 24.19 338 ASP A CA 1
ATOM 2630 C C . ASP A 1 338 ? 55.274 24.817 8.166 1.00 24.19 338 ASP A C 1
ATOM 2632 O O . ASP A 1 338 ? 54.946 25.063 9.322 1.00 24.19 338 ASP A O 1
ATOM 2636 N N . SER A 1 339 ? 55.462 23.571 7.712 1.00 24.81 339 SER A N 1
ATOM 2637 C CA . SER A 1 339 ? 55.710 22.273 8.385 1.00 24.81 339 SER A CA 1
ATOM 2638 C C . SER A 1 339 ? 55.934 22.159 9.911 1.00 24.81 339 SER A C 1
ATOM 2640 O O . SER A 1 339 ? 56.770 22.842 10.498 1.00 24.81 339 SER A O 1
ATOM 2642 N N . ASN A 1 340 ? 55.301 21.125 10.505 1.00 24.73 340 ASN A N 1
ATOM 2643 C CA . ASN A 1 340 ? 55.871 19.959 11.247 1.00 24.73 340 ASN A CA 1
ATOM 2644 C C . ASN A 1 340 ? 54.795 19.359 12.200 1.00 24.73 340 ASN A C 1
ATOM 2646 O O . ASN A 1 340 ? 53.984 20.122 12.710 1.00 24.73 340 ASN A O 1
ATOM 2650 N N . LEU A 1 341 ? 54.568 18.048 12.415 1.00 25.64 341 LEU A N 1
ATOM 2651 C CA . LEU A 1 341 ? 55.347 16.787 12.572 1.00 25.64 341 LEU A CA 1
ATOM 2652 C C . LEU A 1 341 ? 55.519 16.347 14.049 1.00 25.64 341 LEU A C 1
ATOM 2654 O O . LEU A 1 341 ? 55.699 17.188 14.921 1.00 25.64 341 LEU A O 1
ATOM 2658 N N . LEU A 1 342 ? 55.543 15.015 14.267 1.00 23.45 342 LEU A N 1
ATOM 2659 C CA . LEU A 1 342 ? 55.709 14.270 15.542 1.00 23.45 342 LEU A CA 1
ATOM 2660 C C . LEU A 1 342 ? 54.546 14.359 16.573 1.00 23.45 342 LEU A C 1
ATOM 2662 O O . LEU A 1 342 ? 53.769 15.303 16.542 1.00 23.45 342 LEU A O 1
ATOM 2666 N N . ASN A 1 343 ? 54.416 13.460 17.571 1.00 23.30 343 ASN A N 1
ATOM 2667 C CA . ASN A 1 343 ? 54.521 11.976 17.631 1.00 23.30 343 ASN A CA 1
ATOM 2668 C C . ASN A 1 343 ? 54.125 11.477 19.053 1.00 23.30 343 ASN A C 1
ATOM 2670 O O . ASN A 1 343 ? 54.085 12.300 19.961 1.00 23.30 343 ASN A O 1
ATOM 2674 N N . GLN A 1 344 ? 54.007 10.146 19.259 1.00 26.39 344 GLN A N 1
ATOM 2675 C CA . GLN A 1 344 ? 54.061 9.452 20.582 1.00 26.39 344 GLN A CA 1
ATOM 2676 C C . GLN A 1 344 ? 52.898 9.776 21.573 1.00 26.39 344 GLN A C 1
ATOM 2678 O O . GLN A 1 344 ? 52.199 10.765 21.407 1.00 26.39 344 GLN A O 1
ATOM 2683 N N . GLU A 1 345 ? 52.548 8.998 22.612 1.00 25.25 345 GLU A N 1
ATOM 2684 C CA . GLU A 1 345 ? 52.831 7.611 23.064 1.00 25.25 345 GLU A CA 1
ATOM 2685 C C . GLU A 1 345 ? 51.583 7.132 23.880 1.00 25.25 345 GLU A C 1
ATOM 2687 O O . GLU A 1 345 ? 50.934 7.950 24.520 1.00 25.25 345 GLU A O 1
ATOM 2692 N N . VAL A 1 346 ? 51.016 5.922 23.728 1.00 23.42 346 VAL A N 1
ATOM 2693 C CA . VAL A 1 346 ? 51.427 4.575 24.215 1.00 23.42 346 VAL A CA 1
ATOM 2694 C C . VAL A 1 346 ? 51.155 4.279 25.710 1.00 23.42 346 VAL A C 1
ATOM 2696 O O . VAL A 1 346 ? 51.531 5.035 26.593 1.00 23.42 346 VAL A O 1
ATOM 2699 N N . SER A 1 347 ? 50.663 3.047 25.949 1.00 23.44 347 SER A N 1
ATOM 2700 C CA . SER A 1 347 ? 50.761 2.198 27.165 1.00 23.44 347 SER A CA 1
ATOM 2701 C C . SER A 1 347 ? 49.648 2.159 28.241 1.00 23.44 347 SER A C 1
ATOM 2703 O O . SER A 1 347 ? 49.503 3.077 29.034 1.00 23.44 347 SER A O 1
ATOM 2705 N N . ARG A 1 348 ? 49.131 0.918 28.421 1.00 24.16 348 ARG A N 1
ATOM 2706 C CA . ARG A 1 348 ? 48.874 0.195 29.705 1.00 24.16 348 ARG A CA 1
ATOM 2707 C C . ARG A 1 348 ? 47.628 0.611 30.537 1.00 24.16 348 ARG A C 1
ATOM 2709 O O . ARG A 1 348 ? 47.267 1.772 30.564 1.00 24.16 348 ARG A O 1
ATOM 2716 N N . THR A 1 349 ? 46.912 -0.285 31.246 1.00 25.02 349 THR A N 1
ATOM 2717 C CA . THR A 1 349 ? 47.038 -1.760 31.407 1.00 25.02 349 THR A CA 1
ATOM 2718 C C . THR A 1 349 ? 45.714 -2.450 31.798 1.00 25.02 349 THR A C 1
ATOM 2720 O O . THR A 1 349 ? 44.983 -1.909 32.610 1.00 25.02 349 THR A O 1
ATOM 2723 N N . LYS A 1 350 ? 45.523 -3.682 31.288 1.00 25.44 350 LYS A N 1
ATOM 2724 C CA . LYS A 1 350 ? 45.022 -4.928 31.935 1.00 25.44 350 LYS A CA 1
ATOM 2725 C C . LYS A 1 350 ? 43.895 -4.937 33.002 1.00 25.44 350 LYS A C 1
ATOM 2727 O O . LYS A 1 350 ? 43.969 -4.255 34.011 1.00 25.44 350 LYS A O 1
ATOM 2732 N N . GLU A 1 351 ? 43.073 -5.994 32.864 1.00 25.02 351 GLU A N 1
ATOM 2733 C CA . GLU A 1 351 ? 42.262 -6.695 33.892 1.00 25.02 351 GLU A CA 1
ATOM 2734 C C . GLU A 1 351 ? 40.995 -5.957 34.403 1.00 25.02 351 GLU A C 1
ATOM 2736 O O . GLU A 1 351 ? 40.972 -4.741 34.508 1.00 25.02 351 GLU A O 1
ATOM 2741 N N . SER A 1 352 ? 39.858 -6.620 34.679 1.00 22.64 352 SER A N 1
ATOM 2742 C CA . SER A 1 352 ? 39.606 -8.054 34.948 1.00 22.64 352 SER A CA 1
ATOM 2743 C C . SER A 1 352 ? 38.244 -8.581 34.407 1.00 22.64 352 SER A C 1
ATOM 2745 O O . SER A 1 352 ? 37.519 -7.875 33.712 1.00 22.64 352 SER A O 1
ATOM 2747 N N . PHE A 1 353 ? 37.924 -9.857 34.677 1.00 27.48 353 PHE A N 1
ATOM 2748 C CA . PHE A 1 353 ? 36.766 -10.613 34.158 1.00 27.48 353 PHE A CA 1
ATOM 2749 C C . PHE A 1 353 ? 35.391 -10.119 34.655 1.00 27.48 353 PHE A C 1
ATOM 2751 O O . PHE A 1 353 ? 35.164 -10.076 35.862 1.00 27.48 353 PHE A O 1
ATOM 2758 N N . ILE A 1 354 ? 34.411 -9.975 33.748 1.00 27.72 354 ILE A N 1
ATOM 2759 C CA . ILE A 1 354 ? 32.966 -10.087 34.052 1.00 27.72 354 ILE A CA 1
ATOM 2760 C C . ILE A 1 354 ? 32.276 -11.003 33.013 1.00 27.72 354 ILE A C 1
ATOM 2762 O O . ILE A 1 354 ? 32.788 -11.236 31.920 1.00 27.72 354 ILE A O 1
ATOM 2766 N N . LYS A 1 355 ? 31.156 -11.612 33.427 1.00 25.95 355 LYS A N 1
ATOM 2767 C CA . LYS A 1 355 ? 30.386 -12.682 32.763 1.00 25.95 355 LYS A CA 1
ATOM 2768 C C . LYS A 1 355 ? 29.963 -12.376 31.317 1.00 25.95 355 LYS A C 1
ATOM 2770 O O . LYS A 1 355 ? 29.668 -11.237 30.978 1.00 25.95 355 LYS A O 1
ATOM 2775 N N . LYS A 1 356 ? 29.745 -13.446 30.536 1.00 33.78 356 LYS A N 1
ATOM 2776 C CA . LYS A 1 356 ? 28.842 -13.417 29.373 1.00 33.78 356 LYS A CA 1
ATOM 2777 C C . LYS A 1 356 ? 27.431 -13.014 29.828 1.00 33.78 356 LYS A C 1
ATOM 2779 O O . LYS A 1 356 ? 26.752 -13.808 30.476 1.00 33.78 356 LYS A O 1
ATOM 2784 N N . SER A 1 357 ? 26.999 -11.818 29.456 1.00 26.08 357 SER A N 1
ATOM 2785 C CA . SER A 1 357 ? 25.592 -11.483 29.221 1.00 26.08 357 SER A CA 1
ATOM 2786 C C . SER A 1 357 ? 25.383 -11.358 27.714 1.00 26.08 357 SER A C 1
ATOM 2788 O O . SER A 1 357 ? 26.325 -11.035 26.988 1.00 26.08 357 SER A O 1
ATOM 2790 N N . GLU A 1 358 ? 24.172 -11.616 27.232 1.00 32.00 358 GLU A N 1
ATOM 2791 C CA . GLU A 1 358 ? 23.841 -11.427 25.821 1.00 32.00 358 GLU A CA 1
ATOM 2792 C C . GLU A 1 358 ? 23.954 -9.941 25.473 1.00 32.00 358 GLU A C 1
ATOM 2794 O O . GLU A 1 358 ? 23.207 -9.108 25.986 1.00 32.00 358 GLU A O 1
ATOM 2799 N N . ILE A 1 359 ? 24.914 -9.596 24.613 1.00 25.20 359 ILE A N 1
ATOM 2800 C CA . ILE A 1 359 ? 24.975 -8.262 24.025 1.00 25.20 359 ILE A CA 1
ATOM 2801 C C . ILE A 1 359 ? 23.889 -8.228 22.954 1.00 25.20 359 ILE A C 1
ATOM 2803 O O . ILE A 1 359 ? 24.118 -8.629 21.813 1.00 25.20 359 ILE A O 1
ATOM 2807 N N . GLN A 1 360 ? 22.705 -7.740 23.327 1.00 26.64 360 GLN A N 1
ATOM 2808 C CA . GLN A 1 360 ? 21.807 -7.143 22.348 1.00 26.64 360 GLN A CA 1
ATOM 2809 C C . GLN A 1 360 ? 22.568 -5.985 21.703 1.00 26.64 360 GLN A C 1
ATOM 2811 O O . GLN A 1 360 ? 22.733 -4.920 22.298 1.00 26.64 360 GLN A O 1
ATOM 2816 N N . ILE A 1 361 ? 23.086 -6.227 20.498 1.00 27.48 361 ILE A N 1
ATOM 2817 C CA . ILE A 1 361 ? 23.607 -5.170 19.636 1.00 27.48 361 ILE A CA 1
ATOM 2818 C C . ILE A 1 361 ? 22.453 -4.176 19.460 1.00 27.48 361 ILE A C 1
ATOM 2820 O O . ILE A 1 361 ? 21.369 -4.616 19.059 1.00 27.48 361 ILE A O 1
ATOM 2824 N N . PRO A 1 362 ? 22.635 -2.878 19.767 1.00 25.97 362 PRO A N 1
ATOM 2825 C CA . PRO A 1 362 ? 21.584 -1.897 19.562 1.00 25.97 362 PRO A CA 1
ATOM 2826 C C . PRO A 1 362 ? 21.115 -1.962 18.112 1.00 25.97 362 PRO A C 1
ATOM 2828 O O . PRO A 1 362 ? 21.909 -1.776 17.187 1.00 25.97 362 PRO A O 1
ATOM 2831 N N . ILE A 1 363 ? 19.829 -2.257 17.909 1.00 34.09 363 ILE A N 1
ATOM 2832 C CA . ILE A 1 363 ? 19.214 -2.122 16.593 1.00 34.09 363 ILE A CA 1
ATOM 2833 C C . ILE A 1 363 ? 19.234 -0.626 16.307 1.00 34.09 363 ILE A C 1
ATOM 2835 O O . ILE A 1 363 ? 18.455 0.117 16.898 1.00 34.09 363 ILE A O 1
ATOM 2839 N N . ALA A 1 364 ? 20.169 -0.191 15.462 1.00 31.61 364 ALA A N 1
ATOM 2840 C CA . ALA A 1 364 ? 20.274 1.205 15.074 1.00 31.61 364 ALA A CA 1
ATOM 2841 C C . ALA A 1 364 ? 18.916 1.668 14.537 1.00 31.61 364 ALA A C 1
ATOM 2843 O O . ALA A 1 364 ? 18.369 1.050 13.616 1.00 31.61 364 ALA A O 1
ATOM 2844 N N . GLU A 1 365 ? 18.368 2.723 15.140 1.00 40.31 365 GLU A N 1
ATOM 2845 C CA . GLU A 1 365 ? 17.118 3.327 14.699 1.00 40.31 365 GLU A CA 1
ATOM 2846 C C . GLU A 1 365 ? 17.314 3.801 13.259 1.00 40.31 365 GLU A C 1
ATOM 2848 O O . GLU A 1 365 ? 18.082 4.723 12.982 1.00 40.31 365 GLU A O 1
ATOM 2853 N N . ARG A 1 366 ? 16.687 3.095 12.314 1.00 54.00 366 ARG A N 1
ATOM 2854 C CA . ARG A 1 366 ? 16.833 3.393 10.891 1.00 54.00 366 ARG A CA 1
ATOM 2855 C C . ARG A 1 366 ? 16.122 4.700 10.597 1.00 54.00 366 ARG A C 1
ATOM 2857 O O . ARG A 1 366 ? 14.894 4.723 10.523 1.00 54.00 366 ARG A O 1
ATOM 2864 N N . THR A 1 367 ? 16.893 5.762 10.387 1.00 56.53 367 THR A N 1
ATOM 2865 C CA . THR A 1 367 ? 16.375 7.007 9.822 1.00 56.53 367 THR A CA 1
ATOM 2866 C C . THR A 1 367 ? 15.638 6.672 8.520 1.00 56.53 367 THR A C 1
ATOM 2868 O O . THR A 1 367 ? 16.258 6.092 7.618 1.00 56.53 367 THR A O 1
ATOM 2871 N N . PRO A 1 368 ? 14.331 6.979 8.403 1.00 63.25 368 PRO A N 1
ATOM 2872 C CA . PRO A 1 368 ? 13.592 6.704 7.180 1.00 63.25 368 PRO A CA 1
ATOM 2873 C C . PRO A 1 368 ? 14.231 7.477 6.015 1.00 63.25 368 PRO A C 1
ATOM 2875 O O . PRO A 1 368 ? 14.675 8.612 6.214 1.00 63.25 368 PRO A O 1
ATOM 2878 N N . PRO A 1 369 ? 14.312 6.882 4.813 1.00 73.38 369 PRO A N 1
ATOM 2879 C CA . PRO A 1 369 ? 15.039 7.472 3.696 1.00 73.38 369 PRO A CA 1
ATOM 2880 C C . PRO A 1 369 ? 14.459 8.835 3.310 1.00 73.38 369 PRO A C 1
ATOM 2882 O O . PRO A 1 369 ? 13.242 8.999 3.183 1.00 73.38 369 PRO A O 1
ATOM 2885 N N . MET A 1 370 ? 15.338 9.817 3.106 1.00 80.81 370 MET A N 1
ATOM 2886 C CA . MET A 1 370 ? 14.939 11.171 2.735 1.00 80.81 370 MET A CA 1
ATOM 2887 C C . MET A 1 370 ? 14.548 11.189 1.257 1.00 80.81 370 MET A C 1
ATOM 2889 O O . MET A 1 370 ? 15.405 11.108 0.378 1.00 80.81 370 MET A O 1
ATOM 2893 N N . LEU A 1 371 ? 13.242 11.257 1.006 1.00 90.19 371 LEU A N 1
ATOM 2894 C CA . LEU A 1 371 ? 12.633 10.975 -0.290 1.00 90.19 371 LEU A CA 1
ATOM 2895 C C . LEU A 1 371 ? 12.020 12.256 -0.874 1.00 90.19 371 LEU A C 1
ATOM 2897 O O . LEU A 1 371 ? 11.016 12.761 -0.371 1.00 90.19 371 LEU A O 1
ATOM 2901 N N . ILE A 1 372 ? 12.666 12.807 -1.904 1.00 92.38 372 ILE A N 1
ATOM 2902 C CA . ILE A 1 372 ? 12.405 14.145 -2.447 1.00 92.38 372 ILE A CA 1
ATOM 2903 C C . ILE A 1 372 ? 12.023 14.031 -3.926 1.00 92.38 372 ILE A C 1
ATOM 2905 O O . ILE A 1 372 ? 12.881 13.848 -4.790 1.00 92.38 372 ILE A O 1
ATOM 2909 N N . TRP A 1 373 ? 10.733 14.181 -4.222 1.00 92.88 373 TRP A N 1
ATOM 2910 C CA . TRP A 1 373 ? 10.244 14.383 -5.588 1.00 92.88 373 TRP A CA 1
ATOM 2911 C C . TRP A 1 373 ? 10.530 15.823 -6.034 1.00 92.88 373 TRP A C 1
ATOM 2913 O O . TRP A 1 373 ? 10.169 16.771 -5.334 1.00 92.88 373 TRP A O 1
ATOM 2923 N N . LYS A 1 374 ? 11.181 15.982 -7.189 1.00 89.25 374 LYS A N 1
ATOM 2924 C CA . LYS A 1 374 ? 11.427 17.276 -7.854 1.00 89.25 374 LYS A CA 1
ATOM 2925 C 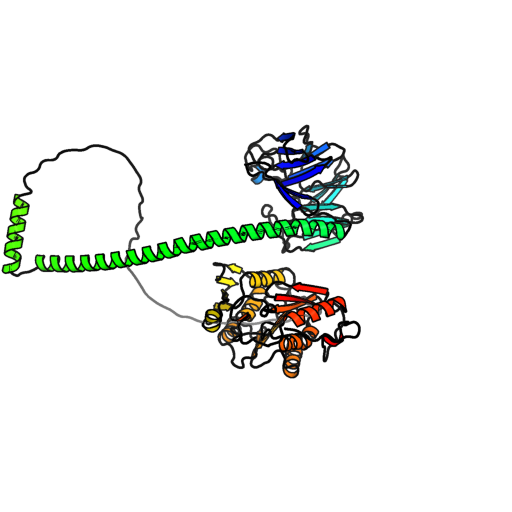C . LYS A 1 374 ? 10.273 17.611 -8.810 1.00 89.25 374 LYS A C 1
ATOM 2927 O O . LYS A 1 374 ? 9.824 18.751 -8.858 1.00 89.25 374 LYS A O 1
ATOM 2932 N N . ASP A 1 375 ? 9.766 16.585 -9.489 1.00 89.06 375 ASP A N 1
ATOM 2933 C CA . ASP A 1 375 ? 8.521 16.524 -10.261 1.00 89.06 375 ASP A CA 1
ATOM 2934 C C . ASP A 1 375 ? 8.049 15.046 -10.291 1.00 89.06 375 ASP A C 1
ATOM 2936 O O . ASP A 1 375 ? 8.503 14.259 -9.460 1.00 89.06 375 ASP A O 1
ATOM 2940 N N . ASP A 1 376 ? 7.137 14.651 -11.185 1.00 84.44 376 ASP A N 1
ATOM 2941 C CA . ASP A 1 376 ? 6.637 13.263 -11.271 1.00 84.44 376 ASP A CA 1
ATOM 2942 C C . ASP A 1 376 ? 7.583 12.269 -11.979 1.00 84.44 376 ASP A C 1
ATOM 2944 O O . ASP A 1 376 ? 7.364 11.058 -11.894 1.00 84.44 376 ASP A O 1
ATOM 2948 N N . LEU A 1 377 ? 8.630 12.759 -12.653 1.00 90.31 377 LEU A N 1
ATOM 2949 C CA . LEU A 1 377 ? 9.667 11.958 -13.319 1.00 90.31 377 LEU A CA 1
ATOM 2950 C C . LEU A 1 377 ? 10.967 11.898 -12.506 1.00 90.31 377 LEU A C 1
ATOM 2952 O O . LEU A 1 377 ? 11.726 10.939 -12.617 1.00 90.31 377 LEU A O 1
ATOM 2956 N N . HIS A 1 378 ? 11.239 12.919 -11.695 1.00 93.12 378 HIS A N 1
ATOM 2957 C CA . HIS A 1 378 ? 12.521 13.098 -11.022 1.00 93.12 378 HIS A CA 1
ATOM 2958 C C . HIS A 1 378 ? 12.416 12.897 -9.513 1.00 93.12 378 HIS A C 1
ATOM 2960 O O . HIS A 1 378 ? 11.920 13.756 -8.776 1.00 93.12 378 HIS A O 1
ATOM 2966 N N . LEU A 1 379 ? 12.973 11.785 -9.044 1.00 95.38 379 LEU A N 1
ATOM 2967 C CA . LEU A 1 379 ? 13.085 11.448 -7.631 1.00 95.38 379 LEU A CA 1
ATOM 2968 C C . LEU A 1 379 ? 14.538 11.553 -7.158 1.00 95.38 379 LEU A C 1
ATOM 2970 O O . LEU A 1 379 ? 15.477 11.234 -7.881 1.00 95.38 379 LEU A O 1
ATOM 2974 N N . GLN A 1 380 ? 14.728 11.948 -5.906 1.00 95.44 380 GLN A N 1
ATOM 2975 C CA . GLN A 1 380 ? 15.971 11.748 -5.175 1.00 95.44 380 GLN A CA 1
ATOM 2976 C C . GLN A 1 380 ? 15.679 10.981 -3.883 1.00 95.44 380 GLN A C 1
ATOM 2978 O O . GLN A 1 380 ? 14.766 11.345 -3.140 1.00 95.44 380 GLN A O 1
ATOM 2983 N N . ILE A 1 381 ? 16.455 9.930 -3.610 1.00 92.56 381 ILE A N 1
ATOM 2984 C CA . ILE A 1 381 ? 16.447 9.226 -2.325 1.00 92.56 381 ILE A CA 1
ATOM 2985 C C . ILE A 1 381 ? 17.844 9.336 -1.723 1.00 92.56 381 ILE A C 1
ATOM 2987 O O . ILE A 1 381 ? 18.815 8.826 -2.281 1.00 92.56 381 ILE A O 1
ATOM 2991 N N . ASN A 1 382 ? 17.942 10.018 -0.582 1.00 87.31 382 ASN A N 1
ATOM 2992 C CA . ASN A 1 382 ? 19.208 10.367 0.059 1.00 87.31 382 ASN A CA 1
ATOM 2993 C C . ASN A 1 382 ? 20.137 11.118 -0.928 1.00 87.31 382 ASN A C 1
ATOM 2995 O O . ASN A 1 382 ? 19.834 12.248 -1.319 1.00 87.31 382 ASN A O 1
ATOM 2999 N N . GLU A 1 383 ? 21.243 10.505 -1.357 1.00 87.81 383 GLU A N 1
ATOM 3000 C CA . GLU A 1 383 ? 22.202 11.083 -2.317 1.00 87.81 383 GLU A CA 1
ATOM 3001 C C . GLU A 1 383 ? 22.004 10.589 -3.766 1.00 87.81 383 GLU A C 1
ATOM 3003 O O . GLU A 1 383 ? 22.635 11.119 -4.677 1.00 87.81 383 GLU A O 1
ATOM 3008 N N . VAL A 1 384 ? 21.117 9.612 -3.997 1.00 94.88 384 VAL A N 1
ATOM 3009 C CA . VAL A 1 384 ? 20.915 8.956 -5.302 1.00 94.88 384 VAL A CA 1
ATOM 3010 C C . VAL A 1 384 ? 19.722 9.564 -6.037 1.00 94.88 384 VAL A C 1
ATOM 3012 O O . VAL A 1 384 ? 18.648 9.744 -5.457 1.00 94.88 384 VAL A O 1
ATOM 3015 N N . ASN A 1 385 ? 19.891 9.853 -7.325 1.00 96.06 385 ASN A N 1
ATOM 3016 C CA . ASN A 1 385 ? 18.838 10.357 -8.205 1.00 96.06 385 ASN A CA 1
ATOM 3017 C C . ASN A 1 385 ? 18.222 9.210 -9.015 1.00 96.06 385 ASN A C 1
ATOM 3019 O O . ASN A 1 385 ? 18.907 8.256 -9.381 1.00 96.06 385 ASN A O 1
ATOM 3023 N N . PHE A 1 386 ? 16.931 9.318 -9.314 1.00 96.56 386 PHE A N 1
ATOM 3024 C CA . PHE A 1 386 ? 16.190 8.374 -10.140 1.00 96.56 386 PHE A CA 1
ATOM 3025 C C . PHE A 1 386 ? 15.372 9.145 -11.176 1.00 96.56 386 PHE A C 1
ATOM 3027 O O . PHE A 1 386 ? 14.581 10.026 -10.830 1.00 96.56 386 PHE A O 1
ATOM 3034 N N . HIS A 1 387 ? 15.574 8.790 -12.440 1.00 93.81 387 HIS A N 1
ATOM 3035 C CA . HIS A 1 387 ? 14.876 9.329 -13.599 1.00 93.81 387 HIS A CA 1
ATOM 3036 C C . HIS A 1 387 ? 13.874 8.275 -14.071 1.00 93.81 387 HIS A C 1
ATOM 3038 O O . HIS A 1 387 ? 14.257 7.229 -14.600 1.00 93.81 387 HIS A O 1
ATOM 3044 N N . LEU A 1 388 ? 12.593 8.515 -13.803 1.00 92.50 388 LEU A N 1
ATOM 3045 C CA . LEU A 1 388 ? 11.509 7.594 -14.116 1.00 92.50 388 LEU A CA 1
ATOM 3046 C C . LEU A 1 388 ? 11.118 7.739 -15.588 1.00 92.50 388 LEU A C 1
ATOM 3048 O O . LEU A 1 388 ? 10.767 8.829 -16.033 1.00 92.50 388 LEU A O 1
ATOM 3052 N N . ALA A 1 389 ? 11.133 6.625 -16.314 1.00 86.88 389 ALA A N 1
ATOM 3053 C CA . ALA A 1 389 ? 10.745 6.553 -17.718 1.00 86.88 389 ALA A CA 1
ATOM 3054 C C . ALA A 1 389 ? 9.876 5.315 -17.977 1.00 86.88 389 ALA A C 1
ATOM 3056 O O . ALA A 1 389 ? 9.940 4.325 -17.248 1.00 86.88 389 ALA A O 1
ATOM 3057 N N . TRP A 1 390 ? 9.058 5.377 -19.026 1.00 77.44 390 TRP A N 1
ATOM 3058 C CA . TRP A 1 390 ? 8.173 4.283 -19.455 1.00 77.44 390 TRP A CA 1
ATOM 3059 C C . TRP A 1 390 ? 8.046 4.161 -20.980 1.00 77.44 390 TRP A C 1
ATOM 3061 O O . TRP A 1 390 ? 7.496 3.177 -21.470 1.00 77.44 390 TRP A O 1
ATOM 3071 N N . ASP A 1 391 ? 8.549 5.131 -21.750 1.00 79.50 391 ASP A N 1
ATOM 3072 C CA . ASP A 1 391 ? 8.693 4.963 -23.193 1.00 79.50 391 ASP A CA 1
ATOM 3073 C C . ASP A 1 391 ? 9.819 3.960 -23.490 1.00 79.50 391 ASP A C 1
ATOM 3075 O O . ASP A 1 391 ? 10.901 4.019 -22.905 1.00 79.50 391 ASP A O 1
ATOM 3079 N N . THR A 1 392 ? 9.577 3.027 -24.410 1.00 73.69 392 THR A N 1
ATOM 3080 C CA . THR A 1 392 ? 10.532 1.956 -24.721 1.00 73.69 392 THR A CA 1
ATOM 3081 C C . THR A 1 392 ? 11.816 2.489 -25.368 1.00 73.69 392 THR A C 1
ATOM 3083 O O . THR A 1 392 ? 12.899 1.971 -25.094 1.00 73.69 392 THR A O 1
ATOM 3086 N N . ALA A 1 393 ? 11.745 3.529 -26.204 1.00 76.00 393 ALA A N 1
ATOM 3087 C CA . ALA A 1 393 ? 12.933 4.109 -26.828 1.00 76.00 393 ALA A CA 1
ATOM 3088 C C . ALA A 1 393 ? 13.762 4.919 -25.816 1.00 76.00 393 ALA A C 1
ATOM 3090 O O . ALA A 1 393 ? 14.991 4.841 -25.844 1.00 76.00 393 ALA A O 1
ATOM 3091 N N . GLU A 1 394 ? 13.115 5.623 -24.885 1.00 80.50 394 GLU A N 1
ATOM 3092 C CA . GLU A 1 394 ? 13.776 6.274 -23.749 1.00 80.50 394 GLU A CA 1
ATOM 3093 C C . GLU A 1 394 ? 14.425 5.249 -22.805 1.00 80.50 394 GLU A C 1
ATOM 3095 O O . GLU A 1 394 ? 15.619 5.347 -22.511 1.00 80.50 394 GLU A O 1
ATOM 3100 N N . LEU A 1 395 ? 13.690 4.205 -22.403 1.00 82.25 395 LEU A N 1
ATOM 3101 C CA . LEU A 1 395 ? 14.196 3.162 -21.508 1.00 82.25 395 LEU A CA 1
ATOM 3102 C C . LEU A 1 395 ? 15.370 2.384 -22.101 1.00 82.25 395 LEU A C 1
ATOM 3104 O O . LEU A 1 395 ? 16.328 2.094 -21.381 1.00 82.25 395 LEU A O 1
ATOM 3108 N N . HIS A 1 396 ? 15.366 2.086 -23.402 1.00 77.00 396 HIS A N 1
ATOM 3109 C CA . HIS A 1 396 ? 16.520 1.467 -24.057 1.00 77.00 396 HIS A CA 1
ATOM 3110 C C . HIS A 1 396 ? 17.655 2.467 -24.342 1.00 77.00 396 HIS A C 1
ATOM 3112 O O . HIS A 1 396 ? 18.818 2.095 -24.168 1.00 77.00 396 HIS A O 1
ATOM 3118 N N . GLY A 1 397 ? 17.355 3.719 -24.702 1.00 78.06 397 GLY A N 1
ATOM 3119 C CA . GLY A 1 397 ? 18.343 4.732 -25.098 1.00 78.06 397 GLY A CA 1
ATOM 3120 C C . GLY A 1 397 ? 19.062 5.465 -23.956 1.00 78.06 397 GLY A C 1
ATOM 3121 O O . GLY A 1 397 ? 20.212 5.863 -24.132 1.00 78.06 397 GLY A O 1
ATOM 3122 N N . GLY A 1 398 ? 18.425 5.638 -22.794 1.00 79.88 398 GLY A N 1
ATOM 3123 C CA . GLY A 1 398 ? 19.010 6.325 -21.636 1.00 79.88 398 GLY A CA 1
ATOM 3124 C C . GLY A 1 398 ? 20.095 5.515 -20.910 1.00 79.88 398 GLY A C 1
ATOM 3125 O O . GLY A 1 398 ? 20.271 4.318 -21.150 1.00 79.88 398 GLY A O 1
ATOM 3126 N N . SER A 1 399 ? 20.820 6.143 -19.982 1.00 84.00 399 SER A N 1
ATOM 3127 C CA . SER A 1 399 ? 21.957 5.528 -19.278 1.00 84.00 399 SER A CA 1
ATOM 3128 C C . SER A 1 399 ? 21.971 5.844 -17.783 1.00 84.00 399 SER A C 1
ATOM 3130 O O . SER A 1 399 ? 21.955 7.015 -17.416 1.00 84.00 399 SER A O 1
ATOM 3132 N N . SER A 1 400 ? 22.104 4.817 -16.942 1.00 91.88 400 SER A N 1
ATOM 3133 C CA . SER A 1 400 ? 22.385 4.972 -15.507 1.00 91.88 400 SER A CA 1
ATOM 3134 C C . SER A 1 400 ? 23.874 5.247 -15.239 1.00 91.88 400 SER A C 1
ATOM 3136 O O . SER A 1 400 ? 24.752 4.854 -16.012 1.00 91.88 400 SER A O 1
ATOM 3138 N N . THR A 1 401 ? 24.161 5.848 -14.089 1.00 92.00 401 THR A N 1
ATOM 3139 C CA . THR A 1 401 ? 25.485 6.033 -13.479 1.00 92.00 401 THR A CA 1
ATOM 3140 C C . THR A 1 401 ? 25.486 5.442 -12.057 1.00 92.00 401 THR A C 1
ATOM 3142 O O . THR A 1 401 ? 24.594 4.678 -11.709 1.00 92.00 401 THR A O 1
ATOM 3145 N N . ALA A 1 402 ? 26.482 5.755 -11.224 1.00 89.38 402 ALA A N 1
ATOM 3146 C CA . ALA A 1 402 ? 26.481 5.336 -9.819 1.00 89.38 402 ALA A CA 1
ATOM 3147 C C . ALA A 1 402 ? 25.557 6.181 -8.917 1.00 89.38 402 ALA A C 1
ATOM 3149 O O . ALA A 1 402 ? 25.156 5.696 -7.867 1.00 89.38 402 ALA A O 1
ATOM 3150 N N . ASP A 1 403 ? 25.233 7.420 -9.310 1.00 91.75 403 ASP A N 1
ATOM 3151 C CA . ASP A 1 403 ? 24.565 8.424 -8.451 1.00 91.75 403 ASP A CA 1
ATOM 3152 C C . ASP A 1 403 ? 23.211 8.896 -9.032 1.00 91.75 403 ASP A C 1
ATOM 3154 O O . ASP A 1 403 ? 22.538 9.775 -8.486 1.00 91.75 403 ASP A O 1
ATOM 3158 N N . ASP A 1 404 ? 22.845 8.333 -10.184 1.00 94.06 404 ASP A N 1
ATOM 3159 C CA . ASP A 1 404 ? 21.757 8.748 -11.068 1.00 94.06 404 ASP A CA 1
ATOM 3160 C C . ASP A 1 404 ? 21.328 7.522 -11.889 1.00 94.06 404 ASP A C 1
ATOM 3162 O O . ASP A 1 404 ? 22.141 6.975 -12.636 1.00 94.06 404 ASP A O 1
ATOM 3166 N N . PHE A 1 405 ? 20.101 7.035 -11.699 1.00 96.25 405 PHE A N 1
ATOM 3167 C CA . PHE A 1 405 ? 19.601 5.797 -12.299 1.00 96.25 405 PHE A CA 1
ATOM 3168 C C . PHE A 1 405 ? 18.361 6.018 -13.162 1.00 96.25 405 PHE A C 1
ATOM 3170 O O . PHE A 1 405 ? 17.369 6.592 -12.714 1.00 96.25 405 PHE A O 1
ATOM 3177 N N . LEU A 1 406 ? 18.367 5.438 -14.364 1.00 92.88 406 LEU A N 1
ATOM 3178 C CA . LEU A 1 406 ? 17.158 5.285 -15.169 1.00 92.88 406 LEU A CA 1
ATOM 3179 C C . LEU A 1 406 ? 16.285 4.175 -14.564 1.00 92.88 406 LEU A C 1
ATOM 3181 O O . LEU A 1 406 ? 16.763 3.058 -14.340 1.00 92.88 406 LEU A O 1
ATOM 3185 N N . LEU A 1 407 ? 15.015 4.478 -14.297 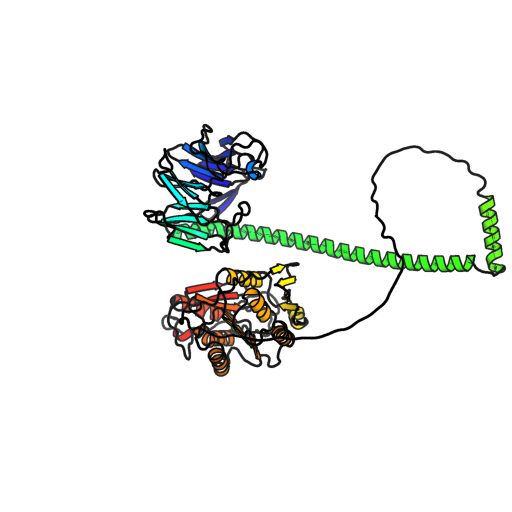1.00 93.81 407 LEU A N 1
ATOM 3186 C CA . LEU A 1 407 ? 14.086 3.605 -13.583 1.00 93.81 407 LEU A CA 1
ATOM 3187 C C . LEU A 1 407 ? 12.821 3.353 -14.414 1.00 93.81 407 LEU A C 1
ATOM 3189 O O . LEU A 1 407 ? 12.004 4.251 -14.607 1.00 93.81 407 LEU A O 1
ATOM 3193 N N . GLY A 1 408 ? 12.629 2.105 -14.847 1.00 90.44 408 GLY A N 1
ATOM 3194 C CA . GLY A 1 408 ? 11.449 1.645 -15.593 1.00 90.44 408 GLY A CA 1
ATOM 3195 C C . GLY A 1 408 ? 10.193 1.455 -14.744 1.00 90.44 408 GLY A C 1
ATOM 3196 O O . GLY A 1 408 ? 9.500 0.461 -14.912 1.00 90.44 408 GLY A O 1
ATOM 3197 N N . LYS A 1 409 ? 9.924 2.345 -13.778 1.00 90.50 409 LYS A N 1
ATOM 3198 C CA . LYS A 1 409 ? 8.772 2.232 -12.868 1.00 90.50 409 LYS A CA 1
ATOM 3199 C C . LYS A 1 409 ? 8.091 3.590 -12.689 1.00 90.50 409 LYS A C 1
ATOM 3201 O O . LYS A 1 409 ? 8.765 4.535 -12.285 1.00 90.50 409 LYS A O 1
ATOM 3206 N N . PRO A 1 410 ? 6.772 3.719 -12.926 1.00 89.12 410 PRO A N 1
ATOM 3207 C CA . PRO A 1 410 ? 6.040 4.954 -12.670 1.00 89.12 410 PRO A CA 1
ATOM 3208 C C . PRO A 1 410 ? 5.964 5.273 -11.170 1.00 89.12 410 PRO A C 1
ATOM 3210 O O . PRO A 1 410 ? 6.004 4.386 -10.312 1.00 89.12 410 PRO A O 1
ATOM 3213 N N . ARG A 1 411 ? 5.769 6.559 -10.852 1.00 90.94 411 ARG A N 1
ATOM 3214 C CA . ARG A 1 411 ? 5.756 7.114 -9.487 1.00 90.94 411 ARG A CA 1
ATOM 3215 C C . ARG A 1 411 ? 4.957 6.287 -8.470 1.00 90.94 411 ARG A C 1
ATOM 3217 O O . ARG A 1 411 ? 5.451 6.017 -7.376 1.00 90.94 411 ARG A O 1
ATOM 3224 N N . HIS A 1 412 ? 3.762 5.824 -8.837 1.00 87.69 412 HIS A N 1
ATOM 3225 C CA . HIS A 1 412 ? 2.885 5.071 -7.935 1.00 87.69 412 HIS A CA 1
ATOM 3226 C C . HIS A 1 412 ? 3.450 3.695 -7.514 1.00 87.69 412 HIS A C 1
ATOM 3228 O O . HIS A 1 412 ? 3.110 3.196 -6.442 1.00 87.69 412 HIS A O 1
ATOM 3234 N N . MET A 1 413 ? 4.333 3.078 -8.310 1.00 90.88 413 MET A N 1
ATOM 3235 C CA . MET A 1 413 ? 5.017 1.824 -7.951 1.00 90.88 413 MET A CA 1
ATOM 3236 C C . MET A 1 413 ? 6.181 2.070 -6.984 1.00 90.88 413 MET A C 1
ATOM 3238 O O . MET A 1 413 ? 6.390 1.292 -6.047 1.00 90.88 413 MET A O 1
ATOM 3242 N N . VAL A 1 414 ? 6.873 3.204 -7.127 1.00 92.25 414 VAL A N 1
ATOM 3243 C CA . VAL A 1 414 ? 7.858 3.657 -6.137 1.00 92.25 414 VAL A CA 1
ATOM 3244 C C . VAL A 1 414 ? 7.168 3.972 -4.808 1.00 92.25 414 VAL A C 1
ATOM 3246 O O . VAL A 1 414 ? 7.586 3.478 -3.764 1.00 92.25 414 VAL A O 1
ATOM 3249 N N . GLU A 1 415 ? 6.054 4.708 -4.831 1.00 90.31 415 GLU A N 1
ATOM 3250 C CA . GLU A 1 415 ? 5.275 5.023 -3.626 1.00 90.31 415 GLU A CA 1
ATOM 3251 C C . GLU A 1 415 ? 4.687 3.760 -2.960 1.00 90.31 415 GLU A C 1
ATOM 3253 O O . GLU A 1 415 ? 4.719 3.658 -1.732 1.00 90.31 415 GLU A O 1
ATOM 3258 N N . LYS A 1 416 ? 4.267 2.744 -3.735 1.00 90.00 416 LYS A N 1
ATOM 3259 C CA . LYS A 1 416 ? 3.904 1.406 -3.219 1.00 90.00 416 LYS A CA 1
ATOM 3260 C C . LYS A 1 416 ? 5.083 0.720 -2.512 1.00 90.00 416 LYS A C 1
ATOM 3262 O O . LYS A 1 416 ? 4.889 0.134 -1.450 1.00 90.00 416 LYS A O 1
ATOM 3267 N N . SER A 1 417 ? 6.297 0.817 -3.056 1.00 93.00 417 SER A N 1
ATOM 3268 C CA . SER A 1 417 ? 7.509 0.238 -2.448 1.00 93.00 417 SER A CA 1
ATOM 3269 C C . SER A 1 417 ? 7.873 0.925 -1.126 1.00 93.00 417 SER A C 1
ATOM 3271 O O . SER A 1 417 ? 8.165 0.256 -0.135 1.00 93.00 417 SER A O 1
ATOM 3273 N N . VAL A 1 418 ? 7.766 2.257 -1.071 1.00 90.38 418 VAL A N 1
ATOM 3274 C CA . VAL A 1 418 ? 7.933 3.039 0.168 1.00 90.38 418 VAL A CA 1
ATOM 3275 C C . VAL A 1 418 ? 6.895 2.638 1.218 1.00 90.38 418 VAL A C 1
ATOM 3277 O O . VAL A 1 418 ? 7.231 2.483 2.390 1.00 90.38 418 VAL A O 1
ATOM 3280 N N . GLU A 1 419 ? 5.641 2.439 0.814 1.00 88.00 419 GLU A N 1
ATOM 3281 C CA . GLU A 1 419 ? 4.566 2.047 1.727 1.00 88.00 419 GLU A CA 1
ATOM 3282 C C . GLU A 1 419 ? 4.751 0.621 2.278 1.00 88.00 419 GLU A C 1
ATOM 3284 O O . GLU A 1 419 ? 4.573 0.413 3.479 1.00 88.00 419 GLU A O 1
ATOM 3289 N N . ILE A 1 420 ? 5.230 -0.336 1.470 1.00 91.75 420 ILE A N 1
ATOM 3290 C CA . ILE A 1 420 ? 5.657 -1.663 1.959 1.00 91.75 420 ILE A CA 1
ATOM 3291 C C . ILE A 1 420 ? 6.715 -1.513 3.063 1.00 91.75 420 ILE A C 1
ATOM 3293 O O . ILE A 1 420 ? 6.590 -2.140 4.115 1.00 91.75 420 ILE A O 1
ATOM 3297 N N . GLY A 1 421 ? 7.704 -0.633 2.868 1.00 88.62 421 GLY A N 1
ATOM 3298 C CA . GLY A 1 421 ? 8.778 -0.378 3.837 1.00 88.62 421 GLY A CA 1
ATOM 3299 C C . GLY A 1 421 ? 8.321 0.290 5.140 1.00 88.62 421 GLY A C 1
ATOM 3300 O O . GLY A 1 421 ? 8.995 0.157 6.161 1.00 88.62 421 GLY A O 1
ATOM 3301 N N . ARG A 1 422 ? 7.164 0.970 5.139 1.00 84.19 422 ARG A N 1
ATOM 3302 C CA . ARG A 1 422 ? 6.509 1.483 6.359 1.00 84.19 422 ARG A CA 1
ATOM 3303 C C . ARG A 1 422 ? 5.683 0.416 7.073 1.00 84.19 422 ARG A C 1
ATOM 3305 O O . ARG A 1 422 ? 5.590 0.436 8.297 1.00 84.19 422 ARG A O 1
ATOM 3312 N N . GLN A 1 423 ? 5.049 -0.480 6.318 1.00 84.12 423 GLN A N 1
ATOM 3313 C CA . GLN A 1 423 ? 4.143 -1.497 6.859 1.00 84.12 423 GLN A CA 1
ATOM 3314 C C . GLN A 1 423 ? 4.880 -2.715 7.426 1.00 84.12 423 GLN A C 1
ATOM 3316 O O . GLN A 1 423 ? 4.397 -3.320 8.385 1.00 84.12 423 GLN A O 1
ATOM 3321 N N . GLN A 1 424 ? 6.035 -3.078 6.861 1.00 88.69 424 GLN A N 1
ATOM 3322 C CA . GLN A 1 424 ? 6.864 -4.184 7.337 1.00 88.69 424 GLN A CA 1
ATOM 3323 C C . GLN A 1 424 ? 8.355 -3.959 7.057 1.00 88.69 424 GLN A C 1
ATOM 3325 O O . GLN A 1 424 ? 8.751 -3.394 6.039 1.00 88.69 424 GLN A O 1
ATOM 3330 N N . LYS A 1 425 ? 9.206 -4.438 7.970 1.00 92.50 425 LYS A N 1
ATOM 3331 C CA . LYS A 1 425 ? 10.662 -4.320 7.855 1.00 92.50 425 LYS A CA 1
ATOM 3332 C C . LYS A 1 425 ? 11.202 -5.315 6.825 1.00 92.50 425 LYS A C 1
ATOM 3334 O O . LYS A 1 425 ? 11.423 -6.476 7.152 1.00 92.50 425 LYS A O 1
ATOM 3339 N N . ILE A 1 426 ? 11.505 -4.834 5.625 1.00 97.50 426 ILE A N 1
ATOM 3340 C CA . ILE A 1 426 ? 12.243 -5.605 4.621 1.00 97.50 426 ILE A CA 1
ATOM 3341 C C . ILE A 1 426 ? 13.741 -5.611 4.978 1.00 97.50 426 ILE A C 1
ATOM 3343 O O . ILE A 1 426 ? 14.365 -4.562 5.150 1.00 97.50 426 ILE A O 1
ATOM 3347 N N . SER A 1 427 ? 14.314 -6.804 5.135 1.00 97.44 427 SER A N 1
ATOM 3348 C CA . SER A 1 427 ? 15.713 -7.046 5.516 1.00 97.44 427 SER A CA 1
ATOM 3349 C C . SER A 1 427 ? 16.458 -7.881 4.468 1.00 97.44 427 SER A C 1
ATOM 3351 O O . SER A 1 427 ? 17.641 -7.630 4.237 1.00 97.44 427 SER A O 1
ATOM 3353 N N . LYS A 1 428 ? 15.782 -8.846 3.836 1.00 98.75 428 LYS A N 1
ATOM 3354 C CA . LYS A 1 428 ? 16.304 -9.751 2.804 1.00 98.75 428 LYS A CA 1
ATOM 3355 C C . LYS A 1 428 ? 15.440 -9.671 1.543 1.00 98.75 428 LYS A C 1
ATOM 3357 O O . LYS A 1 428 ? 14.231 -9.888 1.619 1.00 98.75 428 LYS A O 1
ATOM 3362 N N . ILE A 1 429 ? 16.061 -9.363 0.403 1.00 98.88 429 ILE A N 1
ATOM 3363 C CA . ILE A 1 429 ? 15.388 -9.176 -0.893 1.00 98.88 429 ILE A CA 1
ATOM 3364 C C . ILE A 1 429 ? 15.990 -10.113 -1.939 1.00 98.88 429 ILE A C 1
ATOM 3366 O O . ILE A 1 429 ? 17.215 -10.224 -2.028 1.00 98.88 429 ILE A O 1
ATOM 3370 N N . PHE A 1 430 ? 15.139 -10.728 -2.758 1.00 98.88 430 PHE A N 1
ATOM 3371 C CA . PHE A 1 430 ? 15.549 -11.386 -3.996 1.00 98.88 430 PHE A CA 1
ATOM 3372 C C . PHE A 1 430 ? 14.823 -10.772 -5.198 1.00 98.88 430 PHE A C 1
ATOM 3374 O O . PHE A 1 430 ? 13.611 -10.576 -5.160 1.00 98.88 430 PHE A O 1
ATOM 3381 N N . GLU A 1 431 ? 15.565 -10.445 -6.249 1.00 98.69 431 GLU A N 1
ATOM 3382 C CA . GLU A 1 431 ? 15.066 -9.683 -7.398 1.00 98.69 431 GLU A CA 1
ATOM 3383 C C . GLU A 1 431 ? 15.436 -10.382 -8.709 1.00 98.69 431 GLU A C 1
ATOM 3385 O O . GLU A 1 431 ? 16.570 -10.823 -8.898 1.00 98.69 431 GLU A O 1
ATOM 3390 N N . MET A 1 432 ? 14.472 -10.501 -9.617 1.00 98.69 432 MET A N 1
ATOM 3391 C CA . MET A 1 432 ? 14.651 -11.084 -10.943 1.00 98.69 432 MET A CA 1
ATOM 3392 C C . MET A 1 432 ? 14.378 -9.997 -11.979 1.00 98.69 432 MET A C 1
ATOM 3394 O O . MET A 1 432 ? 13.249 -9.527 -12.074 1.00 98.69 432 MET A O 1
ATOM 3398 N N . GLY A 1 433 ? 15.411 -9.626 -12.739 1.00 97.50 433 GLY A N 1
ATOM 3399 C CA . GLY A 1 433 ? 15.445 -8.435 -13.588 1.00 97.50 433 GLY A CA 1
ATOM 3400 C C . GLY A 1 433 ? 16.319 -7.345 -12.960 1.00 97.50 433 GLY A C 1
ATOM 3401 O O . GLY A 1 433 ? 15.952 -6.745 -11.957 1.00 97.50 433 GLY A O 1
ATOM 3402 N N . ILE A 1 434 ? 17.496 -7.084 -13.539 1.00 96.69 434 ILE A N 1
ATOM 3403 C CA . ILE A 1 434 ? 18.377 -5.966 -13.154 1.00 96.69 434 ILE A CA 1
ATOM 3404 C C . ILE A 1 434 ? 18.274 -4.846 -14.194 1.00 96.69 434 ILE A C 1
ATOM 3406 O O . ILE A 1 434 ? 18.249 -3.668 -13.833 1.00 96.69 434 ILE A O 1
ATOM 3410 N N . PHE A 1 435 ? 18.254 -5.199 -15.484 1.00 93.06 435 PHE A N 1
ATOM 3411 C CA . PHE A 1 435 ? 18.234 -4.326 -16.662 1.00 93.06 435 PHE A CA 1
ATOM 3412 C C . PHE A 1 435 ? 19.307 -3.219 -16.660 1.00 93.06 435 PHE A C 1
ATOM 3414 O O . PHE A 1 435 ? 20.359 -3.357 -17.283 1.00 93.06 435 PHE A O 1
ATOM 3421 N N . LYS A 1 436 ? 19.051 -2.103 -15.965 1.00 92.44 436 LYS A N 1
ATOM 3422 C CA . LYS A 1 436 ? 19.958 -0.944 -15.818 1.00 92.44 436 LYS A CA 1
ATOM 3423 C C . LYS A 1 436 ? 20.262 -0.583 -14.356 1.00 92.44 436 LYS A C 1
ATOM 3425 O O . LYS A 1 436 ? 20.794 0.493 -14.081 1.00 92.44 436 LYS A O 1
ATOM 3430 N N . GLY A 1 437 ? 19.947 -1.486 -13.426 1.00 94.75 437 GLY A N 1
ATOM 3431 C CA . GLY A 1 437 ? 20.254 -1.419 -11.993 1.00 94.75 437 GLY A CA 1
ATOM 3432 C C . GLY A 1 437 ? 19.370 -0.486 -11.163 1.00 94.75 437 GLY A C 1
ATOM 3433 O O . GLY A 1 437 ? 19.556 -0.416 -9.950 1.00 94.75 437 GLY A O 1
ATOM 3434 N N . GLY A 1 438 ? 18.428 0.228 -11.789 1.00 96.00 438 GLY A N 1
ATOM 3435 C CA . GLY A 1 438 ? 17.634 1.267 -11.129 1.00 96.00 438 GLY A CA 1
ATOM 3436 C C . GLY A 1 438 ? 16.715 0.737 -10.031 1.00 96.00 438 GLY A C 1
ATOM 3437 O O . GLY A 1 438 ? 16.638 1.349 -8.972 1.00 96.00 438 GLY A O 1
ATOM 3438 N N . SER A 1 439 ? 16.066 -0.408 -10.242 1.00 96.88 439 SER A N 1
ATOM 3439 C CA . SER A 1 439 ? 15.217 -1.072 -9.245 1.00 96.88 439 SER A CA 1
ATOM 3440 C C . SER A 1 439 ? 16.036 -1.602 -8.061 1.00 96.88 439 SER A C 1
ATOM 3442 O O . SER A 1 439 ? 15.751 -1.252 -6.918 1.00 96.88 439 SER A O 1
ATOM 3444 N N . VAL A 1 440 ? 17.138 -2.305 -8.334 1.00 97.88 440 VAL A N 1
ATOM 3445 C CA . VAL A 1 440 ? 18.072 -2.817 -7.316 1.00 97.88 440 VAL A CA 1
ATOM 3446 C C . VAL A 1 440 ? 18.606 -1.692 -6.415 1.00 97.88 440 VAL A C 1
ATOM 3448 O O . VAL A 1 440 ? 18.625 -1.815 -5.187 1.00 97.88 440 VAL A O 1
ATOM 3451 N N . ALA A 1 441 ? 19.004 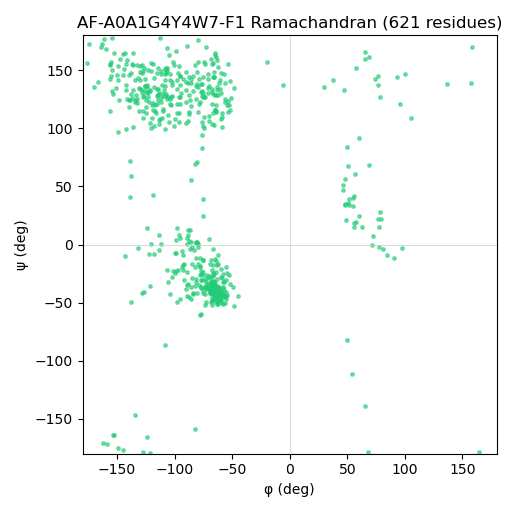-0.560 -7.009 1.00 97.62 441 ALA A N 1
ATOM 3452 C CA . ALA A 1 441 ? 19.446 0.624 -6.271 1.00 97.62 441 ALA A CA 1
ATOM 3453 C C . ALA A 1 441 ? 18.290 1.300 -5.505 1.00 97.62 441 ALA A C 1
ATOM 3455 O O . ALA A 1 441 ? 18.468 1.709 -4.357 1.00 97.62 441 ALA A O 1
ATOM 3456 N N . LEU A 1 442 ? 17.093 1.378 -6.097 1.00 97.38 442 LEU A N 1
ATOM 3457 C CA . LEU A 1 442 ? 15.889 1.914 -5.454 1.00 97.38 442 LEU A CA 1
ATOM 3458 C C . LEU A 1 442 ? 15.526 1.116 -4.193 1.00 97.38 442 LEU A C 1
ATOM 3460 O O . LEU A 1 442 ? 15.286 1.706 -3.140 1.00 97.38 442 LEU A O 1
ATOM 3464 N N . TYR A 1 443 ? 15.511 -0.214 -4.273 1.00 97.62 443 TYR A N 1
ATOM 3465 C CA . TYR A 1 443 ? 15.172 -1.084 -3.148 1.00 97.62 443 TYR A CA 1
ATOM 3466 C C . TYR A 1 443 ? 16.239 -1.045 -2.044 1.00 97.62 443 TYR A C 1
ATOM 3468 O O . TYR A 1 443 ? 15.887 -1.038 -0.861 1.00 97.62 443 TYR A O 1
ATOM 3476 N N . ASP A 1 444 ? 17.523 -0.911 -2.391 1.00 96.81 444 ASP A N 1
ATOM 3477 C CA . ASP A 1 444 ? 18.582 -0.668 -1.406 1.00 96.81 444 ASP A CA 1
ATOM 3478 C C . ASP A 1 444 ? 18.408 0.678 -0.671 1.00 96.81 444 ASP A C 1
ATOM 3480 O O . ASP A 1 444 ? 18.561 0.742 0.552 1.00 96.81 444 ASP A O 1
ATOM 3484 N N . GLN A 1 445 ? 18.027 1.742 -1.387 1.00 95.50 445 GLN A N 1
ATOM 3485 C CA . GLN A 1 445 ? 17.784 3.069 -0.805 1.00 95.50 445 GLN A CA 1
ATOM 3486 C C . GLN A 1 445 ? 16.488 3.147 0.023 1.00 95.50 445 GLN A C 1
ATOM 3488 O O . GLN A 1 445 ? 16.481 3.796 1.071 1.00 95.50 445 GLN A O 1
ATOM 3493 N N . ILE A 1 446 ? 15.404 2.485 -0.406 1.00 94.62 446 ILE A N 1
ATOM 3494 C CA . ILE A 1 446 ? 14.115 2.470 0.309 1.00 94.62 446 ILE A CA 1
ATOM 3495 C C . ILE A 1 446 ? 14.182 1.590 1.561 1.00 94.62 446 ILE A C 1
ATOM 3497 O O . ILE A 1 446 ? 13.803 2.032 2.646 1.00 94.62 446 ILE A O 1
ATOM 3501 N N . PHE A 1 447 ? 14.629 0.339 1.427 1.00 95.38 447 PHE A N 1
ATOM 3502 C CA . PHE A 1 447 ? 14.516 -0.651 2.502 1.00 95.38 447 PHE A CA 1
ATOM 3503 C C . PHE A 1 447 ? 15.755 -0.725 3.400 1.00 95.38 447 PHE A C 1
ATOM 3505 O O . PHE A 1 447 ? 15.662 -1.242 4.516 1.00 95.38 447 PHE A O 1
ATOM 3512 N N . GLN A 1 448 ? 16.911 -0.231 2.937 1.00 94.06 448 GLN A N 1
ATOM 3513 C CA . GLN A 1 448 ? 18.215 -0.393 3.596 1.00 94.06 448 GLN A CA 1
ATOM 3514 C C . GLN A 1 448 ? 18.453 -1.856 4.049 1.00 94.06 448 GLN A C 1
ATOM 3516 O O . GLN A 1 448 ? 18.702 -2.110 5.233 1.00 94.06 448 GLN A O 1
ATOM 3521 N N . PRO A 1 449 ? 18.280 -2.859 3.170 1.00 96.62 449 PRO A N 1
ATOM 3522 C CA . PRO A 1 449 ? 18.312 -4.270 3.548 1.00 96.62 449 PRO A CA 1
ATOM 3523 C C . PRO A 1 449 ? 19.701 -4.699 4.046 1.00 96.62 449 PRO A C 1
ATOM 3525 O O . PRO A 1 449 ? 20.708 -4.033 3.814 1.00 96.62 449 PRO A O 1
ATOM 3528 N N . ILE A 1 450 ? 19.758 -5.838 4.740 1.00 97.25 450 ILE A N 1
ATOM 3529 C CA . ILE A 1 450 ? 21.028 -6.502 5.081 1.00 97.25 450 ILE A CA 1
ATOM 3530 C C . ILE A 1 450 ? 21.521 -7.416 3.950 1.00 97.25 450 ILE A C 1
ATOM 3532 O O . ILE A 1 450 ? 22.685 -7.807 3.954 1.00 97.25 450 ILE A O 1
ATOM 3536 N N . LYS A 1 451 ? 20.641 -7.765 3.000 1.00 98.38 451 LYS A N 1
ATOM 3537 C CA . LYS A 1 451 ? 20.929 -8.649 1.867 1.00 98.38 451 LYS A CA 1
ATOM 3538 C C . LYS A 1 451 ? 20.007 -8.337 0.683 1.00 98.38 451 LYS A C 1
ATOM 3540 O O . LYS A 1 451 ? 18.788 -8.324 0.849 1.00 98.38 451 LYS A O 1
ATOM 3545 N N . ILE A 1 452 ? 20.588 -8.155 -0.497 1.00 98.75 452 ILE A N 1
ATOM 3546 C CA . ILE A 1 452 ? 19.921 -8.240 -1.799 1.00 98.75 452 ILE A CA 1
ATOM 3547 C C . ILE A 1 452 ? 20.717 -9.234 -2.638 1.00 98.75 452 ILE A C 1
ATOM 3549 O O . ILE A 1 452 ? 21.926 -9.062 -2.802 1.00 98.75 452 ILE A O 1
ATOM 3553 N N . ALA A 1 453 ? 20.047 -10.227 -3.209 1.00 98.75 453 ALA A N 1
ATOM 3554 C CA . ALA A 1 453 ? 20.579 -10.964 -4.349 1.00 98.75 453 ALA A CA 1
ATOM 3555 C C . ALA A 1 453 ? 19.684 -10.681 -5.557 1.00 98.75 453 ALA A C 1
ATOM 3557 O O . ALA A 1 453 ? 18.465 -10.784 -5.451 1.00 98.75 453 ALA A O 1
ATOM 3558 N N . ALA A 1 454 ? 20.278 -10.296 -6.682 1.00 98.69 454 ALA A N 1
ATOM 3559 C CA . ALA A 1 454 ? 19.543 -9.952 -7.895 1.00 98.69 454 ALA A CA 1
ATOM 3560 C C . ALA A 1 454 ? 20.060 -10.779 -9.075 1.00 98.69 454 ALA A C 1
ATOM 3562 O O . ALA A 1 454 ? 21.267 -11.015 -9.158 1.00 98.69 454 ALA A O 1
ATOM 3563 N N . ILE A 1 455 ? 19.182 -11.211 -9.979 1.00 98.69 455 ILE A N 1
ATOM 3564 C CA . ILE A 1 455 ? 19.562 -11.964 -11.182 1.00 98.69 455 ILE A CA 1
ATOM 3565 C C . ILE A 1 455 ? 19.140 -11.253 -12.469 1.00 98.69 455 ILE A C 1
ATOM 3567 O O . ILE A 1 455 ? 18.107 -10.587 -12.507 1.00 98.69 455 ILE A O 1
ATOM 3571 N N . ASP A 1 456 ? 19.905 -11.444 -13.542 1.00 98.19 456 ASP A N 1
ATOM 3572 C CA . ASP A 1 456 ? 19.533 -11.009 -14.890 1.00 98.19 456 ASP A CA 1
ATOM 3573 C C . ASP A 1 456 ? 19.914 -12.050 -15.947 1.00 98.19 456 ASP A C 1
ATOM 3575 O O . ASP A 1 456 ? 20.954 -12.708 -15.846 1.00 98.19 456 ASP A O 1
ATOM 3579 N N . TYR A 1 457 ? 19.089 -12.161 -16.988 1.00 94.38 457 TYR A N 1
ATOM 3580 C CA . TYR A 1 457 ? 19.334 -13.021 -18.144 1.00 94.38 457 TYR A CA 1
ATOM 3581 C C . TYR A 1 457 ? 20.523 -12.536 -18.989 1.00 94.38 457 TYR A C 1
ATOM 3583 O O . TYR A 1 457 ? 21.241 -13.344 -19.582 1.00 94.38 457 TYR A O 1
ATOM 3591 N N . MET A 1 458 ? 20.765 -11.224 -19.037 1.00 94.00 458 MET A N 1
ATOM 3592 C CA . MET A 1 458 ? 21.899 -10.640 -19.744 1.00 94.00 458 MET A CA 1
ATOM 3593 C C . MET A 1 458 ? 23.218 -11.027 -19.050 1.00 94.00 458 MET A C 1
ATOM 3595 O O . MET A 1 458 ? 23.326 -10.881 -17.833 1.00 94.00 458 MET A O 1
ATOM 3599 N N . PRO A 1 459 ? 24.241 -11.505 -19.789 1.00 91.38 459 PRO A N 1
ATOM 3600 C CA . PRO A 1 459 ? 25.504 -11.969 -19.205 1.00 91.38 459 PRO A CA 1
ATOM 3601 C C . PRO A 1 459 ? 26.480 -10.838 -18.842 1.00 91.38 459 PRO A C 1
ATOM 3603 O O . PRO A 1 459 ? 27.419 -11.065 -18.083 1.00 91.38 459 PRO A O 1
ATOM 3606 N N . GLU A 1 460 ? 26.277 -9.634 -19.382 1.00 93.06 460 GLU A N 1
ATOM 3607 C CA . GLU A 1 460 ? 27.176 -8.492 -19.196 1.00 93.06 460 GLU A CA 1
ATOM 3608 C C . GLU A 1 460 ? 26.833 -7.704 -17.918 1.00 93.06 460 GLU A C 1
ATOM 3610 O O . GLU A 1 460 ? 25.702 -7.227 -17.789 1.00 93.06 460 GLU A O 1
ATOM 3615 N N . PRO A 1 461 ? 27.782 -7.501 -16.981 1.00 93.56 461 PRO A N 1
ATOM 3616 C CA . PRO A 1 461 ? 27.527 -6.735 -15.766 1.00 93.56 461 PRO A CA 1
ATOM 3617 C C . PRO A 1 461 ? 27.183 -5.265 -16.033 1.00 93.56 461 PRO A C 1
ATOM 3619 O O . PRO A 1 461 ? 27.911 -4.567 -16.737 1.00 93.56 461 PRO A O 1
ATOM 3622 N N . VAL A 1 462 ? 26.121 -4.761 -15.395 1.00 95.62 462 VAL A N 1
ATOM 3623 C CA . VAL A 1 462 ? 25.687 -3.357 -15.504 1.00 95.62 462 VAL A CA 1
ATOM 3624 C C . VAL A 1 462 ? 26.699 -2.434 -14.799 1.00 95.62 462 VAL A C 1
ATOM 3626 O O . VAL A 1 462 ? 26.738 -2.418 -13.563 1.00 95.62 462 VAL A O 1
ATOM 3629 N N . PRO A 1 463 ? 27.482 -1.596 -15.519 1.00 93.94 463 PRO A N 1
ATOM 3630 C CA . PRO A 1 463 ? 28.584 -0.848 -14.902 1.00 93.94 463 PRO A CA 1
ATOM 3631 C C . PRO A 1 463 ? 28.112 0.198 -13.886 1.00 93.94 463 PRO A C 1
ATOM 3633 O O . PRO A 1 463 ? 28.789 0.449 -12.892 1.00 93.94 463 PRO A O 1
ATOM 3636 N N . ALA A 1 464 ? 26.929 0.777 -14.111 1.00 95.50 464 ALA A N 1
ATOM 3637 C CA . ALA A 1 464 ? 26.259 1.684 -13.182 1.00 95.50 464 ALA A CA 1
ATOM 3638 C C . ALA A 1 464 ? 26.050 1.038 -11.802 1.00 95.50 464 ALA A C 1
ATOM 3640 O O . ALA A 1 464 ? 26.482 1.582 -10.786 1.00 95.50 464 ALA A O 1
ATOM 3641 N N . LEU A 1 465 ? 25.485 -0.174 -11.781 1.00 96.88 465 LEU A N 1
ATOM 3642 C CA . LEU A 1 465 ? 25.231 -0.929 -10.558 1.00 96.88 465 LEU A CA 1
ATOM 3643 C C . LEU A 1 465 ? 26.538 -1.395 -9.899 1.00 96.88 465 LEU A C 1
ATOM 3645 O O . LEU A 1 465 ? 26.687 -1.259 -8.689 1.00 96.88 465 LEU A O 1
ATOM 3649 N N . SER A 1 466 ? 27.524 -1.868 -10.671 1.00 95.69 466 SER A N 1
ATOM 3650 C CA . SER A 1 466 ? 28.852 -2.209 -10.133 1.00 95.69 466 SER A CA 1
ATOM 3651 C C . SER A 1 466 ? 29.536 -1.016 -9.451 1.00 95.69 466 SER A C 1
ATOM 3653 O O . SER A 1 466 ? 30.090 -1.163 -8.360 1.00 95.69 466 SER A O 1
ATOM 3655 N N . ASN A 1 467 ? 29.454 0.175 -10.051 1.00 96.06 467 ASN A N 1
ATOM 3656 C CA . ASN A 1 467 ? 30.016 1.399 -9.480 1.00 96.06 467 ASN A CA 1
ATOM 3657 C C . ASN A 1 467 ? 29.230 1.878 -8.246 1.00 96.06 467 ASN A C 1
ATOM 3659 O O . ASN A 1 467 ? 29.851 2.297 -7.271 1.00 96.06 467 ASN A O 1
ATOM 3663 N N . TYR A 1 468 ? 27.896 1.758 -8.245 1.00 97.25 468 TYR A N 1
ATOM 3664 C CA . TYR A 1 468 ? 27.045 2.010 -7.075 1.00 97.25 468 TYR A CA 1
ATOM 3665 C C . TYR A 1 468 ? 27.426 1.107 -5.891 1.00 97.25 468 TYR A C 1
ATOM 3667 O O . TYR A 1 468 ? 27.696 1.601 -4.795 1.00 97.25 468 TYR A O 1
ATOM 3675 N N . ILE A 1 469 ? 27.537 -0.209 -6.120 1.00 96.19 469 ILE A N 1
ATOM 3676 C CA . ILE A 1 469 ? 27.911 -1.189 -5.087 1.00 96.19 469 ILE A CA 1
ATOM 3677 C C . ILE A 1 469 ? 29.262 -0.828 -4.456 1.00 96.19 469 ILE A C 1
ATOM 3679 O O . ILE A 1 469 ? 29.404 -0.868 -3.232 1.00 96.19 469 ILE A O 1
ATOM 3683 N N . ALA A 1 470 ? 30.245 -0.452 -5.281 1.00 94.06 470 ALA A N 1
ATOM 3684 C CA . ALA A 1 470 ? 31.565 -0.043 -4.815 1.00 94.06 470 ALA A CA 1
ATOM 3685 C C . ALA A 1 470 ? 31.525 1.287 -4.038 1.00 94.06 470 ALA A C 1
ATOM 3687 O O . ALA A 1 470 ? 32.055 1.358 -2.929 1.00 94.06 470 ALA A O 1
ATOM 3688 N N . ARG A 1 471 ? 30.869 2.327 -4.576 1.00 94.00 471 ARG A N 1
ATOM 3689 C CA . ARG A 1 471 ? 30.783 3.662 -3.956 1.00 94.00 471 ARG A CA 1
ATOM 3690 C C . ARG A 1 471 ? 30.066 3.635 -2.608 1.00 94.00 471 ARG A C 1
ATOM 3692 O O . ARG A 1 471 ? 30.575 4.197 -1.643 1.00 94.00 471 ARG A O 1
ATOM 3699 N N . HIS A 1 472 ? 28.926 2.955 -2.516 1.00 91.69 472 HIS A N 1
ATOM 3700 C CA . HIS A 1 472 ? 28.123 2.895 -1.289 1.00 91.69 472 HIS A CA 1
ATOM 3701 C C . HIS A 1 472 ? 28.555 1.770 -0.329 1.00 91.69 472 HIS A C 1
ATOM 3703 O O . HIS A 1 472 ? 27.847 1.476 0.634 1.00 91.69 472 HIS A O 1
ATOM 3709 N N . SER A 1 473 ? 29.721 1.146 -0.561 1.00 93.25 473 SER A N 1
ATOM 3710 C CA . SER A 1 473 ? 30.279 0.055 0.261 1.00 93.25 473 SER A CA 1
ATOM 3711 C C . SER A 1 473 ? 29.333 -1.146 0.440 1.00 93.25 473 SER A C 1
ATOM 3713 O O . SER A 1 473 ? 29.340 -1.815 1.471 1.00 93.25 473 SER A O 1
ATOM 3715 N N . LYS A 1 474 ? 28.513 -1.445 -0.575 1.00 95.81 474 LYS A N 1
ATOM 3716 C CA . LYS A 1 474 ? 27.467 -2.483 -0.538 1.00 95.81 474 LYS A CA 1
ATOM 3717 C C . LYS A 1 474 ? 27.954 -3.876 -0.944 1.00 95.81 474 LYS A C 1
ATOM 3719 O O . LYS A 1 474 ? 27.127 -4.772 -1.076 1.00 95.81 474 LYS A O 1
ATOM 3724 N N . LEU A 1 475 ? 29.262 -4.079 -1.128 1.00 92.25 475 LEU A N 1
ATOM 3725 C CA . LEU A 1 475 ? 29.840 -5.321 -1.667 1.00 92.25 475 LEU A CA 1
ATOM 3726 C C . LEU A 1 475 ? 29.376 -6.598 -0.954 1.00 92.25 475 LEU A C 1
ATOM 3728 O O . LEU A 1 475 ? 29.228 -7.617 -1.622 1.00 92.25 475 LEU A O 1
ATOM 3732 N N . ASP A 1 476 ? 29.122 -6.564 0.356 1.00 91.00 476 ASP A N 1
ATOM 3733 C CA . ASP A 1 476 ? 28.630 -7.723 1.121 1.00 91.00 476 ASP A CA 1
ATOM 3734 C C . ASP A 1 476 ? 27.101 -7.798 1.245 1.00 91.00 476 ASP A C 1
ATOM 3736 O O . ASP A 1 476 ? 26.561 -8.875 1.496 1.00 91.00 476 ASP A O 1
ATOM 3740 N N . VAL A 1 477 ? 26.410 -6.681 1.002 1.00 95.88 477 VAL A N 1
ATOM 3741 C CA . VAL A 1 477 ? 24.946 -6.558 1.061 1.00 95.88 477 VAL A CA 1
ATOM 3742 C C . VAL A 1 477 ? 24.301 -6.962 -0.263 1.00 95.88 477 VAL A C 1
ATOM 3744 O O . VAL A 1 477 ? 23.333 -7.713 -0.253 1.00 95.88 477 VAL A O 1
ATOM 3747 N N . LEU A 1 478 ? 24.816 -6.467 -1.391 1.00 98.00 478 LEU A N 1
ATOM 3748 C CA . LEU A 1 478 ? 24.161 -6.509 -2.701 1.00 98.00 478 LEU A CA 1
ATOM 3749 C C . LEU A 1 478 ? 24.985 -7.370 -3.674 1.00 98.00 478 LEU A C 1
ATOM 3751 O O . LEU A 1 478 ? 26.104 -7.006 -4.043 1.00 98.00 478 LEU A O 1
ATOM 3755 N N . LYS A 1 479 ? 24.434 -8.517 -4.089 1.00 97.81 479 LYS A N 1
ATOM 3756 C CA . LYS A 1 479 ? 25.076 -9.493 -4.986 1.00 97.81 479 LYS A CA 1
ATOM 3757 C C . LYS A 1 479 ? 24.282 -9.647 -6.299 1.00 97.81 479 LYS A C 1
ATOM 3759 O O . LYS A 1 479 ? 23.252 -10.321 -6.305 1.00 97.81 479 LYS A O 1
ATOM 3764 N N . PRO A 1 480 ? 24.723 -9.034 -7.413 1.00 97.81 480 PRO A N 1
ATOM 3765 C CA . PRO A 1 480 ? 24.120 -9.252 -8.726 1.00 97.81 480 PRO A CA 1
ATOM 3766 C C . PRO A 1 480 ? 24.730 -10.479 -9.429 1.00 97.81 480 PRO A C 1
ATOM 3768 O O . PRO A 1 480 ? 25.949 -10.666 -9.418 1.00 97.81 480 PRO A O 1
ATOM 3771 N N . TYR A 1 481 ? 23.892 -11.280 -10.086 1.00 98.00 481 TYR A N 1
ATOM 3772 C CA . TYR A 1 481 ? 24.271 -12.455 -10.873 1.00 98.00 481 TYR A CA 1
ATOM 3773 C C . TYR A 1 481 ? 23.768 -12.302 -12.314 1.00 98.00 481 TYR A C 1
ATOM 3775 O O . TYR A 1 481 ? 22.574 -12.152 -12.551 1.00 98.00 481 TYR A O 1
ATOM 3783 N N . TYR A 1 482 ? 24.684 -12.362 -13.276 1.00 97.38 482 TYR A N 1
ATOM 3784 C CA . TYR A 1 482 ? 24.409 -12.123 -14.695 1.00 97.38 482 TYR A CA 1
ATOM 3785 C C . TYR A 1 482 ? 24.455 -13.431 -15.495 1.00 97.38 482 TYR A C 1
ATOM 3787 O O . TYR A 1 482 ? 25.195 -14.351 -15.139 1.00 97.38 482 TYR A O 1
ATOM 3795 N N . GLY A 1 483 ? 23.680 -13.514 -16.578 1.00 95.06 483 GLY A N 1
ATOM 3796 C CA . GLY A 1 483 ? 23.578 -14.704 -17.429 1.00 95.06 483 GLY A CA 1
ATOM 3797 C C . GLY A 1 483 ? 22.685 -15.809 -16.853 1.00 95.06 483 GLY A C 1
ATOM 3798 O O . GLY A 1 483 ? 22.923 -16.986 -17.120 1.00 95.06 483 GLY A O 1
ATOM 3799 N N . VAL A 1 484 ? 21.693 -15.450 -16.033 1.00 97.19 484 VAL A N 1
ATOM 3800 C CA . VAL A 1 484 ? 20.810 -16.375 -15.310 1.00 97.19 484 VAL A CA 1
ATOM 3801 C C . VAL A 1 484 ? 19.365 -16.204 -15.779 1.00 97.19 484 VAL A C 1
ATOM 3803 O O . VAL A 1 484 ? 18.775 -15.139 -15.623 1.00 97.19 484 VAL A O 1
ATOM 3806 N N . SER A 1 485 ? 18.761 -17.269 -16.310 1.00 97.38 485 SER A N 1
ATOM 3807 C CA . SER A 1 485 ? 17.314 -17.290 -16.553 1.00 97.38 485 SER A CA 1
ATOM 3808 C C . SER A 1 485 ? 16.554 -17.530 -15.250 1.00 97.38 485 SER A C 1
ATOM 3810 O O . SER A 1 485 ? 16.907 -18.429 -14.488 1.00 97.38 485 SER A O 1
ATOM 3812 N N . GLN A 1 486 ? 15.454 -16.802 -15.038 1.00 97.88 486 GLN A N 1
ATOM 3813 C CA . GLN A 1 486 ? 14.536 -17.029 -13.914 1.00 97.88 486 GLN A CA 1
ATOM 3814 C C . GLN A 1 486 ? 13.916 -18.445 -13.912 1.00 97.88 486 GLN A C 1
ATOM 3816 O O . GLN A 1 486 ? 13.500 -18.935 -12.865 1.00 97.88 486 GLN A O 1
ATOM 3821 N N . ALA A 1 487 ? 13.907 -19.123 -15.067 1.00 96.88 487 ALA A N 1
ATOM 3822 C CA . ALA A 1 487 ? 13.430 -20.497 -15.234 1.00 96.88 487 ALA A CA 1
ATOM 3823 C C . ALA A 1 487 ? 14.537 -21.573 -15.113 1.00 96.88 487 ALA A C 1
ATOM 3825 O O . ALA A 1 487 ? 14.239 -22.768 -15.128 1.00 96.88 487 ALA A O 1
ATOM 3826 N N . ASP A 1 488 ? 15.819 -21.199 -14.988 1.00 97.00 488 ASP A N 1
ATOM 3827 C CA . ASP A 1 488 ? 16.911 -22.162 -14.767 1.00 97.00 488 ASP A CA 1
ATOM 3828 C C . ASP A 1 488 ? 16.899 -22.634 -13.306 1.00 97.00 488 ASP A C 1
ATOM 3830 O O . ASP A 1 488 ? 17.633 -22.117 -12.461 1.00 97.00 488 ASP A O 1
ATOM 3834 N N . ARG A 1 489 ? 16.044 -23.623 -13.004 1.00 96.19 489 ARG A N 1
ATOM 3835 C CA . ARG A 1 489 ? 15.904 -24.216 -11.663 1.00 96.19 489 ARG A CA 1
ATOM 3836 C C . ARG A 1 489 ? 17.259 -24.602 -11.035 1.00 96.19 489 ARG A C 1
ATOM 3838 O O . ARG A 1 489 ? 17.519 -24.108 -9.939 1.00 96.19 489 ARG A O 1
ATOM 3845 N N . PRO A 1 490 ? 18.150 -25.385 -11.681 1.00 96.81 490 PRO A N 1
ATOM 3846 C CA . PRO A 1 490 ? 19.467 -25.705 -11.121 1.00 96.81 490 PRO A CA 1
ATOM 3847 C C . PRO A 1 490 ? 20.326 -24.489 -10.741 1.00 96.81 490 PRO A C 1
ATOM 3849 O O . PRO A 1 490 ? 20.983 -24.505 -9.697 1.00 96.81 490 PRO A O 1
ATOM 3852 N N . THR A 1 491 ? 20.345 -23.428 -11.554 1.00 97.50 491 THR A N 1
ATOM 3853 C CA . THR A 1 491 ? 21.105 -22.209 -11.227 1.00 97.50 491 THR A CA 1
ATOM 3854 C C . THR A 1 491 ? 20.417 -21.370 -10.152 1.00 97.50 491 THR A C 1
ATOM 3856 O O . THR A 1 491 ? 21.086 -20.895 -9.232 1.00 97.50 491 THR A O 1
ATOM 3859 N N . MET A 1 492 ? 19.095 -21.224 -10.229 1.00 97.81 492 MET A N 1
ATOM 3860 C CA . MET A 1 492 ? 18.271 -20.489 -9.271 1.00 97.81 492 MET A CA 1
ATOM 3861 C C . MET A 1 492 ? 18.339 -21.101 -7.869 1.00 97.81 492 MET A C 1
ATOM 3863 O O . MET A 1 492 ? 18.665 -20.401 -6.915 1.00 97.81 492 MET A O 1
ATOM 3867 N N . GLU A 1 493 ? 18.125 -22.412 -7.729 1.00 96.88 493 GLU A N 1
ATOM 3868 C CA . GLU A 1 493 ? 18.216 -23.121 -6.444 1.00 96.88 493 GLU A CA 1
ATOM 3869 C C . GLU A 1 493 ? 19.632 -23.032 -5.856 1.00 96.88 493 GLU A C 1
ATOM 3871 O O . GLU A 1 493 ? 19.795 -22.836 -4.650 1.00 96.88 493 GLU A O 1
ATOM 3876 N N . ARG A 1 494 ? 20.676 -23.077 -6.696 1.00 97.62 494 ARG A N 1
ATOM 3877 C CA . ARG A 1 494 ? 22.072 -22.866 -6.274 1.00 97.62 494 ARG A CA 1
ATOM 3878 C C . ARG A 1 494 ? 22.342 -21.442 -5.767 1.00 97.62 494 ARG A C 1
ATOM 3880 O O . ARG A 1 494 ? 23.115 -21.287 -4.827 1.00 97.62 494 ARG A O 1
ATOM 3887 N N . ILE A 1 495 ? 21.751 -20.410 -6.373 1.00 98.38 495 ILE A N 1
ATOM 3888 C CA . ILE A 1 495 ? 21.885 -19.020 -5.903 1.00 98.38 495 ILE A CA 1
ATOM 3889 C C . ILE A 1 495 ? 21.083 -18.819 -4.611 1.00 98.38 495 ILE A C 1
ATOM 3891 O O . ILE A 1 495 ? 21.635 -18.353 -3.616 1.00 98.38 495 ILE A O 1
ATOM 3895 N N . LEU A 1 496 ? 19.814 -19.233 -4.590 1.00 98.44 496 LEU A N 1
ATOM 3896 C CA . LEU A 1 496 ? 18.911 -19.067 -3.448 1.00 98.44 496 LEU A CA 1
ATOM 3897 C C . LEU A 1 496 ? 19.408 -19.811 -2.200 1.00 98.44 496 LEU A C 1
ATOM 3899 O O . LEU A 1 496 ? 19.414 -19.245 -1.112 1.00 98.44 496 LEU A O 1
ATOM 3903 N N . SER A 1 497 ? 19.891 -21.048 -2.351 1.00 97.25 497 SER A N 1
ATOM 3904 C CA . SER A 1 497 ? 20.471 -21.832 -1.246 1.00 97.25 497 SER A CA 1
ATOM 3905 C C . SER A 1 497 ? 21.787 -21.264 -0.696 1.00 97.25 497 SER A C 1
ATOM 3907 O O . SER A 1 497 ? 22.086 -21.468 0.478 1.00 97.25 497 SER A O 1
ATOM 3909 N N . PHE A 1 498 ? 22.559 -20.536 -1.510 1.00 97.81 498 PHE A N 1
ATOM 3910 C CA . PHE A 1 498 ? 23.807 -19.893 -1.091 1.00 97.81 498 PHE A CA 1
ATOM 3911 C C . PHE A 1 498 ? 23.569 -18.531 -0.421 1.00 97.81 498 PHE A C 1
ATOM 3913 O O . PHE A 1 498 ? 24.183 -18.226 0.600 1.00 97.81 498 PHE A O 1
ATOM 3920 N N . GLU A 1 499 ? 22.665 -17.719 -0.974 1.00 97.88 499 GLU A N 1
ATOM 3921 C CA . GLU A 1 499 ? 22.381 -16.361 -0.496 1.00 97.88 499 GLU A CA 1
ATOM 3922 C C . GLU A 1 499 ? 21.359 -16.327 0.657 1.00 97.88 499 GLU A C 1
ATOM 3924 O O . GLU A 1 499 ? 21.432 -15.434 1.508 1.00 97.88 499 GLU A O 1
ATOM 3929 N N . PHE A 1 500 ? 20.444 -17.306 0.712 1.00 97.94 500 PHE A N 1
ATOM 3930 C CA . PHE A 1 500 ? 19.350 -17.425 1.688 1.00 97.94 500 PHE A CA 1
ATOM 3931 C C . PHE A 1 500 ? 19.172 -18.876 2.203 1.00 97.94 500 PHE A C 1
ATOM 3933 O O . PHE A 1 500 ? 18.088 -19.453 2.062 1.00 97.94 500 PHE A O 1
ATOM 3940 N N . PRO A 1 501 ? 20.200 -19.492 2.824 1.00 96.12 501 PRO A N 1
ATOM 3941 C CA . PRO A 1 501 ? 20.138 -20.885 3.292 1.00 96.12 501 PRO A CA 1
ATOM 3942 C C . PRO A 1 501 ? 18.984 -21.157 4.273 1.00 96.12 501 PRO A C 1
ATOM 3944 O O . PRO A 1 501 ? 18.400 -22.238 4.245 1.00 96.12 501 PRO A O 1
ATOM 3947 N N . GLU A 1 502 ? 18.607 -20.162 5.081 1.00 96.25 502 GLU A N 1
ATOM 3948 C CA . GLU A 1 502 ? 17.525 -20.245 6.075 1.00 96.25 502 GLU A CA 1
ATOM 3949 C C . GLU A 1 502 ? 16.109 -20.055 5.484 1.00 96.25 502 GLU A C 1
ATOM 3951 O O . GLU A 1 502 ? 15.133 -20.085 6.231 1.00 96.25 502 GLU A O 1
ATOM 3956 N N . ARG A 1 503 ? 15.972 -19.858 4.157 1.00 95.88 503 ARG A N 1
ATOM 3957 C CA . ARG A 1 503 ? 14.680 -19.664 3.451 1.00 95.88 503 ARG A CA 1
ATOM 3958 C C . ARG A 1 503 ? 13.830 -18.513 4.021 1.00 95.88 503 ARG A C 1
ATOM 3960 O O . ARG A 1 503 ? 12.609 -18.607 4.133 1.00 95.88 503 ARG A O 1
ATOM 3967 N N . ASP A 1 504 ? 14.501 -17.419 4.376 1.00 96.81 504 ASP A N 1
ATOM 3968 C CA . ASP A 1 504 ? 13.957 -16.277 5.116 1.00 96.81 504 ASP A CA 1
ATOM 3969 C C . ASP A 1 504 ? 14.016 -14.952 4.326 1.00 96.81 504 ASP A C 1
ATOM 3971 O O . ASP A 1 504 ? 14.364 -13.900 4.863 1.00 96.81 504 ASP A O 1
ATOM 3975 N N . ILE A 1 505 ? 13.677 -14.987 3.033 1.00 98.69 505 ILE A N 1
ATOM 3976 C CA . ILE A 1 505 ? 13.508 -13.776 2.214 1.00 98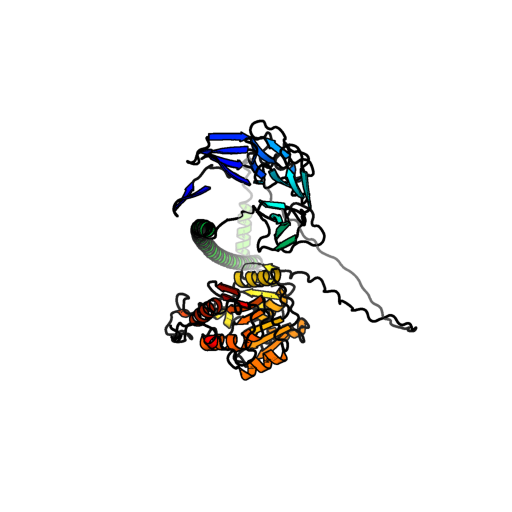.69 505 ILE A CA 1
ATOM 3977 C C . ILE A 1 505 ? 12.239 -13.035 2.677 1.00 98.69 505 ILE A C 1
ATOM 3979 O O . ILE A 1 505 ? 11.203 -13.667 2.880 1.00 98.69 505 ILE A O 1
ATOM 3983 N N . ASP A 1 506 ? 12.285 -11.706 2.821 1.00 98.75 506 ASP A N 1
ATOM 3984 C CA . ASP A 1 506 ? 11.116 -10.886 3.193 1.00 98.75 506 ASP A CA 1
ATOM 3985 C C . ASP A 1 506 ? 10.302 -10.434 1.965 1.00 98.75 506 ASP A C 1
ATOM 3987 O O . ASP A 1 506 ? 9.077 -10.278 2.033 1.00 98.75 506 ASP A O 1
ATOM 3991 N N . LEU A 1 507 ? 11.001 -10.189 0.851 1.00 98.88 507 LEU A N 1
ATOM 3992 C CA . LEU A 1 507 ? 10.465 -9.655 -0.399 1.00 98.88 507 LEU A CA 1
ATOM 3993 C C . LEU A 1 507 ? 11.124 -10.328 -1.613 1.00 98.88 507 LEU A C 1
ATOM 3995 O O . LEU A 1 507 ? 12.345 -10.290 -1.756 1.00 98.88 507 LEU A O 1
ATOM 3999 N N . ILE A 1 508 ? 10.307 -10.892 -2.502 1.00 98.88 508 ILE A N 1
ATOM 4000 C CA . ILE A 1 508 ? 10.709 -11.341 -3.841 1.00 98.88 508 ILE A CA 1
ATOM 4001 C C . ILE A 1 508 ? 10.063 -10.417 -4.882 1.00 98.88 508 ILE A C 1
ATOM 4003 O O . ILE A 1 508 ? 8.879 -10.103 -4.749 1.00 98.88 508 ILE A O 1
ATOM 4007 N N . ILE A 1 509 ? 10.811 -10.007 -5.910 1.00 98.81 509 ILE A N 1
ATOM 4008 C CA . ILE A 1 509 ? 10.298 -9.273 -7.079 1.00 98.81 509 ILE A CA 1
ATOM 4009 C C . ILE A 1 509 ? 10.635 -10.045 -8.363 1.00 98.81 509 ILE A C 1
ATOM 4011 O O . ILE A 1 509 ? 11.787 -10.427 -8.566 1.00 98.81 509 ILE A O 1
ATOM 4015 N N . ASP A 1 510 ? 9.634 -10.252 -9.218 1.00 98.69 510 ASP A N 1
ATOM 4016 C CA . ASP A 1 510 ? 9.735 -10.814 -10.569 1.00 98.69 510 ASP A CA 1
ATOM 4017 C C . ASP A 1 510 ? 9.366 -9.730 -11.597 1.00 98.69 510 ASP A C 1
ATOM 4019 O O . ASP A 1 510 ? 8.198 -9.363 -11.746 1.00 98.69 510 ASP A O 1
ATOM 4023 N N . ASP A 1 511 ? 10.398 -9.180 -12.238 1.00 97.69 511 ASP A N 1
ATOM 4024 C CA . ASP A 1 511 ? 10.381 -8.044 -13.169 1.00 97.69 511 ASP A CA 1
ATOM 4025 C C . ASP A 1 511 ? 11.325 -8.334 -14.359 1.00 97.69 511 ASP A C 1
ATOM 4027 O O . ASP A 1 511 ? 12.144 -7.513 -14.767 1.00 97.69 511 ASP A O 1
ATOM 4031 N N . ALA A 1 512 ? 11.288 -9.582 -14.845 1.00 96.50 512 ALA A N 1
ATOM 4032 C CA . ALA A 1 512 ? 12.303 -10.143 -15.741 1.00 96.50 512 ALA A CA 1
ATOM 4033 C C . ALA A 1 512 ? 11.819 -10.339 -17.190 1.00 96.50 512 ALA A C 1
ATOM 4035 O O . ALA A 1 512 ? 12.075 -9.502 -18.050 1.00 96.50 512 ALA A O 1
ATOM 4036 N N . SER A 1 513 ? 11.188 -11.477 -17.504 1.00 95.62 513 SER A N 1
ATOM 4037 C CA . SER A 1 513 ? 10.707 -11.777 -18.868 1.00 95.62 513 SER A CA 1
ATOM 4038 C C . SER A 1 513 ? 9.224 -11.462 -19.081 1.00 95.62 513 SER A C 1
ATOM 4040 O O . SER A 1 513 ? 8.777 -11.311 -20.220 1.00 95.62 513 SER A O 1
ATOM 4042 N N . HIS A 1 514 ? 8.461 -11.407 -17.984 1.00 95.44 514 HIS A N 1
ATOM 4043 C CA . HIS A 1 514 ? 6.998 -11.310 -17.940 1.00 95.44 514 HIS A CA 1
ATOM 4044 C C . HIS A 1 514 ? 6.270 -12.437 -18.705 1.00 95.44 514 HIS A C 1
ATOM 4046 O O . HIS A 1 514 ? 5.077 -12.326 -18.994 1.00 95.44 514 HIS A O 1
ATOM 4052 N N . LEU A 1 515 ? 6.957 -13.527 -19.057 1.00 95.88 515 LEU A N 1
ATOM 4053 C CA . LEU A 1 515 ? 6.369 -14.656 -19.777 1.00 95.88 515 LEU A CA 1
ATOM 4054 C C . LEU A 1 515 ? 5.714 -15.633 -18.801 1.00 95.88 515 LEU A C 1
ATOM 4056 O O . LEU A 1 515 ? 6.211 -15.848 -17.697 1.00 95.88 515 LEU A O 1
ATOM 4060 N N . TYR A 1 516 ? 4.575 -16.209 -19.197 1.00 97.38 516 TYR A N 1
ATOM 4061 C CA . TYR A 1 516 ? 3.797 -17.085 -18.321 1.00 97.38 516 TYR A CA 1
ATOM 4062 C C . TYR A 1 516 ? 4.620 -18.276 -17.830 1.00 97.38 516 TYR A C 1
ATOM 4064 O O . TYR A 1 516 ? 4.669 -18.511 -16.628 1.00 97.38 516 TYR A O 1
ATOM 4072 N N . GLU A 1 517 ? 5.271 -18.998 -18.738 1.00 96.69 517 GLU A N 1
ATOM 4073 C CA . GLU A 1 517 ? 6.062 -20.184 -18.432 1.00 96.69 517 GLU A CA 1
ATOM 4074 C C . GLU A 1 517 ? 7.256 -19.845 -17.520 1.00 96.69 517 GLU A C 1
ATOM 4076 O O . GLU A 1 517 ? 7.410 -20.442 -16.453 1.00 96.69 517 GLU A O 1
ATOM 4081 N N . GLU A 1 518 ? 8.060 -18.844 -17.887 1.00 97.94 518 GLU A N 1
ATOM 4082 C CA . GLU A 1 518 ? 9.257 -18.456 -17.142 1.00 97.94 518 GLU A CA 1
ATOM 4083 C C . GLU A 1 518 ? 8.956 -17.852 -15.757 1.00 97.94 518 GLU A C 1
ATOM 4085 O O . GLU A 1 518 ? 9.578 -18.267 -14.777 1.00 97.94 518 GLU A O 1
ATOM 4090 N N . THR A 1 519 ? 7.988 -16.935 -15.628 1.00 98.56 519 THR A N 1
ATOM 4091 C CA . THR A 1 519 ? 7.578 -16.371 -14.322 1.00 98.56 519 THR A CA 1
ATOM 4092 C C . THR A 1 519 ? 6.880 -17.424 -13.448 1.00 98.56 519 THR A C 1
ATOM 4094 O O . THR A 1 519 ? 7.030 -17.431 -12.223 1.00 98.56 519 THR A O 1
ATOM 4097 N N . ARG A 1 520 ? 6.152 -18.378 -14.044 1.00 98.25 520 ARG A N 1
ATOM 4098 C CA . ARG A 1 520 ? 5.561 -19.511 -13.313 1.00 98.25 520 ARG A CA 1
ATOM 4099 C C . ARG A 1 520 ? 6.633 -20.417 -12.715 1.00 98.25 520 ARG A C 1
ATOM 4101 O O . ARG A 1 520 ? 6.517 -20.802 -11.550 1.00 98.25 520 ARG A O 1
ATOM 4108 N N . ASP A 1 521 ? 7.676 -20.748 -13.473 1.00 98.50 521 ASP A N 1
ATOM 4109 C CA . ASP A 1 521 ? 8.775 -21.556 -12.946 1.00 98.50 521 ASP A CA 1
ATOM 4110 C C . ASP A 1 521 ? 9.632 -20.779 -11.941 1.00 98.50 521 ASP A C 1
ATOM 4112 O O . ASP A 1 521 ? 9.950 -21.325 -10.884 1.00 98.50 521 ASP A O 1
ATOM 4116 N N . ALA A 1 522 ? 9.878 -19.486 -12.160 1.00 98.69 522 ALA A N 1
ATOM 4117 C CA . ALA A 1 522 ? 10.501 -18.609 -11.169 1.00 98.69 522 ALA A CA 1
ATOM 4118 C C . ALA A 1 522 ? 9.747 -18.612 -9.825 1.00 98.69 522 ALA A C 1
ATOM 4120 O O . ALA A 1 522 ? 10.368 -18.745 -8.762 1.00 98.69 522 ALA A O 1
ATOM 4121 N N . PHE A 1 523 ? 8.410 -18.555 -9.848 1.00 98.69 523 PHE A N 1
ATOM 4122 C CA . PHE A 1 523 ? 7.566 -18.694 -8.657 1.00 98.69 523 PHE A CA 1
ATOM 4123 C C . PHE A 1 523 ? 7.702 -20.087 -8.019 1.00 98.69 523 PHE A C 1
ATOM 4125 O O . PHE A 1 523 ? 7.928 -20.192 -6.811 1.00 98.69 523 PHE A O 1
ATOM 4132 N N . ASN A 1 524 ? 7.642 -21.156 -8.822 1.00 98.44 524 ASN A N 1
ATOM 4133 C CA . ASN A 1 524 ? 7.823 -22.542 -8.367 1.00 98.44 524 ASN A CA 1
ATOM 4134 C C . ASN A 1 524 ? 9.201 -22.800 -7.717 1.00 98.44 524 ASN A C 1
ATOM 4136 O O . ASN A 1 524 ? 9.330 -23.697 -6.882 1.00 98.44 524 ASN A O 1
ATOM 4140 N N . ILE A 1 525 ? 10.237 -22.048 -8.096 1.00 98.25 525 ILE A N 1
ATOM 4141 C CA . ILE A 1 525 ? 11.590 -22.173 -7.537 1.00 98.25 525 ILE A CA 1
ATOM 4142 C C . ILE A 1 525 ? 11.765 -21.317 -6.273 1.00 98.25 525 ILE A C 1
ATOM 4144 O O . ILE A 1 525 ? 12.320 -21.788 -5.281 1.00 98.25 525 ILE A O 1
ATOM 4148 N N . SER A 1 526 ? 11.307 -20.060 -6.294 1.00 98.44 526 SER A N 1
ATOM 4149 C CA . SER A 1 526 ? 11.670 -19.058 -5.277 1.00 98.44 526 SER A CA 1
ATOM 4150 C C . SER A 1 526 ? 10.628 -18.839 -4.171 1.00 98.44 526 SER A C 1
ATOM 4152 O O . SER A 1 526 ? 11.005 -18.479 -3.056 1.00 98.44 526 SER A O 1
ATOM 4154 N N . PHE A 1 527 ? 9.338 -19.127 -4.392 1.00 98.44 527 PHE A N 1
ATOM 4155 C CA . PHE A 1 527 ? 8.311 -19.024 -3.339 1.00 98.44 527 PHE A CA 1
ATOM 4156 C C . PHE A 1 527 ? 8.601 -19.892 -2.082 1.00 98.44 527 PHE A C 1
ATOM 4158 O O . PHE A 1 527 ? 8.309 -19.432 -0.977 1.00 98.44 527 PHE A O 1
ATOM 4165 N N . PRO A 1 528 ? 9.253 -21.075 -2.176 1.00 97.88 528 PRO A N 1
ATOM 4166 C CA . PRO A 1 528 ? 9.758 -21.843 -1.023 1.00 97.88 528 PRO A CA 1
ATOM 4167 C C . PRO A 1 528 ? 10.967 -21.254 -0.270 1.00 97.88 528 PRO A C 1
ATOM 4169 O O . PRO A 1 528 ? 11.492 -21.922 0.625 1.00 97.88 528 PRO A O 1
ATOM 4172 N N . TYR A 1 529 ? 11.432 -20.053 -0.629 1.00 98.19 529 TYR A N 1
ATOM 4173 C CA . TYR A 1 529 ? 12.440 -19.273 0.109 1.00 98.19 529 TYR A CA 1
ATOM 4174 C C . TYR A 1 529 ? 11.854 -17.997 0.746 1.00 98.19 529 TYR A C 1
ATOM 4176 O O . TYR A 1 529 ? 12.584 -17.236 1.383 1.00 98.19 529 TYR A O 1
ATOM 4184 N N . LEU A 1 530 ? 10.550 -17.750 0.574 1.00 98.31 530 LEU A N 1
ATOM 4185 C CA . LEU A 1 530 ? 9.841 -16.592 1.112 1.00 98.31 530 LEU A CA 1
ATOM 4186 C C . LEU A 1 530 ? 9.328 -16.878 2.533 1.00 98.31 530 LEU A C 1
ATOM 4188 O O . LEU A 1 530 ? 8.624 -17.863 2.766 1.00 98.31 530 LEU A O 1
ATOM 4192 N N . THR A 1 531 ? 9.637 -15.985 3.473 1.00 97.50 531 THR A N 1
ATOM 4193 C CA . THR A 1 531 ? 9.230 -16.103 4.879 1.00 97.50 531 THR A CA 1
ATOM 4194 C C . THR A 1 531 ? 7.702 -15.998 5.048 1.00 97.50 531 THR A C 1
ATOM 4196 O O . THR A 1 531 ? 7.051 -15.269 4.291 1.00 97.50 531 THR A O 1
ATOM 4199 N N . PRO A 1 532 ? 7.071 -16.666 6.034 1.00 97.31 532 PRO A N 1
ATOM 4200 C CA . PRO A 1 532 ? 5.655 -16.469 6.343 1.00 97.31 532 PRO A CA 1
ATOM 4201 C C . PRO A 1 532 ? 5.305 -15.006 6.661 1.00 97.31 532 PRO A C 1
ATOM 4203 O O . PRO A 1 532 ? 5.846 -14.400 7.582 1.00 97.31 532 PRO A O 1
ATOM 4206 N N . GLY A 1 533 ? 4.366 -14.438 5.902 1.00 96.69 533 GLY A N 1
ATOM 4207 C CA . GLY A 1 533 ? 4.026 -13.011 5.915 1.00 96.69 533 GLY A CA 1
ATOM 4208 C C . GLY A 1 533 ? 4.820 -12.154 4.917 1.00 96.69 533 GLY A C 1
ATOM 4209 O O . GLY A 1 533 ? 4.422 -11.014 4.672 1.00 96.69 533 GLY A O 1
ATOM 4210 N N . GLY A 1 534 ? 5.881 -12.696 4.312 1.00 98.19 534 GLY A N 1
ATOM 4211 C CA . GLY A 1 534 ? 6.639 -12.077 3.224 1.00 98.19 534 GLY A CA 1
ATOM 4212 C C . GLY A 1 534 ? 5.821 -11.909 1.941 1.00 98.19 534 GLY A C 1
ATOM 4213 O O . GLY A 1 534 ? 4.744 -12.497 1.778 1.00 98.19 534 GLY A O 1
ATOM 4214 N N . LEU A 1 535 ? 6.331 -11.078 1.032 1.00 98.81 535 LEU A N 1
ATOM 4215 C CA . LEU A 1 535 ? 5.652 -10.694 -0.208 1.00 98.81 535 LEU A CA 1
ATOM 4216 C C . LEU A 1 535 ? 6.396 -11.206 -1.445 1.00 98.81 535 LEU A C 1
ATOM 4218 O O . LEU A 1 535 ? 7.601 -11.017 -1.567 1.00 98.81 535 LEU A O 1
ATOM 4222 N N . TYR A 1 536 ? 5.656 -11.782 -2.387 1.00 98.88 536 TYR A N 1
ATOM 4223 C CA . TYR A 1 536 ? 6.102 -11.997 -3.762 1.00 98.88 536 TYR A CA 1
ATOM 4224 C C . TYR A 1 536 ? 5.408 -10.959 -4.646 1.00 98.88 536 TYR A C 1
ATOM 4226 O O . TYR A 1 536 ? 4.179 -10.865 -4.623 1.00 98.88 536 TYR A O 1
ATOM 4234 N N . ILE A 1 537 ? 6.162 -10.180 -5.415 1.00 98.69 537 ILE A N 1
ATOM 4235 C CA . ILE A 1 537 ? 5.636 -9.226 -6.395 1.00 98.69 537 ILE A CA 1
ATOM 4236 C C . ILE A 1 537 ? 5.932 -9.756 -7.797 1.00 98.69 537 ILE A C 1
ATOM 4238 O O . ILE A 1 537 ? 7.065 -10.116 -8.083 1.00 98.69 537 ILE A O 1
ATOM 4242 N N . ILE A 1 538 ? 4.912 -9.798 -8.653 1.00 98.62 538 ILE A N 1
ATOM 4243 C CA . ILE A 1 538 ? 5.046 -10.045 -10.096 1.00 98.62 538 ILE A CA 1
ATOM 4244 C C . ILE A 1 538 ? 4.667 -8.744 -10.797 1.00 98.62 538 ILE A C 1
ATOM 4246 O O . ILE A 1 538 ? 3.580 -8.216 -10.532 1.00 98.62 538 ILE A O 1
ATOM 4250 N N . GLU A 1 539 ? 5.530 -8.229 -11.664 1.00 96.88 539 GLU A N 1
ATOM 4251 C CA . GLU A 1 539 ? 5.297 -7.001 -12.429 1.00 96.88 539 GLU A CA 1
ATOM 4252 C C . GLU A 1 539 ? 4.956 -7.289 -13.905 1.00 96.88 539 GLU A C 1
ATOM 4254 O O . GLU A 1 539 ? 5.062 -8.416 -14.390 1.00 96.88 539 GLU A O 1
ATOM 4259 N N . ASP A 1 540 ? 4.397 -6.282 -14.574 1.00 94.06 540 ASP A N 1
ATOM 4260 C CA . ASP A 1 540 ? 3.882 -6.259 -15.952 1.00 94.06 540 ASP A CA 1
ATOM 4261 C C . ASP A 1 540 ? 2.940 -7.410 -16.382 1.00 94.06 540 ASP A C 1
ATOM 4263 O O . ASP A 1 540 ? 2.699 -7.623 -17.570 1.00 94.06 540 ASP A O 1
ATOM 4267 N N . TRP A 1 541 ? 2.291 -8.104 -15.433 1.00 95.12 541 TRP A N 1
ATOM 4268 C CA . TRP A 1 541 ? 1.399 -9.257 -15.695 1.00 95.12 541 TRP A CA 1
ATOM 4269 C C . TRP A 1 541 ? 0.290 -8.998 -16.728 1.00 95.12 541 TRP A C 1
ATOM 4271 O O . TRP A 1 541 ? -0.236 -9.929 -17.345 1.00 95.12 541 TRP A O 1
ATOM 4281 N N . ALA A 1 542 ? -0.099 -7.732 -16.870 1.00 94.25 542 ALA A N 1
ATOM 4282 C CA . ALA A 1 542 ? -1.210 -7.274 -17.681 1.00 94.25 542 ALA A CA 1
ATOM 4283 C C . ALA A 1 542 ? -0.838 -6.986 -19.149 1.00 94.25 542 ALA A C 1
ATOM 4285 O O . ALA A 1 542 ? -1.729 -6.584 -19.897 1.00 94.25 542 ALA A O 1
ATOM 4286 N N . TRP A 1 543 ? 0.410 -7.224 -19.589 1.00 91.94 543 TRP A N 1
ATOM 4287 C CA . TRP A 1 543 ? 0.884 -6.897 -20.947 1.00 91.94 543 TRP A CA 1
ATOM 4288 C C . TRP A 1 543 ? -0.035 -7.390 -22.075 1.00 91.94 543 TRP A C 1
ATOM 4290 O O . TRP A 1 543 ? -0.257 -6.675 -23.050 1.00 91.94 543 TRP A O 1
ATOM 4300 N N . ALA A 1 544 ? -0.643 -8.572 -21.921 1.00 93.00 544 ALA A N 1
ATOM 4301 C CA . ALA A 1 544 ? -1.546 -9.166 -22.914 1.00 93.00 544 ALA A CA 1
ATOM 4302 C C . ALA A 1 544 ? -2.861 -8.381 -23.097 1.00 93.00 544 ALA A C 1
ATOM 4304 O O . ALA A 1 544 ? -3.560 -8.544 -24.098 1.00 93.00 544 ALA A O 1
ATOM 4305 N N . HIS A 1 545 ? -3.194 -7.524 -22.130 1.00 93.12 545 HIS A N 1
ATOM 4306 C CA . HIS A 1 545 ? -4.453 -6.784 -22.019 1.00 93.12 545 HIS A CA 1
ATOM 4307 C C . HIS A 1 545 ? -4.263 -5.267 -22.173 1.00 93.12 545 HIS A C 1
ATOM 4309 O O . HIS A 1 545 ? -5.245 -4.524 -22.201 1.00 93.12 545 HIS A O 1
ATOM 4315 N N . TRP A 1 546 ? -3.020 -4.787 -22.281 1.00 91.31 546 TRP A N 1
ATOM 4316 C CA . TRP A 1 546 ? -2.723 -3.382 -22.555 1.00 91.31 546 TRP A CA 1
ATOM 4317 C C . TRP A 1 546 ? -3.072 -3.011 -23.999 1.00 91.31 546 TRP A C 1
ATOM 4319 O O . TRP A 1 546 ? -2.906 -3.803 -24.925 1.00 91.31 546 TRP A O 1
ATOM 4329 N N . ALA A 1 547 ? -3.595 -1.801 -24.194 1.00 88.94 547 ALA A N 1
ATOM 4330 C CA . ALA A 1 547 ? -4.150 -1.369 -25.472 1.00 88.94 547 ALA A CA 1
ATOM 4331 C C . ALA A 1 547 ? -3.083 -0.870 -26.464 1.00 88.94 547 ALA A C 1
ATOM 4333 O O . ALA A 1 547 ? -2.074 -0.286 -26.070 1.00 88.94 547 ALA A O 1
ATOM 4334 N N . ASN A 1 548 ? -3.415 -0.971 -27.758 1.00 85.69 548 ASN A N 1
ATOM 4335 C CA . ASN A 1 548 ? -2.626 -0.513 -28.912 1.00 85.69 548 ASN A CA 1
ATOM 4336 C C . ASN A 1 548 ? -1.323 -1.302 -29.159 1.00 85.69 548 ASN A C 1
ATOM 4338 O O . ASN A 1 548 ? -1.017 -2.286 -28.486 1.00 85.69 548 ASN A O 1
ATOM 4342 N N . ASP A 1 549 ? -0.578 -0.881 -30.182 1.00 76.62 549 ASP A N 1
ATOM 4343 C CA . ASP A 1 549 ? 0.766 -1.374 -30.481 1.00 76.62 549 ASP A CA 1
ATOM 4344 C C . ASP A 1 549 ? 1.780 -0.863 -29.427 1.00 76.62 549 ASP A C 1
ATOM 4346 O O . ASP A 1 549 ? 1.628 0.257 -28.934 1.00 76.62 549 ASP A O 1
ATOM 4350 N N . PRO A 1 550 ? 2.827 -1.642 -29.086 1.00 81.56 550 PRO A N 1
ATOM 4351 C CA . PRO A 1 550 ? 3.151 -2.955 -29.646 1.00 81.56 550 PRO A CA 1
ATOM 4352 C C . PRO A 1 550 ? 2.288 -4.095 -29.087 1.00 81.56 550 PRO A C 1
ATOM 4354 O O . PRO A 1 550 ? 2.195 -5.132 -29.732 1.00 81.56 550 PRO A O 1
ATOM 4357 N N . TRP A 1 551 ? 1.645 -3.922 -27.931 1.00 88.69 551 TRP A N 1
ATOM 4358 C CA . TRP A 1 551 ? 1.039 -4.995 -27.128 1.00 88.69 551 TRP A CA 1
ATOM 4359 C C . TRP A 1 551 ? 0.028 -5.861 -27.887 1.00 88.69 551 TRP A C 1
ATOM 4361 O O . TRP A 1 551 ? 0.145 -7.083 -27.883 1.00 88.69 551 TRP A O 1
ATOM 4371 N N . GLN A 1 552 ? -0.897 -5.234 -28.619 1.00 91.31 552 GLN A N 1
ATOM 4372 C CA . GLN A 1 552 ? -1.916 -5.920 -29.429 1.00 91.31 552 GLN A CA 1
ATOM 4373 C C . GLN A 1 552 ? -1.459 -6.224 -30.874 1.00 91.31 552 GLN A C 1
ATOM 4375 O O . GLN A 1 552 ? -2.246 -6.692 -31.701 1.00 91.31 552 GLN A O 1
ATOM 4380 N N . SER A 1 553 ? -0.194 -5.950 -31.208 1.00 89.62 553 SER A N 1
ATOM 4381 C CA . SER A 1 553 ? 0.331 -6.043 -32.572 1.00 89.62 553 SER A CA 1
ATOM 4382 C C . SER A 1 553 ? 0.754 -7.461 -32.946 1.00 89.62 553 SER A C 1
ATOM 4384 O O . SER A 1 553 ? 1.380 -8.173 -32.162 1.00 89.62 553 SER A O 1
ATOM 4386 N N . LYS A 1 554 ? 0.558 -7.841 -34.215 1.00 89.88 554 LYS A N 1
ATOM 4387 C CA . LYS A 1 554 ? 1.152 -9.078 -34.766 1.00 89.88 554 LYS A CA 1
ATOM 4388 C C . LYS A 1 554 ? 2.677 -9.024 -34.893 1.00 89.88 554 LYS A C 1
ATOM 4390 O O . LYS A 1 554 ? 3.302 -10.058 -35.100 1.00 89.88 554 LYS A O 1
ATOM 4395 N N . ASN A 1 555 ? 3.256 -7.830 -34.771 1.00 86.50 555 ASN A N 1
ATOM 4396 C CA . ASN A 1 555 ? 4.699 -7.602 -34.766 1.00 86.50 555 ASN A CA 1
ATOM 4397 C C . ASN A 1 555 ? 5.276 -7.531 -33.336 1.00 86.50 555 ASN A C 1
ATOM 4399 O O . ASN A 1 555 ? 6.451 -7.211 -33.170 1.00 86.50 555 ASN A O 1
ATOM 4403 N N . SER A 1 556 ? 4.460 -7.787 -32.305 1.00 87.62 556 SER A N 1
ATOM 4404 C CA . SER A 1 556 ? 4.895 -7.815 -30.906 1.00 87.62 556 SER A CA 1
ATOM 4405 C C . SER A 1 556 ? 5.865 -8.965 -30.640 1.00 87.62 556 SER A C 1
ATOM 4407 O O . SER A 1 556 ? 5.650 -10.078 -31.119 1.00 87.62 556 SER A O 1
ATOM 4409 N N . TYR A 1 557 ? 6.859 -8.741 -29.774 1.00 85.56 557 TYR A N 1
ATOM 4410 C CA . TYR A 1 557 ? 7.655 -9.823 -29.174 1.00 85.56 557 TYR A CA 1
ATOM 4411 C C . TYR A 1 557 ? 6.771 -10.864 -28.459 1.00 85.56 557 TYR A C 1
ATOM 4413 O O . TYR A 1 557 ? 7.101 -12.050 -28.415 1.00 85.56 557 TYR A O 1
ATOM 4421 N N . PHE A 1 558 ? 5.629 -10.420 -27.930 1.00 88.62 558 PHE A N 1
ATOM 4422 C CA . PHE A 1 558 ? 4.683 -11.247 -27.192 1.00 88.62 558 PHE A CA 1
ATOM 4423 C C . PHE A 1 558 ? 3.613 -11.915 -28.076 1.00 88.62 558 PHE A C 1
ATOM 4425 O O . PHE A 1 558 ? 2.757 -12.635 -27.563 1.00 88.62 558 PHE A O 1
ATOM 4432 N N . TYR A 1 559 ? 3.626 -11.707 -29.401 1.00 90.44 559 TYR A N 1
ATOM 4433 C CA . TYR A 1 559 ? 2.578 -12.241 -30.274 1.00 90.44 559 TYR A CA 1
ATOM 4434 C C . TYR A 1 559 ? 2.583 -13.778 -30.301 1.00 90.44 559 TYR A C 1
ATOM 4436 O O . TYR A 1 559 ? 3.530 -14.402 -30.780 1.00 90.44 559 TYR A O 1
ATOM 4444 N N . GLY A 1 560 ? 1.499 -14.387 -29.811 1.00 89.81 560 GLY A N 1
ATOM 4445 C CA . GLY A 1 560 ? 1.355 -15.844 -29.722 1.00 89.81 560 GLY A CA 1
ATOM 4446 C C . GLY A 1 560 ? 2.114 -16.497 -28.560 1.00 89.81 560 GLY A C 1
ATOM 4447 O O . GLY A 1 560 ? 2.286 -17.714 -28.581 1.00 89.81 560 GLY A O 1
ATOM 4448 N N . LYS A 1 561 ? 2.576 -15.716 -27.574 1.00 92.88 561 LYS A N 1
ATOM 4449 C CA . LYS A 1 561 ? 3.052 -16.225 -26.279 1.00 92.88 561 LYS A CA 1
ATOM 4450 C C . LYS A 1 561 ? 1.898 -16.303 -25.280 1.00 92.88 561 LYS A C 1
ATOM 4452 O O . LYS A 1 561 ? 1.022 -15.442 -25.309 1.00 92.88 561 LYS A O 1
ATOM 4457 N N . THR A 1 562 ? 1.950 -17.273 -24.370 1.00 96.00 562 THR A N 1
ATOM 4458 C CA . THR A 1 562 ? 0.917 -17.475 -23.350 1.00 96.00 562 THR A CA 1
ATOM 4459 C C . THR A 1 562 ? 0.829 -16.280 -22.393 1.00 96.00 562 THR A C 1
ATOM 4461 O O . THR A 1 562 ? 1.831 -15.845 -21.820 1.00 96.00 562 THR A O 1
ATOM 4464 N N . ALA A 1 563 ? -0.374 -15.745 -22.185 1.00 95.62 563 ALA A N 1
ATOM 4465 C CA . ALA A 1 563 ? -0.594 -14.560 -21.361 1.00 95.62 563 ALA A CA 1
ATOM 4466 C C . ALA A 1 563 ? -0.290 -14.808 -19.868 1.00 95.62 563 ALA A C 1
ATOM 4468 O O . ALA A 1 563 ? -0.856 -15.716 -19.250 1.00 95.62 563 ALA A O 1
ATOM 4469 N N . LEU A 1 564 ? 0.514 -13.944 -19.232 1.00 96.69 564 LEU A N 1
ATOM 4470 C CA . LEU A 1 564 ? 0.883 -14.066 -17.807 1.00 96.69 564 LEU A CA 1
ATOM 4471 C C . LEU A 1 564 ? -0.328 -13.977 -16.847 1.00 96.69 564 LEU A C 1
ATOM 4473 O O . LEU A 1 564 ? -0.289 -14.494 -15.730 1.00 96.69 564 LEU A O 1
ATOM 4477 N N . SER A 1 565 ? -1.475 -13.470 -17.315 1.00 96.75 565 SER A N 1
ATOM 4478 C CA . SER A 1 565 ? -2.771 -13.579 -16.625 1.00 96.75 565 SER A CA 1
ATOM 4479 C C . SER A 1 565 ? -3.207 -15.015 -16.279 1.00 96.75 565 SER A C 1
ATOM 4481 O O . SER A 1 565 ? -4.041 -15.184 -15.393 1.00 96.75 565 SER A O 1
ATOM 4483 N N . ASN A 1 566 ? -2.655 -16.052 -16.920 1.00 97.88 566 ASN A N 1
ATOM 4484 C CA . ASN A 1 566 ? -2.915 -17.447 -16.543 1.00 97.88 566 ASN A CA 1
ATOM 4485 C C . ASN A 1 566 ? -2.354 -17.790 -15.151 1.00 97.88 566 ASN A C 1
ATOM 4487 O O . ASN A 1 566 ? -3.032 -18.459 -14.369 1.00 97.88 566 ASN A O 1
ATOM 4491 N N . LEU A 1 567 ? -1.174 -17.265 -14.796 1.00 97.94 567 LEU A N 1
ATOM 4492 C CA . LEU A 1 567 ? -0.552 -17.504 -13.489 1.00 97.94 567 LEU A CA 1
ATOM 4493 C C . LEU A 1 567 ? -1.373 -16.882 -12.352 1.00 97.94 567 LEU A C 1
ATOM 4495 O O . LEU A 1 567 ? -1.499 -17.479 -11.288 1.00 97.94 567 LEU A O 1
ATOM 4499 N N . LEU A 1 568 ? -2.016 -15.731 -12.582 1.00 97.31 568 LEU A N 1
ATOM 4500 C CA . LEU A 1 568 ? -2.951 -15.144 -11.612 1.00 97.31 568 LEU A CA 1
ATOM 4501 C C . LEU A 1 568 ? -4.099 -16.102 -11.283 1.00 97.31 568 LEU A C 1
ATOM 4503 O O . LEU A 1 568 ? -4.537 -16.172 -10.138 1.00 97.31 568 LEU A O 1
ATOM 4507 N N . ILE A 1 569 ? -4.575 -16.858 -12.272 1.00 97.44 569 ILE A N 1
ATOM 4508 C CA . ILE A 1 569 ? -5.677 -17.802 -12.095 1.00 97.44 569 ILE A CA 1
ATOM 4509 C C . ILE A 1 569 ? -5.191 -19.053 -11.355 1.00 97.44 569 ILE A C 1
ATOM 4511 O O . ILE A 1 569 ? -5.881 -19.504 -10.442 1.00 97.44 569 ILE A O 1
ATOM 4515 N N . GLU A 1 570 ? -3.984 -19.554 -11.639 1.00 98.12 570 GLU A N 1
ATOM 4516 C CA . GLU A 1 570 ? -3.332 -20.566 -10.790 1.00 98.12 570 GLU A CA 1
ATOM 4517 C C . GLU A 1 570 ? -3.177 -20.084 -9.338 1.00 98.12 570 GLU A C 1
ATOM 4519 O O . GLU A 1 570 ? -3.526 -20.818 -8.415 1.00 98.12 570 GLU A O 1
ATOM 4524 N N . LEU A 1 571 ? -2.741 -18.839 -9.116 1.00 98.44 571 LEU A N 1
ATOM 4525 C CA . LEU A 1 571 ? -2.589 -18.240 -7.785 1.00 98.44 571 LEU A CA 1
ATOM 4526 C C . LEU A 1 571 ? -3.934 -18.074 -7.055 1.00 98.44 571 LEU A C 1
ATOM 4528 O O . LEU A 1 571 ? -4.019 -18.368 -5.861 1.00 98.44 571 LEU A O 1
ATOM 4532 N N . PHE A 1 572 ? -5.006 -17.675 -7.749 1.00 98.12 572 PHE A N 1
ATOM 4533 C CA . PHE A 1 572 ? -6.358 -17.630 -7.178 1.00 98.12 572 PHE A CA 1
ATOM 4534 C C . PHE A 1 572 ? -6.863 -19.030 -6.802 1.00 98.12 572 PHE A C 1
ATOM 4536 O O . PHE A 1 572 ? -7.401 -19.219 -5.709 1.00 98.12 572 PHE A O 1
ATOM 4543 N N . MET A 1 573 ? -6.665 -20.029 -7.670 1.00 98.06 573 MET A N 1
ATOM 4544 C CA . MET A 1 573 ? -7.021 -21.421 -7.374 1.00 98.06 573 MET A CA 1
ATOM 4545 C C . MET A 1 573 ? -6.183 -21.982 -6.216 1.00 98.06 573 MET A C 1
ATOM 4547 O O . MET A 1 573 ? -6.714 -22.730 -5.391 1.00 98.06 573 MET A O 1
ATOM 4551 N N . LEU A 1 574 ? -4.909 -21.594 -6.111 1.00 97.88 574 LEU A N 1
ATOM 4552 C CA . LEU A 1 574 ? -4.009 -21.977 -5.027 1.00 97.88 574 LEU A CA 1
ATOM 4553 C C . LEU A 1 574 ? -4.425 -21.352 -3.696 1.00 97.88 574 LEU A C 1
ATOM 4555 O O . LEU A 1 574 ? -4.592 -22.092 -2.735 1.00 97.88 574 LEU A O 1
ATOM 4559 N N . SER A 1 575 ? -4.688 -20.044 -3.627 1.00 97.88 575 SER A N 1
ATOM 4560 C CA . SER A 1 575 ? -5.172 -19.401 -2.394 1.00 97.88 575 SER A CA 1
ATOM 4561 C C . SER A 1 575 ? -6.537 -19.953 -1.951 1.00 97.88 575 SER A C 1
ATOM 4563 O O . SER A 1 575 ? -6.749 -20.197 -0.765 1.00 97.88 575 SER A O 1
ATOM 4565 N N . ALA A 1 576 ? -7.436 -20.266 -2.893 1.00 97.12 576 ALA A N 1
ATOM 4566 C CA . ALA A 1 576 ? -8.720 -20.903 -2.587 1.00 97.12 576 ALA A CA 1
ATOM 4567 C C . ALA A 1 576 ? -8.596 -22.367 -2.109 1.00 97.12 576 ALA A C 1
ATOM 4569 O O . ALA A 1 576 ? -9.452 -22.838 -1.360 1.00 97.12 576 ALA A O 1
ATOM 4570 N N . SER A 1 577 ? -7.557 -23.092 -2.539 1.00 97.50 577 SER A N 1
ATOM 4571 C CA . SER A 1 577 ? -7.318 -24.499 -2.163 1.00 97.50 577 SER A CA 1
ATOM 4572 C C . SER A 1 577 ? -6.430 -24.645 -0.923 1.00 97.50 577 SER A C 1
ATOM 4574 O O . SER A 1 577 ? -6.567 -25.610 -0.174 1.00 97.50 577 SER A O 1
ATOM 4576 N N . ARG A 1 578 ? -5.517 -23.690 -0.724 1.00 97.31 578 ARG A N 1
ATOM 4577 C CA . ARG A 1 578 ? -4.477 -23.617 0.308 1.00 97.31 578 ARG A CA 1
ATOM 4578 C C . ARG A 1 578 ? -4.370 -22.177 0.841 1.00 97.31 578 ARG A C 1
ATOM 4580 O O . ARG A 1 578 ? -3.376 -21.491 0.584 1.00 97.31 578 ARG A O 1
ATOM 4587 N N . PRO A 1 579 ? -5.364 -21.700 1.618 1.00 95.94 579 PRO A N 1
ATOM 4588 C CA . PRO A 1 579 ? -5.294 -20.394 2.286 1.00 95.94 579 PRO A CA 1
ATOM 4589 C C . PRO A 1 579 ? -4.178 -20.331 3.349 1.00 95.94 579 PRO A C 1
ATOM 4591 O O . PRO A 1 579 ? -3.810 -19.259 3.822 1.00 95.94 579 PRO A O 1
ATOM 4594 N N . ASP A 1 580 ? -3.612 -21.483 3.718 1.00 97.00 580 ASP A N 1
ATOM 4595 C CA . ASP A 1 580 ? -2.392 -21.608 4.508 1.00 97.00 580 ASP A CA 1
ATOM 4596 C C . ASP A 1 580 ? -1.113 -21.343 3.687 1.00 97.00 580 ASP A C 1
ATOM 4598 O O . ASP A 1 580 ? -0.113 -20.907 4.252 1.00 97.00 580 ASP A O 1
ATOM 4602 N N . PHE A 1 581 ? -1.122 -21.543 2.364 1.00 97.81 581 PHE A N 1
ATOM 4603 C CA . PHE A 1 581 ? 0.011 -21.211 1.488 1.00 97.81 581 PHE A CA 1
ATOM 4604 C C . PHE A 1 581 ? 0.013 -19.745 1.061 1.00 97.81 581 PHE A C 1
ATOM 4606 O O . PHE A 1 581 ? 1.081 -19.131 1.065 1.00 97.81 581 PHE A O 1
ATOM 4613 N N . ILE A 1 582 ? -1.155 -19.187 0.729 1.00 98.19 582 ILE A N 1
ATOM 4614 C CA . ILE A 1 582 ? -1.329 -17.787 0.321 1.00 98.19 582 ILE A CA 1
ATOM 4615 C C . ILE A 1 582 ? -2.476 -17.170 1.122 1.00 98.19 582 ILE A C 1
ATOM 4617 O O . ILE A 1 582 ? -3.630 -17.566 0.950 1.00 98.19 582 ILE A O 1
ATOM 4621 N N . THR A 1 583 ? -2.159 -16.178 1.956 1.00 96.75 583 THR A N 1
ATOM 4622 C CA . THR A 1 583 ? -3.131 -15.504 2.839 1.00 96.75 583 THR A CA 1
ATOM 4623 C C . THR A 1 583 ? -3.814 -14.301 2.195 1.00 96.75 583 THR A C 1
ATOM 4625 O O . THR A 1 583 ? -4.906 -13.928 2.617 1.00 96.75 583 THR A O 1
ATOM 4628 N N . GLU A 1 584 ? -3.189 -13.687 1.190 1.00 97.56 584 GLU A N 1
ATOM 4629 C CA . GLU A 1 584 ? -3.672 -12.475 0.526 1.00 97.56 584 GLU A CA 1
ATOM 4630 C C . GLU A 1 584 ? -3.091 -12.390 -0.895 1.00 97.56 584 GLU A C 1
ATOM 4632 O O . GLU A 1 584 ? -1.935 -12.755 -1.121 1.00 97.56 584 GLU A O 1
ATOM 4637 N N . ILE A 1 585 ? -3.888 -11.907 -1.853 1.00 98.19 585 ILE A N 1
ATOM 4638 C CA . ILE A 1 585 ? -3.436 -11.544 -3.203 1.00 98.19 585 ILE A CA 1
ATOM 4639 C C . ILE A 1 585 ? -4.010 -10.164 -3.522 1.00 98.19 585 ILE A C 1
ATOM 4641 O O . ILE A 1 585 ? -5.227 -9.981 -3.522 1.00 98.19 585 ILE A O 1
ATOM 4645 N N . VAL A 1 586 ? -3.139 -9.201 -3.815 1.00 96.62 586 VAL A N 1
ATOM 4646 C CA . VAL A 1 586 ? -3.504 -7.838 -4.222 1.00 96.62 586 VAL A CA 1
ATOM 4647 C C . VAL A 1 586 ? -3.107 -7.644 -5.681 1.00 96.62 586 VAL A C 1
ATOM 4649 O O . VAL A 1 586 ? -1.939 -7.796 -6.027 1.00 96.62 586 VAL A O 1
ATOM 4652 N N . VAL A 1 587 ? -4.067 -7.296 -6.538 1.00 95.38 587 VAL A N 1
ATOM 4653 C CA . VAL A 1 587 ? -3.854 -7.076 -7.978 1.00 95.38 587 VAL A CA 1
ATOM 4654 C C . VAL A 1 587 ? -4.137 -5.615 -8.317 1.00 95.38 587 VAL A C 1
ATOM 4656 O O . VAL A 1 587 ? -5.159 -5.070 -7.903 1.00 95.38 587 VAL A O 1
ATOM 4659 N N . ASN A 1 588 ? -3.256 -4.986 -9.095 1.00 90.94 588 ASN A N 1
ATOM 4660 C CA . ASN A 1 588 ? -3.537 -3.735 -9.802 1.00 90.94 588 ASN A CA 1
ATOM 4661 C C . ASN A 1 588 ? -3.198 -3.885 -11.300 1.00 90.94 588 ASN A C 1
ATOM 4663 O O . ASN A 1 588 ? -2.809 -4.964 -11.740 1.00 90.94 588 ASN A O 1
ATOM 4667 N N . HIS A 1 589 ? -3.361 -2.826 -12.098 1.00 88.06 589 HIS A N 1
ATOM 4668 C CA . HIS A 1 589 ? -3.202 -2.878 -13.563 1.00 88.06 589 HIS A CA 1
ATOM 4669 C C . HIS A 1 589 ? -1.768 -3.154 -14.063 1.00 88.06 589 HIS A C 1
ATOM 4671 O O . HIS A 1 589 ? -1.568 -3.235 -15.274 1.00 88.06 589 HIS A O 1
ATOM 4677 N N . ASN A 1 590 ? -0.784 -3.238 -13.161 1.00 89.06 590 ASN A N 1
ATOM 4678 C CA . ASN A 1 590 ? 0.622 -3.469 -13.492 1.00 89.06 590 ASN A CA 1
ATOM 4679 C C . ASN A 1 590 ? 1.216 -4.661 -12.735 1.00 89.06 590 ASN A C 1
ATOM 4681 O O . ASN A 1 590 ? 1.943 -5.462 -13.298 1.00 89.06 590 ASN A O 1
ATOM 4685 N N . SER A 1 591 ? 0.884 -4.801 -11.451 1.00 95.06 591 SER A N 1
ATOM 4686 C CA . SER A 1 591 ? 1.537 -5.728 -10.524 1.00 95.06 591 SER A CA 1
ATOM 4687 C C . SER A 1 591 ? 0.544 -6.594 -9.750 1.00 95.06 591 SER A C 1
ATOM 4689 O O . SER A 1 591 ? -0.555 -6.156 -9.391 1.00 95.06 591 SER A O 1
ATOM 4691 N N . VAL A 1 592 ? 0.983 -7.806 -9.427 1.00 97.56 592 VAL A N 1
ATOM 4692 C CA . VAL A 1 592 ? 0.369 -8.695 -8.438 1.00 97.56 592 VAL A CA 1
ATOM 4693 C C . VAL A 1 592 ? 1.271 -8.742 -7.217 1.00 97.56 592 VAL A C 1
ATOM 4695 O O . VAL A 1 592 ? 2.491 -8.757 -7.336 1.00 97.56 592 VAL A O 1
ATOM 4698 N N . THR A 1 593 ? 0.684 -8.778 -6.029 1.00 98.44 593 THR A N 1
ATOM 4699 C CA . THR A 1 593 ? 1.405 -8.989 -4.776 1.00 98.44 593 THR A CA 1
ATOM 4700 C C . THR A 1 593 ? 0.751 -10.136 -4.018 1.00 98.44 593 THR A C 1
ATOM 4702 O O . THR A 1 593 ? -0.408 -10.040 -3.624 1.00 98.44 593 THR A O 1
ATOM 4705 N N . VAL A 1 594 ? 1.492 -11.229 -3.848 1.00 98.75 594 VAL A N 1
ATOM 4706 C CA . VAL A 1 594 ? 1.074 -12.462 -3.170 1.00 98.75 594 VAL A CA 1
ATOM 4707 C C . VAL A 1 594 ? 1.704 -12.490 -1.781 1.00 98.75 594 VAL A C 1
ATOM 4709 O O . VAL A 1 594 ? 2.922 -12.361 -1.654 1.00 98.75 594 VAL A O 1
ATOM 4712 N N . LYS A 1 595 ? 0.898 -12.683 -0.735 1.00 98.56 595 LYS A N 1
ATOM 4713 C CA . LYS A 1 595 ? 1.384 -12.785 0.644 1.00 98.56 595 LYS A CA 1
ATOM 4714 C C . LYS A 1 595 ? 1.525 -14.239 1.075 1.00 98.56 595 LYS A C 1
ATOM 4716 O O . LYS A 1 595 ? 0.545 -14.990 1.094 1.00 98.56 595 LYS A O 1
ATOM 4721 N N . LYS A 1 596 ? 2.742 -14.632 1.452 1.00 98.31 596 LYS A N 1
ATOM 4722 C CA . LYS A 1 596 ? 3.046 -15.989 1.917 1.00 98.31 596 LYS A CA 1
ATOM 4723 C C . LYS A 1 596 ? 2.310 -16.288 3.225 1.00 98.31 596 LYS A C 1
ATOM 4725 O O . LYS A 1 596 ? 2.394 -15.531 4.191 1.00 98.31 596 LYS A O 1
ATOM 4730 N N . GLY A 1 597 ? 1.603 -17.413 3.268 1.00 97.06 597 GLY A N 1
ATOM 4731 C CA . GLY A 1 597 ? 0.961 -17.938 4.472 1.00 97.06 597 GLY A CA 1
ATOM 4732 C C . GLY A 1 597 ? 1.856 -18.864 5.303 1.00 97.06 597 GLY A C 1
ATOM 4733 O O . GLY A 1 597 ? 2.934 -19.270 4.868 1.00 97.06 597 GLY A O 1
ATOM 4734 N N . TYR A 1 598 ? 1.378 -19.216 6.498 1.00 96.38 598 TYR A N 1
ATOM 4735 C CA . TYR A 1 598 ? 2.104 -19.985 7.521 1.00 96.38 598 TYR A CA 1
ATOM 4736 C C . TYR A 1 598 ? 2.109 -21.515 7.317 1.00 96.38 598 TYR A C 1
ATOM 4738 O O . TYR A 1 598 ? 2.648 -22.234 8.152 1.00 96.38 598 TYR A O 1
ATOM 4746 N N . GLY A 1 599 ? 1.514 -22.028 6.237 1.00 93.75 599 GLY A N 1
ATOM 4747 C CA . GLY A 1 599 ? 1.530 -23.449 5.884 1.00 93.75 599 GLY A CA 1
ATOM 4748 C C . GLY A 1 599 ? 2.866 -23.903 5.287 1.00 93.75 599 GLY A C 1
ATOM 4749 O O . GLY A 1 599 ? 3.453 -23.206 4.447 1.00 93.75 599 GLY A O 1
ATOM 4750 N N . GLU A 1 600 ? 3.314 -25.088 5.711 1.00 91.81 600 GLU A N 1
ATOM 4751 C CA . GLU A 1 600 ? 4.568 -25.731 5.299 1.00 91.81 600 GLU A CA 1
ATOM 4752 C C . GLU A 1 600 ? 4.556 -26.094 3.805 1.00 91.81 600 GLU A C 1
ATOM 4754 O O . GLU A 1 600 ? 3.762 -26.922 3.350 1.00 91.81 600 GLU A O 1
ATOM 4759 N N . LEU A 1 601 ? 5.449 -25.466 3.036 1.00 92.12 601 LEU A N 1
ATOM 4760 C CA . LEU A 1 601 ? 5.697 -25.813 1.636 1.00 92.12 601 LEU A CA 1
ATOM 4761 C C . LEU A 1 601 ? 6.629 -27.033 1.547 1.00 92.12 601 LEU A C 1
ATOM 4763 O O . LEU A 1 601 ? 7.550 -27.143 2.359 1.00 92.12 601 LEU A O 1
ATOM 4767 N N . PRO A 1 602 ? 6.491 -27.885 0.515 1.00 90.38 602 PRO A N 1
ATOM 4768 C CA . PRO A 1 602 ? 7.604 -28.697 0.035 1.00 90.38 602 PRO A CA 1
ATOM 4769 C C . PRO A 1 602 ? 8.829 -27.806 -0.219 1.00 90.38 602 PRO A C 1
ATOM 4771 O O . PRO A 1 602 ? 8.738 -26.808 -0.934 1.00 90.38 602 PRO A O 1
ATOM 4774 N N . THR A 1 603 ? 9.971 -28.148 0.376 1.00 80.75 603 THR A N 1
ATOM 4775 C CA . THR A 1 603 ? 11.217 -27.379 0.222 1.00 80.75 603 THR A CA 1
ATOM 4776 C C . THR A 1 603 ? 11.875 -27.597 -1.140 1.00 80.75 603 THR A C 1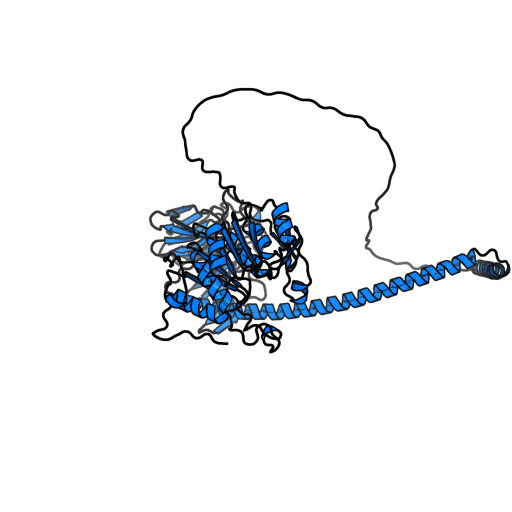
ATOM 4778 O O . THR A 1 603 ? 12.583 -26.713 -1.630 1.00 80.75 603 THR A O 1
ATOM 4781 N N . ASP A 1 604 ? 11.615 -28.757 -1.742 1.00 82.12 604 ASP A N 1
ATOM 4782 C CA . ASP A 1 604 ? 12.302 -29.294 -2.911 1.00 82.12 604 ASP A CA 1
ATOM 4783 C C . ASP A 1 604 ? 11.250 -29.587 -3.993 1.00 82.12 604 ASP A C 1
ATOM 4785 O O . ASP A 1 604 ? 10.202 -30.161 -3.691 1.00 82.12 604 ASP A O 1
ATOM 4789 N N . ASN A 1 605 ? 11.515 -29.212 -5.251 1.00 87.38 605 ASN A N 1
ATOM 4790 C CA . ASN A 1 605 ? 10.613 -29.436 -6.395 1.00 87.38 605 ASN A CA 1
ATOM 4791 C C . ASN A 1 605 ? 9.153 -28.962 -6.195 1.00 87.38 605 ASN A C 1
ATOM 4793 O O . ASN A 1 605 ? 8.224 -29.564 -6.733 1.00 87.38 605 ASN A O 1
ATOM 4797 N N . PHE A 1 606 ? 8.934 -27.873 -5.449 1.00 95.75 606 PHE A N 1
ATOM 4798 C CA . PHE A 1 606 ? 7.616 -27.237 -5.353 1.00 95.75 606 PHE A CA 1
ATOM 4799 C C . PHE A 1 606 ? 7.078 -26.845 -6.740 1.00 95.75 606 PHE A C 1
ATOM 4801 O O . PHE A 1 606 ? 7.814 -26.333 -7.590 1.00 95.75 606 PHE A O 1
ATOM 4808 N N . ASN A 1 607 ? 5.779 -27.072 -6.941 1.00 96.50 607 ASN A N 1
ATOM 4809 C CA . ASN A 1 607 ? 5.028 -26.731 -8.144 1.00 96.50 607 ASN A CA 1
ATOM 4810 C C . ASN A 1 607 ? 3.580 -26.411 -7.752 1.00 96.50 607 ASN A C 1
ATOM 4812 O O . ASN A 1 607 ? 2.891 -27.224 -7.136 1.00 96.50 607 ASN A O 1
ATOM 4816 N N . ILE A 1 608 ? 3.093 -25.228 -8.127 1.00 96.12 608 ILE A N 1
ATOM 4817 C CA . ILE A 1 608 ? 1.748 -24.757 -7.760 1.00 96.12 608 ILE A CA 1
ATOM 4818 C C . ILE A 1 608 ? 0.612 -25.673 -8.246 1.00 96.12 608 ILE A C 1
ATOM 4820 O O . ILE A 1 608 ? -0.418 -25.764 -7.575 1.00 96.12 608 ILE A O 1
ATOM 4824 N N . ALA A 1 609 ? 0.806 -26.392 -9.359 1.00 95.81 609 ALA A N 1
ATOM 4825 C CA . ALA A 1 609 ? -0.208 -27.283 -9.931 1.00 95.81 609 ALA A CA 1
ATOM 4826 C C . ALA A 1 609 ? -0.532 -28.503 -9.055 1.00 95.81 609 ALA A C 1
ATOM 4828 O O . ALA A 1 609 ? -1.654 -29.005 -9.108 1.00 95.81 609 ALA A O 1
ATOM 4829 N N . ASP A 1 610 ? 0.395 -28.932 -8.197 1.00 96.00 610 ASP A N 1
ATOM 4830 C CA . ASP A 1 610 ? 0.199 -30.071 -7.290 1.00 96.00 610 ASP A CA 1
ATOM 4831 C C . ASP A 1 610 ? -0.599 -29.687 -6.023 1.00 96.00 610 ASP A C 1
ATOM 4833 O O . ASP A 1 610 ? -0.814 -30.502 -5.119 1.00 96.00 610 ASP A O 1
ATOM 4837 N N . HIS A 1 611 ? -1.041 -28.425 -5.932 1.00 96.31 611 HIS A N 1
ATOM 4838 C CA . HIS A 1 611 ? -1.606 -27.837 -4.718 1.00 96.31 611 HIS A CA 1
ATOM 4839 C C . HIS A 1 611 ? -2.936 -27.088 -4.902 1.00 96.31 611 HIS A C 1
ATOM 4841 O O . HIS A 1 611 ? -3.521 -26.674 -3.898 1.00 96.31 611 HIS A O 1
ATOM 4847 N N . TYR A 1 612 ? -3.461 -26.957 -6.128 1.00 96.62 612 TYR A N 1
ATOM 4848 C CA . TYR A 1 612 ? -4.792 -26.386 -6.379 1.00 96.62 612 TYR A CA 1
ATOM 4849 C C . TYR A 1 612 ? -5.820 -27.405 -6.910 1.00 96.62 612 TYR A C 1
ATOM 4851 O O . TYR A 1 612 ? -5.498 -28.353 -7.623 1.00 96.62 612 TYR A O 1
ATOM 4859 N N . LEU A 1 613 ? -7.097 -27.234 -6.545 1.00 96.19 613 LEU A N 1
ATOM 4860 C CA . LEU A 1 613 ? -8.146 -28.242 -6.754 1.00 96.19 613 LEU A CA 1
ATOM 4861 C C . LEU A 1 613 ? -9.038 -27.960 -7.975 1.00 96.19 613 LEU A C 1
ATOM 4863 O O . LEU A 1 613 ? -10.012 -27.212 -7.914 1.00 96.19 613 LEU A O 1
ATOM 4867 N N . LEU A 1 614 ? -8.784 -28.680 -9.070 1.00 95.00 614 LEU A N 1
ATOM 4868 C CA . LEU A 1 614 ? -9.484 -28.534 -10.357 1.00 95.00 614 LEU A CA 1
ATOM 4869 C C . LEU A 1 614 ? -10.767 -29.374 -10.526 1.00 95.00 614 LEU A C 1
ATOM 4871 O O . LEU A 1 614 ? -11.267 -29.532 -11.641 1.00 95.00 614 LEU A O 1
ATOM 4875 N N . ARG A 1 615 ? -11.303 -29.965 -9.448 1.00 94.12 615 ARG A N 1
ATOM 4876 C CA . ARG A 1 615 ? -12.482 -30.866 -9.481 1.00 94.12 615 ARG A CA 1
ATOM 4877 C C . ARG A 1 615 ? -12.357 -32.016 -10.506 1.00 94.12 615 ARG A C 1
ATOM 4879 O O . ARG A 1 615 ? -13.327 -32.358 -11.180 1.00 94.12 615 ARG A O 1
ATOM 4886 N N . GLY A 1 616 ? -11.162 -32.599 -10.634 1.00 91.38 616 GLY A N 1
ATOM 4887 C CA . GLY A 1 616 ? -10.887 -33.709 -11.560 1.00 91.38 616 GLY A CA 1
ATOM 4888 C C . GLY A 1 616 ? -10.689 -33.302 -13.027 1.00 91.38 616 GLY A C 1
ATOM 4889 O O . GLY A 1 616 ? -10.882 -34.127 -13.915 1.00 91.38 616 GLY A O 1
ATOM 4890 N N . ARG A 1 617 ? -10.339 -32.038 -13.295 1.00 91.81 617 ARG A N 1
ATOM 4891 C CA . ARG A 1 617 ? -9.932 -31.532 -14.619 1.00 91.81 617 ARG A CA 1
ATOM 4892 C C . ARG A 1 617 ? -8.456 -31.121 -14.619 1.00 91.81 617 ARG A C 1
ATOM 4894 O O . ARG A 1 617 ? -7.811 -31.153 -13.577 1.00 91.81 617 ARG A O 1
ATOM 4901 N N . HIS A 1 618 ? -7.955 -30.697 -15.777 1.00 87.62 618 HIS A N 1
ATOM 4902 C CA . HIS A 1 618 ? -6.654 -30.041 -15.933 1.00 87.62 618 HIS A CA 1
ATOM 4903 C C . HIS A 1 618 ? -6.841 -28.545 -16.213 1.00 87.62 618 HIS A C 1
ATOM 4905 O O . HIS A 1 618 ? -7.838 -28.150 -16.822 1.00 87.62 618 HIS A O 1
ATOM 4911 N N . PHE A 1 619 ? -5.885 -27.727 -15.772 1.00 92.88 619 PHE A N 1
ATOM 4912 C CA . PHE A 1 619 ? -5.774 -26.326 -16.158 1.00 92.88 619 PHE A CA 1
ATOM 4913 C C . PHE A 1 619 ? -4.948 -26.283 -17.443 1.00 92.88 619 PHE A C 1
ATOM 4915 O O . PHE A 1 619 ? -3.785 -26.677 -17.446 1.00 92.88 619 PHE A O 1
ATOM 4922 N N . GLY A 1 620 ? -5.575 -25.880 -18.545 1.00 89.25 620 GLY A N 1
ATOM 4923 C CA . GLY A 1 620 ? -4.871 -25.517 -19.769 1.00 89.25 620 GLY A CA 1
ATOM 4924 C C . GLY A 1 620 ? -4.876 -24.002 -19.864 1.00 89.25 620 GLY A C 1
ATOM 4925 O O . GLY A 1 620 ? -5.960 -23.423 -19.857 1.00 89.25 620 GLY A O 1
ATOM 4926 N N . ALA A 1 621 ? -3.696 -23.388 -19.916 1.00 87.56 621 ALA A N 1
ATOM 4927 C CA . ALA A 1 621 ? -3.558 -21.948 -20.097 1.00 87.56 621 ALA A CA 1
ATOM 4928 C C . ALA A 1 621 ? -4.142 -21.498 -21.453 1.00 87.56 621 ALA A C 1
ATOM 4930 O O . ALA A 1 621 ? -4.205 -22.284 -22.403 1.00 87.56 621 ALA A O 1
ATOM 4931 N N . TRP A 1 622 ? -4.600 -20.248 -21.533 1.00 77.50 622 TRP A N 1
ATOM 4932 C CA . TRP A 1 622 ? -5.275 -19.689 -22.708 1.00 77.50 622 TRP A CA 1
ATOM 4933 C C . TRP A 1 622 ? -4.881 -18.232 -22.979 1.00 77.50 622 TRP A C 1
ATOM 4935 O O . TRP A 1 622 ? -4.507 -17.519 -22.049 1.00 77.50 622 TRP A O 1
ATOM 4945 N N . LEU A 1 623 ? -5.092 -17.794 -24.232 1.00 59.53 623 LEU A N 1
ATOM 4946 C CA . LEU A 1 623 ? -4.463 -16.620 -24.869 1.00 59.53 623 LEU A CA 1
ATOM 4947 C C . LEU A 1 623 ? -2.957 -16.835 -25.047 1.00 59.53 623 LEU A C 1
ATOM 4949 O O . LEU A 1 623 ? -2.238 -16.750 -24.030 1.00 59.53 623 LEU A O 1
#

pLDDT: mean 81.16, std 22.12, range [22.02, 98.88]

Secondary structure (DSSP, 8-state):
-EEEETTEEEE----SS---EEEEEEETTEEEEEETTTTEEEEEETTS-EEEEEEPSSSTTSS-EEEEEEETTEEEEEES----STTGGGG--TTTEEEEETTT--EEEEEESSEEEEEEETTEEEEEETTTTEEEEE-SSSEEEEEE-SSEEEEEEE-SSEEEEEEE--TTS---SS--SS-EEEEEETTT--EEEEEE-S-S--------SSHHHHHHHHHHHHHHHHHHHHHHHHHHHHHHHHHHHHHHHHHHHHHHHHHHHHHHHHHHHHHHHHHHHHS---HHHHHHHHHHHHHHHHHTS-------------------------------------------------------------PPP-EEESSSSEEEETTEEEEE---HHHHHH----SSEEEE-S-HHHHHHHHHHHHHS---EEEEE--TTSHHHHHHHHHH--SEEEEEES--S--HHHHHHHHHTT-TTTEEEEES--TT-HHHHHHHHHHH-TT--EEEEEE-S---HHHHHHHHHHHGGGEEEEEEEEE-STTGGG--STTTT-TTSTTTTSPPTHHHHHHHHHHHHH-TTTEEEEEE-SS-EEEEEPSS---SSS--GGGSS--TT-------

Mean predicted aligned error: 20.26 Å

Radius of gyration: 36.39 Å; Cα contacts (8 Å, |Δi|>4): 1044; chains: 1; bounding box: 92×112×87 Å